Protein AF-A0A3P7Y823-F1 (afdb_monomer_lite)

InterPro domains:
  IPR001747 Vitellogenin, N-terminal [PF01347] (8-161)
  IPR011030 Lipovitellin-phosvitin complex, superhelical domain [G3DSA:1.25.10.20] (2-267)
  IPR011030 Lipovitellin-phosvitin complex, superhelical domain [SSF48431] (3-254)
  IPR039988 Microsomal triglyceride transfer protein large subunit [PTHR13024] (24-436)

pLDDT: mean 88.92, std 9.68, range [41.94, 97.19]

Secondary structure (DSSP, 8-state):
-HHHHHHHHHHHHTTTTHHHHHHHHHHHHHH--HHHHHHHHHHHTTSTTHHHHHHHHHHH--HHHHHHHHHHHHHT-GGGHHHHHHHHHT-S---HHHHHHHHHHHHH---HHHHHHHHHHHHHHHHHHHHTSHHHHHHHHTT--HHHHHHHHHHHHH--SHHHHHHHHHHHHTS--GGGHHHHHTTTT-S-HHHHHHHHHHHHHHTTS-SSS--HHHHHHHHHHHTT-SSSPPPHHHHHHHHHHHHHHTTT-HHHHHHHHHHHHH-SS-SSHHHHHHHHHHHHHHHHH-HHHHHHHHHHHHSGGGPPPSGGGS-----EEEEEEEEEETTTEEEEEEEEEEEETTEEEEEEEEEEEEESSS--EEEEEEEEEEES-HHHHS-GGG--STTTT--PPPEEEEEEEETTEEPPPEEEEESHHHHHHHHHH--SPPP----

Sequence (439 aa):
MQLKLVLQESNNEFPDKKADVLASLVNSILFATDQDLLDAVREFRNTPIMPVFVDAIGLAGTKKSYTVGKNAFTTEAPEFLERFLQALAQTTKIDTVIINDLKAWMKSINDEYYEKYIAFTAANLYRRYCESTRNRKYECENGKNEDVNEFMEYIITRCKDSNCQINAMQIFENLPLLRLLPYAGQFLCSTDNDTNLVQKEALRFLQLFDGKHFDWKTIIKLLRIFHNTCPLRQTVADQILAIEILLNILPNIELVGTYLLRQESEELFPTEQEKWAYFYSGIAQRRQTSPDFNLYWTKMRSFRVFQPNYAHRSLKTTSETAAINIAELSGNNNITVWVKTASDKGILLWNDFSILFTSKKQLSFPIMQIFVEMKGLKSYLLDSESYDNDEDMDSENPLAVAQIGFLNNRDVPMTIFDGYSELINVVWNADGQPMHLYD

Foldseek 3Di:
DVLVVLLVVLLVCPPPCLPVSLVSLLVVVVPDQLVRLLVCCVVCVPGPCNLSNLLSLLQNLDPSSLVSSVVCCVPPNVVNLLSNLVSVLVHPDQDVVSLVVLLVVLVVDPDPVSNLSSLLSSLLSLQCQCVVDPVSVVCLLVVVDPSNVVSLCVQLVPDDFLVSLLSSLVSCLSVLHLVCLVVLLVLQLDPDPRSLSNNLSSLVSLLSDQQQSDDVSSLVSLLCLLVQNRNDGHDLSNNLSSLSNLLSNCLNDVVSLVSVLLCQLVCLADPSLLSLQSNVQSLVACLVVDVSSVVSVVVSCVDPSRPHRVNSVPGDYDFHKDKDFPAADPQRKTWIWIWGFRDDPNHTAKIKTFTWTDHPVDDIAGQKIKIKGWPQCCVPPDDPVVPPDPPVPPRDFIWMWMWMDHPSRIGDIDTCDTGDVSVVVSVVPPPVDDDDDDD

Organism: NCBI:txid387005

Structure (mmCIF, N/CA/C/O backbone):
data_AF-A0A3P7Y823-F1
#
_entry.id   AF-A0A3P7Y823-F1
#
loop_
_atom_site.group_PDB
_atom_site.id
_atom_site.type_symbol
_atom_site.label_atom_id
_atom_site.label_alt_id
_atom_site.label_comp_id
_atom_site.label_asym_id
_atom_site.label_entity_id
_atom_site.label_seq_id
_atom_site.pdbx_PDB_ins_code
_atom_site.Cartn_x
_atom_site.Cartn_y
_atom_site.Cartn_z
_atom_site.occupancy
_atom_site.B_iso_or_equiv
_atom_site.auth_seq_id
_atom_site.auth_comp_id
_atom_site.auth_asym_id
_atom_site.auth_atom_id
_atom_site.pdbx_PDB_model_num
ATOM 1 N N . MET A 1 1 ? -24.866 -1.886 32.106 1.00 58.00 1 MET A N 1
ATOM 2 C CA . MET A 1 1 ? -25.421 -3.228 32.484 1.00 58.00 1 MET A CA 1
ATOM 3 C C . MET A 1 1 ? -25.516 -4.212 31.307 1.00 58.00 1 MET A C 1
ATOM 5 O O . MET A 1 1 ? -25.096 -5.348 31.474 1.00 58.00 1 MET A O 1
ATOM 9 N N . GLN A 1 2 ? -26.008 -3.809 30.124 1.00 83.19 2 GLN A N 1
ATOM 10 C CA . GLN A 1 2 ? -26.141 -4.707 28.958 1.00 83.19 2 GLN A CA 1
ATOM 11 C C . GLN A 1 2 ? -24.793 -5.102 28.319 1.00 83.19 2 GLN A C 1
ATOM 13 O O . GLN A 1 2 ? -24.590 -6.274 28.033 1.00 83.19 2 GLN A O 1
ATOM 18 N N . LEU A 1 3 ? -23.841 -4.167 28.177 1.00 88.19 3 LEU A N 1
ATOM 19 C CA . LEU A 1 3 ? -22.513 -4.453 27.602 1.00 88.19 3 LEU A CA 1
ATOM 20 C C . LEU A 1 3 ? -21.733 -5.506 28.404 1.00 88.19 3 LEU A C 1
ATOM 22 O O . LEU A 1 3 ? -21.155 -6.419 27.829 1.00 88.19 3 LEU A O 1
ATOM 26 N N . LYS A 1 4 ? -21.751 -5.394 29.736 1.00 89.25 4 LYS A N 1
ATOM 27 C CA . LYS A 1 4 ? -21.073 -6.338 30.630 1.00 89.25 4 LYS A CA 1
ATOM 28 C C . LYS A 1 4 ? -21.594 -7.766 30.460 1.00 89.25 4 LYS A C 1
ATOM 30 O O . LYS A 1 4 ? -20.794 -8.688 30.390 1.00 89.25 4 LYS A O 1
ATOM 35 N N . LEU A 1 5 ? -22.914 -7.939 30.368 1.00 88.56 5 LEU A N 1
ATOM 36 C CA . LEU A 1 5 ? -23.520 -9.252 30.133 1.00 88.56 5 LEU A CA 1
ATOM 37 C C . LEU A 1 5 ? -23.079 -9.827 28.784 1.00 88.56 5 LEU A C 1
ATOM 39 O O . LEU A 1 5 ? -22.623 -10.964 28.733 1.00 88.56 5 LEU A O 1
ATOM 43 N N . VAL A 1 6 ? -23.110 -9.013 27.723 1.00 88.88 6 VAL A N 1
ATOM 44 C CA . VAL A 1 6 ? -22.658 -9.436 26.389 1.00 88.88 6 VAL A CA 1
ATOM 45 C C . VAL A 1 6 ? -21.182 -9.834 26.398 1.00 88.88 6 VAL A C 1
ATOM 47 O O . VAL A 1 6 ? -20.830 -10.838 25.790 1.00 88.88 6 VAL A O 1
ATOM 50 N N . LEU A 1 7 ? -20.317 -9.105 27.110 1.00 88.19 7 LEU A N 1
ATOM 51 C CA . LEU A 1 7 ? -18.900 -9.458 27.255 1.00 88.19 7 LEU A CA 1
ATOM 52 C C . LEU A 1 7 ? -18.698 -10.777 28.010 1.00 88.19 7 LEU A C 1
ATOM 54 O O . LEU A 1 7 ? -17.867 -11.582 27.603 1.00 88.19 7 LEU A O 1
ATOM 58 N N . GLN A 1 8 ? -19.468 -11.025 29.073 1.00 90.19 8 GLN A N 1
ATOM 59 C CA . GLN A 1 8 ? -19.406 -12.283 29.825 1.00 90.19 8 GLN A CA 1
ATOM 60 C C . GLN A 1 8 ? -19.862 -13.476 28.979 1.00 90.19 8 GLN A C 1
ATOM 62 O O . GLN A 1 8 ? -19.192 -14.505 28.972 1.00 90.19 8 GLN A O 1
ATOM 67 N N . GLU A 1 9 ? -20.969 -13.333 28.248 1.00 87.44 9 GLU A N 1
ATOM 68 C CA . GLU A 1 9 ? -21.467 -14.360 27.324 1.00 87.44 9 GLU A CA 1
ATOM 69 C C . GLU A 1 9 ? -20.458 -14.616 26.199 1.00 87.44 9 GLU A C 1
ATOM 71 O O . GLU A 1 9 ? -20.051 -15.755 25.978 1.00 87.44 9 GLU A O 1
ATOM 76 N N . SER A 1 10 ? -19.968 -13.547 25.569 1.00 86.88 10 SER A N 1
ATOM 77 C CA . SER A 1 10 ? -18.992 -13.610 24.476 1.00 86.88 10 SER A CA 1
ATOM 78 C C . SER A 1 10 ? -17.675 -14.261 24.894 1.00 86.88 10 SER A C 1
ATOM 80 O O . SER A 1 10 ? -17.092 -15.020 24.127 1.00 86.88 10 SER A O 1
ATOM 82 N N . ASN A 1 11 ? -17.202 -13.995 26.114 1.00 85.25 11 ASN A N 1
ATOM 83 C CA . ASN A 1 11 ? -15.971 -14.588 26.629 1.00 85.25 11 ASN A CA 1
ATOM 84 C C . ASN A 1 11 ? -16.086 -16.106 26.839 1.00 85.25 11 ASN A C 1
ATOM 86 O O . ASN A 1 11 ? -15.076 -16.797 26.780 1.00 85.25 11 ASN A O 1
ATOM 90 N N . ASN A 1 12 ? -17.296 -16.621 27.080 1.00 82.69 12 ASN A N 1
ATOM 91 C CA . ASN A 1 12 ? -17.533 -18.059 27.206 1.00 82.69 12 ASN A CA 1
ATOM 92 C C . ASN A 1 12 ? -17.669 -18.753 25.845 1.00 82.69 12 ASN A C 1
ATOM 94 O O . ASN A 1 12 ? -17.387 -19.943 25.749 1.00 82.69 12 ASN A O 1
ATOM 98 N N . GLU A 1 13 ? -18.130 -18.036 24.815 1.00 81.38 13 GLU A N 1
ATOM 99 C CA . GLU A 1 13 ? -18.218 -18.572 23.452 1.00 81.38 13 GLU A CA 1
ATOM 100 C C . GLU A 1 13 ? -16.871 -18.512 22.718 1.00 81.38 13 GLU A C 1
ATOM 102 O O . GLU A 1 13 ? -16.584 -19.375 21.897 1.00 81.38 13 GLU A O 1
ATOM 107 N N . PHE A 1 14 ? -16.006 -17.547 23.039 1.00 76.19 14 PHE A N 1
ATOM 108 C CA . PHE A 1 14 ? -14.693 -17.414 22.409 1.00 76.19 14 PHE A CA 1
ATOM 109 C C . PHE A 1 14 ? -13.786 -18.639 22.677 1.00 76.19 14 PHE A C 1
ATOM 111 O O . PHE A 1 14 ? -13.680 -19.074 23.825 1.00 76.19 14 PHE A O 1
ATOM 118 N N . PRO A 1 15 ? -13.069 -19.177 21.664 1.00 76.81 15 PRO A N 1
ATOM 119 C CA . PRO A 1 15 ? -12.860 -18.646 20.308 1.00 76.81 15 PRO A CA 1
ATOM 120 C C . PRO A 1 15 ? -13.893 -19.090 19.258 1.00 76.81 15 PRO A C 1
ATOM 122 O O . PRO A 1 15 ? -13.778 -18.698 18.093 1.00 76.81 15 PRO A O 1
ATOM 125 N N . ASP A 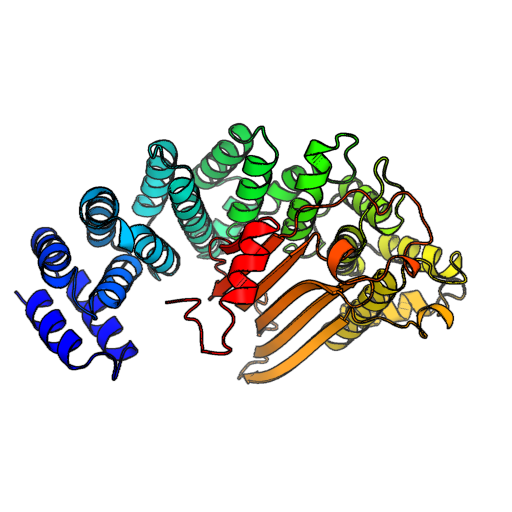1 16 ? -14.896 -19.877 19.635 1.00 72.69 16 ASP A N 1
ATOM 126 C CA . ASP A 1 16 ? -15.915 -20.378 18.721 1.00 72.69 16 ASP A CA 1
ATOM 127 C C . ASP A 1 16 ? -16.921 -19.243 18.419 1.00 72.69 16 ASP A C 1
ATOM 129 O O . ASP A 1 16 ? -17.499 -18.642 19.316 1.00 72.69 16 ASP A O 1
ATOM 133 N N . LYS A 1 17 ? -17.136 -18.904 17.136 1.00 82.19 17 LYS A N 1
ATOM 134 C CA . LYS A 1 17 ? -17.998 -17.784 16.655 1.00 82.19 17 LYS A CA 1
ATOM 135 C C . LYS A 1 17 ? -17.447 -16.346 16.790 1.00 82.19 17 LYS A C 1
ATOM 137 O O . LYS A 1 17 ? -18.213 -15.402 16.998 1.00 82.19 17 LYS A O 1
ATOM 142 N N . LYS A 1 18 ? -16.144 -16.122 16.557 1.00 80.25 18 LYS A N 1
ATOM 143 C CA . LYS A 1 18 ? -15.523 -14.770 16.586 1.00 80.25 18 LYS A CA 1
ATOM 144 C C . LYS A 1 18 ? -16.321 -13.668 15.856 1.00 80.25 18 LYS A C 1
ATOM 146 O O . LYS A 1 18 ? -16.432 -12.557 16.368 1.00 80.25 18 LYS A O 1
ATOM 151 N N . ALA A 1 19 ? -16.883 -13.960 14.679 1.00 83.00 19 ALA A N 1
ATOM 152 C CA . ALA A 1 19 ? -17.612 -12.972 13.876 1.00 83.00 19 ALA A CA 1
ATOM 153 C C . ALA A 1 19 ? -18.942 -12.522 14.515 1.00 83.00 19 ALA A C 1
ATOM 155 O O . ALA A 1 19 ? -19.239 -11.326 14.537 1.00 83.00 19 ALA A O 1
ATOM 156 N N . ASP A 1 20 ? -19.718 -13.458 15.069 1.00 86.88 20 ASP A N 1
ATOM 157 C CA . ASP A 1 20 ? -21.004 -13.161 15.718 1.00 86.88 20 ASP A CA 1
ATOM 158 C C . ASP A 1 20 ? -20.794 -12.385 17.024 1.00 86.88 20 ASP A C 1
ATOM 160 O O . ASP A 1 20 ? -21.518 -11.427 17.326 1.00 86.88 20 ASP A O 1
ATOM 164 N N . VAL A 1 21 ? -19.748 -12.762 17.764 1.00 89.44 21 VAL A N 1
ATOM 165 C CA . VAL A 1 21 ? -19.293 -12.062 18.966 1.00 89.44 21 VAL A CA 1
ATOM 166 C C . VAL A 1 21 ? -18.922 -10.614 18.641 1.00 89.44 21 VAL A C 1
ATOM 168 O O . VAL A 1 21 ? -19.438 -9.690 19.272 1.00 89.44 21 VAL A O 1
ATOM 171 N N . LEU A 1 22 ? -18.099 -10.389 17.611 1.00 90.50 22 LEU A N 1
ATOM 172 C CA . LEU A 1 22 ? -17.707 -9.042 17.190 1.00 90.50 22 LEU A CA 1
ATOM 173 C C . LEU A 1 22 ? -18.927 -8.182 16.831 1.00 90.50 22 LEU A C 1
ATOM 175 O O . LEU A 1 22 ? -19.051 -7.051 17.305 1.00 90.50 22 LEU A O 1
ATOM 179 N N . ALA A 1 23 ? -19.858 -8.717 16.036 1.00 90.00 23 ALA A N 1
ATOM 180 C CA . ALA A 1 23 ? -21.071 -7.999 15.649 1.00 90.00 23 ALA A CA 1
ATOM 181 C C . ALA A 1 23 ? -21.933 -7.614 16.868 1.00 90.00 23 ALA A C 1
ATOM 183 O O . ALA A 1 23 ? -22.445 -6.492 16.954 1.00 90.00 23 ALA A O 1
ATOM 184 N N . SER A 1 24 ? -22.060 -8.523 17.837 1.00 90.94 24 SER A N 1
ATOM 185 C CA . SER A 1 24 ? -22.811 -8.300 19.078 1.00 90.94 24 SER A CA 1
ATOM 186 C C . SER A 1 24 ? -22.163 -7.231 19.963 1.00 90.94 24 SER A C 1
ATOM 188 O O . SER A 1 24 ? -22.859 -6.362 20.507 1.00 90.94 24 SER A O 1
ATOM 190 N N . LEU A 1 25 ? -20.831 -7.235 20.058 1.00 93.62 25 LEU A N 1
ATOM 191 C CA . LEU A 1 25 ? -20.068 -6.232 20.800 1.00 93.62 25 LEU A CA 1
ATOM 192 C C . LEU A 1 25 ? -20.170 -4.849 20.159 1.00 93.62 25 LEU A C 1
ATOM 194 O O . LEU A 1 25 ? -20.494 -3.888 20.858 1.00 93.62 25 LEU A O 1
ATOM 198 N N . VAL A 1 26 ? -19.987 -4.743 18.838 1.00 93.00 26 VAL A N 1
ATOM 199 C CA . VAL A 1 26 ? -20.126 -3.468 18.113 1.00 93.00 26 VAL A CA 1
ATOM 200 C C . VAL A 1 26 ? -21.508 -2.867 18.362 1.00 93.00 26 VAL A C 1
ATOM 202 O O . VAL A 1 26 ? -21.609 -1.697 18.732 1.00 93.00 26 VAL A O 1
ATOM 205 N N . ASN A 1 27 ? -22.574 -3.664 18.240 1.00 91.44 27 ASN A N 1
ATOM 206 C CA . ASN A 1 27 ? -23.936 -3.203 18.516 1.00 91.44 27 ASN A CA 1
ATOM 207 C C . ASN A 1 27 ? -24.108 -2.734 19.967 1.00 91.44 27 ASN A C 1
ATOM 209 O O . ASN A 1 27 ? -24.711 -1.688 20.204 1.00 91.44 27 ASN A O 1
ATOM 213 N N . SER A 1 28 ? -23.547 -3.459 20.934 1.00 92.94 28 SER A N 1
ATOM 214 C CA . SER A 1 28 ? -23.644 -3.109 22.357 1.00 92.94 28 SER A CA 1
ATOM 215 C C . SER A 1 28 ? -22.915 -1.803 22.696 1.00 92.94 28 SER A C 1
ATOM 217 O O . SER A 1 28 ? -23.428 -0.982 23.458 1.00 92.94 28 SER A O 1
ATOM 219 N N . ILE A 1 29 ? -21.751 -1.560 22.087 1.00 93.88 29 ILE A N 1
ATOM 220 C CA . ILE A 1 29 ? -20.947 -0.340 22.281 1.00 93.88 29 ILE A CA 1
ATOM 221 C C . ILE A 1 29 ? -21.696 0.916 21.817 1.00 93.88 29 ILE A C 1
ATOM 223 O O . ILE A 1 29 ? -21.602 1.974 22.455 1.00 93.88 29 ILE A O 1
ATOM 227 N N . LEU A 1 30 ? -22.489 0.815 20.744 1.00 90.25 30 LEU A N 1
ATOM 228 C CA . LEU A 1 30 ? -23.276 1.946 20.240 1.00 90.25 30 LEU A CA 1
ATOM 229 C C . LEU A 1 30 ? -24.206 2.523 21.319 1.00 90.25 30 LEU A C 1
ATOM 231 O O . LEU A 1 30 ? -24.364 3.744 21.388 1.00 90.25 30 LEU A O 1
ATOM 235 N N . PHE A 1 31 ? -24.728 1.679 22.215 1.00 90.25 31 PHE A N 1
ATOM 236 C CA . PHE A 1 31 ? -25.668 2.069 23.273 1.00 90.25 31 PHE A CA 1
ATOM 237 C C . PHE A 1 31 ? -25.044 2.200 24.674 1.00 90.25 31 PHE A C 1
ATOM 239 O O . PHE A 1 31 ? -25.698 2.723 25.573 1.00 90.25 31 PHE A O 1
ATOM 246 N N . ALA A 1 32 ? -23.796 1.767 24.877 1.00 93.00 32 ALA A N 1
ATOM 247 C CA . ALA A 1 32 ? -23.108 1.830 26.172 1.00 93.00 32 ALA A CA 1
ATOM 248 C C . ALA A 1 32 ? -22.814 3.272 26.634 1.00 93.00 32 ALA A C 1
ATOM 250 O O . ALA A 1 32 ? -22.690 4.174 25.810 1.00 93.00 32 ALA A O 1
ATOM 251 N N . THR A 1 33 ? -22.662 3.526 27.932 1.00 93.38 33 THR A N 1
ATOM 252 C CA . THR A 1 33 ? -22.150 4.824 28.418 1.00 93.38 33 THR A CA 1
ATOM 253 C C . THR A 1 33 ? -20.619 4.863 28.412 1.00 93.38 33 THR A C 1
ATOM 255 O O . THR A 1 33 ? -19.970 3.821 28.332 1.00 93.38 33 THR A O 1
ATOM 258 N N . ASP A 1 34 ? -20.023 6.052 28.521 1.00 93.12 34 ASP A N 1
ATOM 259 C CA . ASP A 1 34 ? -18.566 6.222 28.646 1.00 93.12 34 ASP A CA 1
ATOM 260 C C . ASP A 1 34 ? -18.021 5.423 29.838 1.00 93.12 34 ASP A C 1
ATOM 262 O O . ASP A 1 34 ? -16.995 4.755 29.726 1.00 93.12 34 ASP A O 1
ATOM 266 N N . GLN A 1 35 ? -18.763 5.426 30.952 1.00 93.00 35 GLN A N 1
ATOM 267 C CA . GLN A 1 35 ? -18.417 4.667 32.149 1.00 93.00 35 GLN A CA 1
ATOM 268 C C . GLN A 1 35 ? -18.526 3.155 31.921 1.00 93.00 35 GLN A C 1
ATOM 270 O O . GLN A 1 35 ? -17.605 2.438 32.292 1.00 93.00 35 GLN A O 1
ATOM 275 N N . ASP A 1 36 ? -19.589 2.670 31.259 1.00 93.75 36 ASP A N 1
ATOM 276 C CA . ASP A 1 36 ? -19.717 1.237 30.937 1.00 93.75 36 ASP A CA 1
ATOM 277 C C . ASP A 1 36 ? -18.519 0.745 30.101 1.00 93.75 36 ASP A C 1
ATOM 279 O O . ASP A 1 36 ? -18.050 -0.374 30.297 1.00 93.75 36 ASP A O 1
ATOM 283 N N . LEU A 1 37 ? -18.033 1.565 29.160 1.00 94.81 37 LEU A N 1
ATOM 284 C CA . LEU A 1 37 ? -16.896 1.217 28.307 1.00 94.81 37 LEU A CA 1
ATOM 285 C C . LEU A 1 37 ? -15.575 1.217 29.090 1.00 94.81 37 LEU A C 1
ATOM 287 O O . LEU A 1 37 ? -14.796 0.278 28.947 1.00 94.81 37 LEU A O 1
ATOM 291 N N . LEU A 1 38 ? -15.329 2.228 29.931 1.00 94.00 38 LEU A N 1
ATOM 292 C CA . LEU A 1 38 ? -14.131 2.282 30.781 1.00 94.00 38 LEU A CA 1
ATOM 293 C C . LEU A 1 38 ? -14.092 1.128 31.790 1.00 94.00 38 LEU A C 1
ATOM 295 O O . LEU A 1 38 ? -13.054 0.490 31.961 1.00 94.00 38 LEU A O 1
ATOM 299 N N . ASP A 1 39 ? -15.225 0.826 32.425 1.00 93.75 39 ASP A N 1
ATOM 300 C CA . ASP A 1 39 ? -15.335 -0.293 33.361 1.00 93.75 39 ASP A CA 1
ATOM 301 C C . ASP A 1 39 ? -15.066 -1.625 32.651 1.00 93.75 39 ASP A C 1
ATOM 303 O O . ASP A 1 39 ? -14.336 -2.465 33.177 1.00 93.75 39 ASP A O 1
ATOM 307 N N . ALA A 1 40 ? -15.579 -1.795 31.426 1.00 94.06 40 ALA A N 1
ATOM 308 C CA . ALA A 1 40 ? -15.307 -2.972 30.610 1.00 94.06 40 ALA A CA 1
ATOM 309 C C . ALA A 1 40 ? -13.816 -3.117 30.264 1.00 94.06 40 ALA A C 1
ATOM 311 O O . ALA A 1 40 ? -13.275 -4.212 30.402 1.00 94.06 40 ALA A O 1
ATOM 312 N N . VAL A 1 41 ? -13.129 -2.031 29.884 1.00 94.38 41 VAL A N 1
ATOM 313 C CA . VAL A 1 41 ? -11.677 -2.067 29.622 1.00 94.38 41 VAL A CA 1
ATOM 314 C C . VAL A 1 41 ? -10.913 -2.545 30.856 1.00 94.38 41 VAL A C 1
ATOM 316 O O . VAL A 1 41 ? -10.034 -3.395 30.744 1.00 94.38 41 VAL A O 1
ATOM 319 N N . ARG A 1 42 ? -11.262 -2.040 32.043 1.00 93.38 42 ARG A N 1
ATOM 320 C CA . ARG A 1 42 ? -10.583 -2.397 33.298 1.00 93.38 42 ARG A CA 1
ATOM 321 C C . ARG A 1 42 ? -10.868 -3.830 33.735 1.00 93.38 42 ARG A C 1
ATOM 323 O O . ARG A 1 42 ? -9.952 -4.530 34.154 1.00 93.38 42 ARG A O 1
ATOM 330 N N . GLU A 1 43 ? -12.125 -4.256 33.657 1.00 93.94 43 GLU A N 1
ATOM 331 C CA . GLU A 1 43 ? -12.566 -5.568 34.138 1.00 93.94 43 GLU A CA 1
ATOM 332 C C . GLU A 1 43 ? -12.105 -6.704 33.217 1.00 93.94 43 GLU A C 1
ATOM 334 O O . GLU A 1 43 ? -11.683 -7.754 33.701 1.00 93.94 43 GLU A O 1
ATOM 339 N N . PHE A 1 44 ? -12.142 -6.492 31.898 1.00 92.75 44 PHE A N 1
ATOM 340 C CA . PHE A 1 44 ? -11.848 -7.531 30.910 1.00 92.75 44 PHE A CA 1
ATOM 341 C C . PHE A 1 44 ? -10.417 -7.486 30.370 1.00 92.75 44 PHE A C 1
ATOM 343 O O . PHE A 1 44 ? -10.063 -8.367 29.594 1.00 92.75 44 PHE A O 1
ATOM 350 N N . ARG A 1 45 ? -9.565 -6.548 30.811 1.00 93.31 45 ARG A N 1
ATOM 351 C CA . ARG A 1 45 ? -8.183 -6.366 30.321 1.00 93.31 45 ARG A CA 1
ATOM 352 C C . ARG A 1 45 ? -7.397 -7.670 30.135 1.00 93.31 45 ARG A C 1
ATOM 354 O O . ARG A 1 45 ? -6.744 -7.854 29.119 1.00 93.31 45 ARG A O 1
ATOM 361 N N . ASN A 1 46 ? -7.489 -8.574 31.111 1.00 91.56 46 ASN A N 1
ATOM 362 C CA . ASN A 1 46 ? -6.724 -9.826 31.156 1.00 91.56 46 ASN A CA 1
ATOM 363 C C . ASN A 1 46 ? -7.529 -11.046 30.673 1.00 91.56 46 ASN A C 1
ATOM 365 O O . ASN A 1 46 ? -7.233 -12.176 31.060 1.00 91.56 46 ASN A O 1
ATOM 369 N N . THR A 1 47 ? -8.588 -10.830 29.893 1.00 91.56 47 THR A N 1
ATOM 370 C CA . THR A 1 47 ? -9.459 -11.900 29.393 1.00 91.56 47 THR A CA 1
ATOM 371 C C . THR A 1 47 ? -9.250 -12.133 27.894 1.00 91.56 47 THR A C 1
ATOM 373 O O . THR A 1 47 ? -8.937 -11.184 27.172 1.00 91.56 47 THR A O 1
ATOM 376 N N . PRO A 1 48 ? -9.465 -13.364 27.389 1.00 88.19 48 PRO A N 1
ATOM 377 C CA . PRO A 1 48 ? -9.320 -13.674 25.964 1.00 88.19 48 PRO A CA 1
ATOM 378 C C . PRO A 1 48 ? -10.220 -12.852 25.034 1.00 88.19 48 PRO A C 1
ATOM 380 O O . PRO A 1 48 ? -9.903 -12.712 23.857 1.00 88.19 48 PRO A O 1
ATOM 383 N N . ILE A 1 49 ? -11.335 -12.306 25.537 1.00 90.94 49 ILE A N 1
ATOM 384 C CA . ILE A 1 49 ? -12.253 -11.486 24.739 1.00 90.94 49 ILE A CA 1
ATOM 385 C C . ILE A 1 49 ? -11.753 -10.051 24.513 1.00 90.94 49 ILE A C 1
ATOM 387 O O . ILE A 1 49 ? -12.233 -9.374 23.603 1.00 90.94 49 ILE A O 1
ATOM 391 N N . MET A 1 50 ? -10.794 -9.575 25.317 1.00 93.44 50 MET A N 1
ATOM 392 C CA . MET A 1 50 ? -10.334 -8.183 25.285 1.00 93.44 50 MET A CA 1
ATOM 393 C C . MET A 1 50 ? -9.899 -7.709 23.893 1.00 93.44 50 MET A C 1
ATOM 395 O O . MET A 1 50 ? -10.353 -6.639 23.486 1.00 93.44 50 MET A O 1
ATOM 399 N N . PRO A 1 51 ? -9.115 -8.477 23.112 1.00 92.19 51 PRO A N 1
ATOM 400 C CA . PRO A 1 51 ? -8.704 -8.024 21.790 1.00 92.19 51 PRO A CA 1
ATOM 401 C C . PRO A 1 51 ? -9.900 -7.813 20.839 1.00 92.19 51 PRO A C 1
ATOM 403 O O . PRO A 1 51 ? -9.977 -6.797 20.154 1.00 92.19 51 PRO A O 1
ATOM 406 N N . VAL A 1 52 ? -10.916 -8.684 20.890 1.00 92.44 52 VAL A N 1
ATOM 407 C CA . VAL A 1 52 ? -12.154 -8.526 20.098 1.00 92.44 52 VAL A CA 1
ATOM 408 C C . VAL A 1 52 ? -12.971 -7.316 20.566 1.00 92.44 52 VAL A C 1
ATOM 410 O O . VAL A 1 52 ? -13.597 -6.624 19.762 1.00 92.44 52 VAL A O 1
ATOM 413 N N . PHE A 1 53 ? -12.978 -7.034 21.871 1.00 95.12 53 PHE A N 1
ATOM 414 C CA . PHE A 1 53 ? -13.638 -5.847 22.413 1.00 95.12 53 PHE A CA 1
ATOM 415 C C . PHE A 1 53 ? -12.948 -4.548 21.974 1.00 95.12 53 PHE A C 1
ATOM 417 O O . PHE A 1 53 ? -13.630 -3.584 21.620 1.00 95.12 53 PHE A O 1
ATOM 424 N N . VAL A 1 54 ? -11.614 -4.535 21.933 1.00 96.19 54 VAL A N 1
ATOM 425 C CA . VAL A 1 54 ? -10.814 -3.423 21.397 1.00 96.19 54 VAL A CA 1
ATOM 426 C C . VAL A 1 54 ? -11.165 -3.176 19.929 1.00 96.19 54 VAL A C 1
ATOM 428 O O . VAL A 1 54 ? -11.467 -2.034 19.563 1.00 96.19 54 VAL A O 1
ATOM 431 N N . ASP A 1 55 ? -11.233 -4.239 19.120 1.00 94.94 55 ASP A N 1
ATOM 432 C CA . ASP A 1 55 ? -11.641 -4.142 17.715 1.00 94.94 55 ASP A CA 1
ATOM 433 C C . ASP A 1 55 ? -13.039 -3.538 17.589 1.00 94.94 55 ASP A C 1
ATOM 435 O O . ASP A 1 55 ? -13.278 -2.630 16.791 1.00 94.94 55 ASP A O 1
ATOM 439 N N . ALA A 1 56 ? -13.974 -3.993 18.425 1.00 95.62 56 ALA A N 1
ATOM 440 C CA . ALA A 1 56 ? -15.338 -3.492 18.433 1.00 95.62 56 ALA A CA 1
ATOM 441 C C . ALA A 1 56 ? -15.414 -1.994 18.797 1.00 95.62 56 ALA A C 1
ATOM 443 O O . ALA A 1 56 ? -16.218 -1.264 18.206 1.00 95.62 56 ALA A O 1
ATOM 444 N N . ILE A 1 57 ? -14.574 -1.511 19.726 1.00 96.50 57 ILE A N 1
ATOM 445 C CA . ILE A 1 57 ? -14.489 -0.086 20.095 1.00 96.50 57 ILE A CA 1
ATOM 446 C C . ILE A 1 57 ? -14.001 0.761 18.911 1.00 96.50 57 ILE A C 1
ATOM 448 O O . ILE A 1 57 ? -14.617 1.794 18.611 1.00 96.50 57 ILE A O 1
ATOM 452 N N . GLY A 1 58 ? -12.939 0.321 18.226 1.00 95.94 58 GLY A N 1
ATOM 453 C CA . GLY A 1 58 ? -12.406 0.990 17.034 1.00 95.94 58 GLY A CA 1
ATOM 454 C C . GLY A 1 58 ? -13.407 0.992 15.875 1.00 95.94 58 GLY A C 1
ATOM 455 O O . GLY A 1 58 ? -13.757 2.049 15.341 1.00 95.94 58 GLY A O 1
ATOM 456 N N . LEU A 1 59 ? -13.966 -0.176 15.547 1.00 95.62 59 LEU A N 1
ATOM 457 C CA . LEU A 1 59 ? -14.907 -0.356 14.438 1.00 95.62 59 LEU A CA 1
ATOM 458 C C . LEU A 1 59 ? -16.224 0.401 14.629 1.00 95.62 59 LEU A C 1
ATOM 460 O O . LEU A 1 59 ? -16.807 0.847 13.636 1.00 95.62 59 LEU A O 1
ATOM 464 N N . ALA A 1 60 ? -16.686 0.595 15.871 1.00 95.12 60 ALA A N 1
ATOM 465 C CA . ALA A 1 60 ? -17.912 1.340 16.156 1.00 95.12 60 ALA A CA 1
ATOM 466 C C . ALA A 1 60 ? -17.895 2.765 15.573 1.00 95.12 60 ALA A C 1
ATOM 468 O O . ALA A 1 60 ? -18.960 3.272 15.198 1.00 95.12 60 ALA A O 1
ATOM 469 N N . GLY A 1 61 ? -16.711 3.393 15.483 1.00 91.94 61 GLY A N 1
ATOM 470 C CA . GLY A 1 61 ? -16.491 4.654 14.763 1.00 91.94 61 GLY A CA 1
ATOM 471 C C . GLY A 1 61 ? -17.337 5.827 15.251 1.00 91.94 61 GLY A C 1
ATOM 472 O O . GLY A 1 61 ? -17.691 6.707 14.472 1.00 91.94 61 GLY A O 1
ATOM 473 N N . THR A 1 62 ? -17.747 5.821 16.520 1.00 93.56 62 THR A N 1
ATOM 474 C CA . THR A 1 62 ? -18.501 6.931 17.115 1.00 93.56 62 THR A CA 1
ATOM 475 C C . THR A 1 62 ? -17.558 7.836 17.887 1.00 93.56 62 THR A C 1
ATOM 477 O O . THR A 1 62 ? -16.609 7.346 18.493 1.00 93.56 62 THR A O 1
ATOM 480 N N . LYS A 1 63 ? -17.853 9.140 17.963 1.00 94.12 63 LYS A N 1
ATOM 481 C CA . LYS A 1 63 ? -17.078 10.072 18.799 1.00 94.12 63 LYS A CA 1
ATOM 482 C C . LYS A 1 63 ? -16.893 9.553 20.231 1.00 94.12 63 LYS A C 1
ATOM 484 O O . LYS A 1 63 ? -15.798 9.625 20.768 1.00 94.12 63 LYS A O 1
ATOM 489 N N . LYS A 1 64 ? -17.951 8.978 20.812 1.00 94.12 64 LYS A N 1
ATOM 490 C CA . LYS A 1 64 ? -17.945 8.386 22.155 1.00 94.12 64 LYS A CA 1
ATOM 491 C C . LYS A 1 64 ? -16.944 7.232 22.276 1.00 94.12 64 LYS A C 1
ATOM 493 O O . LYS A 1 64 ? -16.040 7.293 23.101 1.00 94.12 64 LYS A O 1
ATOM 498 N N . SER A 1 65 ? -17.091 6.199 21.439 1.00 95.06 65 SER A N 1
ATOM 499 C CA . SER A 1 65 ? -16.206 5.025 21.466 1.00 95.06 65 SER A CA 1
ATOM 500 C C . SER A 1 65 ? -14.756 5.408 21.169 1.00 95.06 65 SER A C 1
ATOM 502 O O . SER A 1 65 ? -13.850 4.912 21.827 1.00 95.06 65 SER A O 1
ATOM 504 N N . TYR A 1 66 ? -14.547 6.356 20.253 1.00 96.88 66 TYR A N 1
ATOM 505 C CA . TYR A 1 66 ? -13.236 6.909 19.943 1.00 96.88 66 TYR A CA 1
ATOM 506 C C . TYR A 1 66 ? -12.598 7.635 21.134 1.00 96.88 66 TYR A C 1
ATOM 508 O O . TYR A 1 66 ? -11.466 7.326 21.484 1.00 96.88 66 TYR A O 1
ATOM 516 N N . THR A 1 67 ? -13.301 8.570 21.785 1.00 96.31 67 THR A N 1
ATOM 517 C CA . THR A 1 67 ? -12.750 9.325 22.924 1.00 96.31 67 THR A CA 1
ATOM 518 C C . THR A 1 67 ? -12.397 8.403 24.089 1.00 96.31 67 THR A C 1
ATOM 520 O O . THR A 1 67 ? -11.321 8.543 24.670 1.00 96.31 67 THR A O 1
ATOM 523 N N . VAL A 1 68 ? -13.268 7.441 24.407 1.00 96.00 68 VAL A N 1
ATOM 524 C CA . VAL A 1 68 ? -12.985 6.438 25.441 1.00 96.00 68 VAL A CA 1
ATOM 525 C C . VAL A 1 68 ? -11.788 5.576 25.045 1.00 96.00 68 VAL A C 1
ATOM 527 O O . VAL A 1 68 ? -10.860 5.457 25.838 1.00 96.00 68 VAL A O 1
ATOM 530 N N . GLY A 1 69 ? -11.782 5.017 23.829 1.00 96.50 69 GLY A N 1
ATOM 531 C CA . GLY A 1 69 ? -10.705 4.157 23.337 1.00 96.50 69 GLY A CA 1
ATOM 532 C C . GLY A 1 69 ? -9.355 4.871 23.316 1.00 96.50 69 GLY A C 1
ATOM 533 O O . GLY A 1 69 ? -8.402 4.386 23.913 1.00 96.50 69 GLY A O 1
ATOM 534 N N . LYS A 1 70 ? -9.294 6.078 22.739 1.00 96.56 70 LYS A N 1
ATOM 535 C CA . LYS A 1 70 ? -8.102 6.938 22.753 1.00 96.56 70 LYS A CA 1
ATOM 536 C C . LYS A 1 70 ? -7.566 7.108 24.170 1.00 96.56 70 LYS A C 1
ATOM 538 O O . LYS A 1 70 ? -6.394 6.848 24.407 1.00 96.56 70 LYS A O 1
ATOM 543 N N . ASN A 1 71 ? -8.403 7.527 25.117 1.00 95.56 71 ASN A N 1
ATOM 544 C CA . ASN A 1 71 ? -7.941 7.801 26.475 1.00 95.56 71 ASN A CA 1
ATOM 545 C C . ASN A 1 71 ? -7.496 6.518 27.188 1.00 95.56 71 ASN A C 1
ATOM 547 O O . ASN A 1 71 ? -6.380 6.464 27.698 1.00 95.56 71 ASN A O 1
ATOM 551 N N . ALA A 1 72 ? -8.337 5.482 27.181 1.00 95.75 72 ALA A N 1
ATOM 552 C CA . ALA A 1 72 ? -8.084 4.238 27.897 1.00 95.75 72 ALA A CA 1
ATOM 553 C C . ALA A 1 72 ? -6.860 3.493 27.350 1.00 95.75 72 ALA A C 1
ATOM 555 O O . ALA A 1 72 ? -6.026 3.035 28.127 1.00 95.75 72 ALA A O 1
ATOM 556 N N . PHE A 1 73 ? -6.706 3.421 26.028 1.00 96.19 73 PHE A N 1
ATOM 557 C CA . PHE A 1 73 ? -5.575 2.742 25.400 1.00 96.19 73 PHE A CA 1
ATOM 558 C C . PHE A 1 73 ? -4.335 3.628 25.281 1.00 96.19 73 PHE A C 1
ATOM 560 O O . PHE A 1 73 ? -3.285 3.132 24.924 1.00 96.19 73 PHE A O 1
ATOM 567 N N . THR A 1 74 ? -4.388 4.919 25.616 1.00 94.19 74 THR A N 1
ATOM 568 C CA . THR A 1 74 ? -3.153 5.712 25.771 1.00 94.19 74 THR A CA 1
ATOM 569 C C . THR A 1 74 ? -2.581 5.590 27.183 1.00 94.19 74 THR A C 1
ATOM 571 O O . THR A 1 74 ? -1.368 5.661 27.358 1.00 94.19 74 THR A O 1
ATOM 574 N N . THR A 1 75 ? -3.431 5.441 28.206 1.00 91.38 75 THR A N 1
ATOM 575 C CA . THR A 1 75 ? -3.000 5.565 29.609 1.00 91.38 75 THR A CA 1
ATOM 576 C C . THR A 1 75 ? -3.215 4.312 30.450 1.00 91.38 75 THR A C 1
ATOM 578 O O . THR A 1 75 ? -2.333 3.948 31.223 1.00 91.38 75 THR A O 1
ATOM 581 N N . GLU A 1 76 ? -4.367 3.652 30.340 1.00 91.00 76 GLU A N 1
ATOM 582 C CA . GLU A 1 76 ? -4.743 2.552 31.233 1.00 91.00 76 GLU A CA 1
ATOM 583 C C . GLU A 1 76 ? -4.269 1.194 30.710 1.00 91.00 76 GLU A C 1
ATOM 585 O O . GLU A 1 76 ? -3.726 0.402 31.485 1.00 91.00 76 GLU A O 1
ATOM 590 N N . ALA A 1 77 ? -4.454 0.932 29.414 1.00 93.56 77 ALA A N 1
ATOM 591 C CA . ALA A 1 77 ? -4.104 -0.328 28.755 1.00 93.56 77 ALA A CA 1
ATOM 592 C C . ALA A 1 77 ? -3.381 -0.090 27.408 1.00 93.56 77 ALA A C 1
ATOM 594 O O . ALA A 1 77 ? -3.953 -0.359 26.346 1.00 93.56 77 ALA A O 1
ATOM 595 N N . PRO A 1 78 ? -2.149 0.464 27.439 1.00 93.31 78 PRO A N 1
ATOM 596 C CA . PRO A 1 78 ? -1.387 0.839 26.245 1.00 93.31 78 PRO A CA 1
ATOM 597 C C . PRO A 1 78 ? -1.057 -0.314 25.299 1.00 93.31 78 PRO A C 1
ATOM 599 O O . PRO A 1 78 ? -0.920 -0.094 24.100 1.00 93.31 78 PRO A O 1
ATOM 602 N N . GLU A 1 79 ? -1.013 -1.548 25.795 1.00 93.31 79 GLU A N 1
ATOM 603 C CA . GLU A 1 79 ? -0.787 -2.743 24.981 1.00 93.31 79 GLU A CA 1
ATOM 604 C C . GLU A 1 79 ? -1.857 -2.974 23.896 1.00 93.31 79 GLU A C 1
ATOM 606 O O . GLU A 1 79 ? -1.606 -3.691 22.934 1.00 93.31 79 GLU A O 1
ATOM 611 N N . PHE A 1 80 ? -3.037 -2.351 24.013 1.00 95.50 80 PHE A N 1
ATOM 612 C CA . PHE A 1 80 ? -4.121 -2.463 23.031 1.00 95.50 80 PHE A CA 1
ATOM 613 C C . PHE A 1 80 ? -4.221 -1.263 22.079 1.00 95.50 80 PHE A C 1
ATOM 615 O O . PHE A 1 80 ? -5.117 -1.229 21.232 1.00 95.50 80 PHE A O 1
ATOM 622 N N . LEU A 1 81 ? -3.332 -0.270 22.197 1.00 95.62 81 LEU A N 1
ATOM 623 C CA . LEU A 1 81 ? -3.392 0.959 21.403 1.00 95.62 81 LEU A CA 1
ATOM 624 C C . LEU A 1 81 ? -3.244 0.697 19.904 1.00 95.62 81 LEU A C 1
ATOM 626 O O . LEU A 1 81 ? -4.009 1.230 19.101 1.00 95.62 81 LEU A O 1
ATOM 630 N N . GLU A 1 82 ? -2.285 -0.146 19.534 1.00 94.25 82 GLU A N 1
ATOM 631 C CA . GLU A 1 82 ? -2.042 -0.529 18.145 1.00 94.25 82 GLU A CA 1
ATOM 632 C C . GLU A 1 82 ? -3.280 -1.187 17.523 1.00 94.25 82 GLU A C 1
ATOM 634 O O . GLU A 1 82 ? -3.787 -0.719 16.500 1.00 94.25 82 GLU A O 1
ATOM 639 N N . ARG A 1 83 ? -3.829 -2.198 18.204 1.00 94.31 83 ARG A N 1
ATOM 640 C CA . ARG A 1 83 ? -5.029 -2.919 17.771 1.00 94.31 83 ARG A CA 1
ATOM 641 C C . ARG A 1 83 ? -6.244 -1.994 17.661 1.00 94.31 83 ARG A C 1
ATOM 643 O O . ARG A 1 83 ? -6.987 -2.047 16.682 1.00 94.31 83 ARG A O 1
ATOM 650 N N . PHE A 1 84 ? -6.414 -1.072 18.612 1.00 97.06 84 PHE A N 1
ATOM 651 C CA . PHE A 1 84 ? -7.463 -0.052 18.550 1.00 97.06 84 PHE A CA 1
ATOM 652 C C . PHE A 1 84 ? -7.340 0.836 17.303 1.00 97.06 84 PHE A C 1
ATOM 654 O O . PHE A 1 84 ? -8.345 1.092 16.636 1.00 97.06 84 PHE A O 1
ATOM 661 N N . LEU A 1 85 ? -6.130 1.303 16.978 1.00 96.56 85 LEU A N 1
ATOM 662 C CA . LEU A 1 85 ? -5.869 2.156 15.815 1.00 96.56 85 LEU A CA 1
ATOM 663 C C . LEU A 1 85 ? -6.088 1.401 14.494 1.00 96.56 85 LEU A C 1
ATOM 665 O O . LEU A 1 85 ? -6.758 1.924 13.601 1.00 96.56 85 LEU A O 1
ATOM 669 N N . GLN A 1 86 ? -5.628 0.150 14.399 1.00 94.00 86 GLN A N 1
ATOM 670 C CA . GLN A 1 86 ? -5.878 -0.733 13.251 1.00 94.00 86 GLN A CA 1
ATOM 671 C C . GLN A 1 86 ? -7.384 -0.947 13.024 1.00 94.00 86 GLN A C 1
ATOM 673 O O . GLN A 1 86 ? -7.895 -0.739 11.920 1.00 94.00 86 GLN A O 1
ATOM 678 N N . ALA A 1 87 ? -8.135 -1.264 14.082 1.00 95.06 87 ALA A N 1
ATOM 679 C CA . ALA A 1 87 ? -9.584 -1.425 14.004 1.00 95.06 87 ALA A CA 1
ATOM 680 C C . ALA A 1 87 ? -10.305 -0.115 13.644 1.00 95.06 87 ALA A C 1
ATOM 682 O O . ALA A 1 87 ? -11.243 -0.106 12.839 1.00 95.06 87 ALA A O 1
ATOM 683 N N . LEU A 1 88 ? -9.856 1.015 14.199 1.00 96.75 88 LEU A N 1
ATOM 684 C CA . LEU A 1 88 ? -10.394 2.334 13.876 1.00 96.75 88 LEU A CA 1
ATOM 685 C C . LEU A 1 88 ? -10.173 2.689 12.401 1.00 96.75 88 LEU A C 1
ATOM 687 O O . LEU A 1 88 ? -11.091 3.212 11.771 1.00 96.75 88 LEU A O 1
ATOM 691 N N . ALA A 1 89 ? -9.018 2.358 11.816 1.00 95.19 89 ALA A N 1
ATOM 692 C CA . ALA A 1 89 ? -8.755 2.572 10.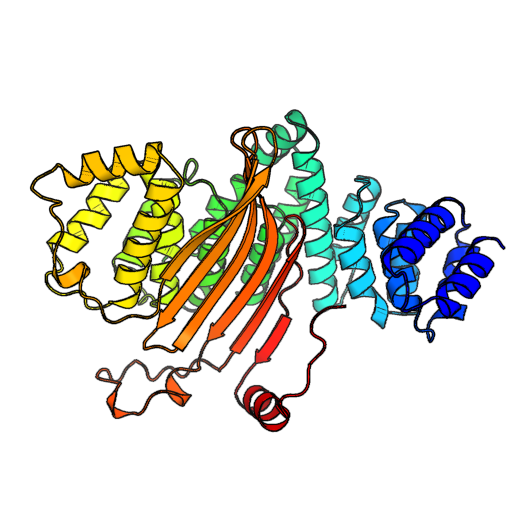391 1.00 95.19 89 ALA A CA 1
ATOM 693 C C . ALA A 1 89 ? -9.805 1.862 9.506 1.00 95.19 89 ALA A C 1
ATOM 695 O O . ALA A 1 89 ? -10.200 2.373 8.452 1.00 95.19 89 ALA A O 1
ATOM 696 N N . GLN A 1 90 ? -10.328 0.724 9.967 1.00 93.19 90 GLN A N 1
ATOM 697 C CA . GLN A 1 90 ? -11.316 -0.090 9.257 1.00 93.19 90 GLN A CA 1
ATOM 698 C C . GLN A 1 90 ? -12.778 0.294 9.537 1.00 93.19 90 GLN A C 1
ATOM 700 O O . GLN A 1 90 ? -13.693 -0.271 8.934 1.00 93.19 90 GLN A O 1
ATOM 705 N N . THR A 1 91 ? -13.052 1.286 10.393 1.00 93.88 91 THR A N 1
ATOM 706 C CA . THR A 1 91 ? -14.435 1.645 10.754 1.00 93.88 91 THR A CA 1
ATOM 707 C C . THR A 1 91 ? -15.285 2.022 9.543 1.00 93.88 91 THR A C 1
ATOM 709 O O . THR A 1 91 ? -14.884 2.816 8.703 1.00 93.88 91 THR A O 1
ATOM 712 N N . THR A 1 92 ? -16.516 1.536 9.427 1.00 89.69 92 THR A N 1
ATOM 713 C CA . THR A 1 92 ? -17.397 1.924 8.308 1.00 89.69 92 THR A CA 1
ATOM 714 C C . THR A 1 92 ? -17.932 3.358 8.417 1.00 89.69 92 THR A C 1
ATOM 716 O O . THR A 1 92 ? -18.432 3.895 7.426 1.00 89.69 92 THR A O 1
ATOM 719 N N . LYS A 1 93 ? -17.799 4.008 9.582 1.00 91.06 93 LYS A N 1
ATOM 720 C CA . LYS A 1 93 ? -18.326 5.353 9.848 1.00 91.06 93 LYS A CA 1
ATOM 721 C C . LYS A 1 93 ? -17.227 6.409 9.767 1.00 91.06 93 LYS A C 1
ATOM 723 O O . LYS A 1 93 ? -16.432 6.572 10.683 1.00 91.06 93 LYS A O 1
ATOM 728 N N . ILE A 1 94 ? -17.217 7.160 8.669 1.00 91.31 94 ILE A N 1
ATOM 729 C CA . ILE A 1 94 ? -16.290 8.280 8.484 1.00 91.31 94 ILE A CA 1
ATOM 730 C C . ILE A 1 94 ? -16.841 9.521 9.202 1.00 91.31 94 ILE A C 1
ATOM 732 O O . ILE A 1 94 ? -17.827 10.105 8.750 1.00 91.31 94 ILE A O 1
ATOM 736 N N . ASP A 1 95 ? -16.188 9.932 10.291 1.00 91.75 95 ASP A N 1
ATOM 737 C CA . ASP A 1 95 ? -16.507 11.140 11.065 1.00 91.75 95 ASP A CA 1
ATOM 738 C C . ASP A 1 95 ? -15.318 12.117 11.037 1.00 91.75 95 ASP A C 1
ATOM 740 O O . ASP A 1 95 ? -14.215 11.794 11.481 1.00 91.75 95 ASP A O 1
ATOM 744 N N . THR A 1 96 ? -15.535 13.329 10.521 1.00 91.06 96 THR A N 1
ATOM 745 C CA . THR A 1 96 ? -14.484 14.351 10.398 1.00 91.06 96 THR A CA 1
ATOM 746 C C . THR A 1 96 ? -13.980 14.850 11.749 1.00 91.06 96 THR A C 1
ATOM 748 O O . THR A 1 96 ? -12.834 15.280 11.840 1.00 91.06 96 THR A O 1
ATOM 751 N N . VAL A 1 97 ? -14.786 14.760 12.813 1.00 94.06 97 VAL A N 1
ATOM 752 C CA . VAL A 1 97 ? -14.360 15.126 14.171 1.00 94.06 97 VAL A CA 1
ATOM 753 C C . VAL A 1 97 ? -13.285 14.163 14.669 1.00 94.06 97 VAL A C 1
ATOM 755 O O . VAL A 1 97 ? -12.304 14.607 15.259 1.00 94.06 97 VAL A O 1
ATOM 758 N N . ILE A 1 98 ? -13.443 12.863 14.397 1.00 96.31 98 ILE A N 1
ATOM 759 C CA . ILE A 1 98 ? -12.446 11.840 14.745 1.00 96.31 98 ILE A CA 1
ATOM 760 C C . ILE A 1 98 ? -11.163 12.075 13.948 1.00 96.31 98 ILE A C 1
ATOM 762 O O . ILE A 1 98 ? -10.081 12.102 14.522 1.00 96.31 98 ILE A O 1
ATOM 766 N N . ILE A 1 99 ? -11.282 12.305 12.638 1.00 94.94 99 ILE A N 1
ATOM 767 C CA . ILE A 1 99 ? -10.123 12.535 11.765 1.00 94.94 99 ILE A CA 1
ATOM 768 C C . ILE A 1 99 ? -9.326 13.772 12.212 1.00 94.94 99 ILE A C 1
ATOM 770 O O . ILE A 1 99 ? -8.101 13.722 12.322 1.00 94.94 99 ILE A O 1
ATOM 774 N N . ASN A 1 100 ? -10.011 14.874 12.523 1.00 93.06 100 ASN A N 1
ATOM 775 C CA . ASN A 1 100 ? -9.353 16.098 12.976 1.00 93.06 100 ASN A CA 1
ATOM 776 C C . ASN A 1 100 ? -8.724 15.943 14.369 1.00 93.06 100 ASN A C 1
ATOM 778 O O . ASN A 1 100 ? -7.658 16.510 14.615 1.00 93.06 100 ASN A O 1
ATOM 782 N N . ASP A 1 101 ? -9.323 15.145 15.258 1.00 96.19 101 ASP A N 1
ATOM 783 C CA . ASP A 1 101 ? -8.704 14.819 16.543 1.00 96.19 101 ASP A CA 1
ATOM 784 C C . ASP A 1 101 ? -7.492 13.886 16.391 1.00 96.19 101 ASP A C 1
ATOM 786 O O . ASP A 1 101 ? -6.504 14.107 17.080 1.00 96.19 101 ASP A O 1
ATOM 790 N N . LEU A 1 102 ? -7.497 12.922 15.459 1.00 96.88 102 LEU A N 1
ATOM 791 C CA . LEU A 1 102 ? -6.314 12.108 15.134 1.00 96.88 102 LEU A CA 1
ATOM 792 C C . LEU A 1 102 ? -5.156 12.988 14.641 1.00 96.88 102 LEU A C 1
ATOM 794 O O . LEU A 1 102 ? -4.032 12.848 15.119 1.00 96.88 102 LEU A O 1
ATOM 798 N N . LYS A 1 103 ? -5.437 13.955 13.753 1.00 94.25 103 LYS A N 1
ATOM 799 C CA . LYS A 1 103 ? -4.453 14.959 13.302 1.00 94.25 103 LYS A CA 1
ATOM 800 C C . LYS A 1 103 ? -3.879 15.748 14.483 1.00 94.25 103 LYS A C 1
ATOM 802 O O . LYS A 1 103 ? -2.672 15.967 14.539 1.00 94.25 103 LYS A O 1
ATOM 807 N N . ALA A 1 104 ? -4.714 16.181 15.428 1.00 94.56 104 ALA A N 1
ATOM 808 C CA . ALA A 1 104 ? -4.253 16.889 16.623 1.00 94.56 104 ALA A CA 1
ATOM 809 C C . ALA A 1 104 ? -3.470 15.975 17.582 1.00 94.56 104 ALA A C 1
ATOM 811 O O . ALA A 1 104 ? -2.450 16.386 18.130 1.00 94.56 104 ALA A O 1
ATOM 812 N N . TRP A 1 105 ? -3.917 14.731 17.752 1.00 95.62 105 TRP A N 1
ATOM 813 C CA . TRP A 1 105 ? -3.293 13.738 18.620 1.00 95.62 105 TRP A CA 1
ATOM 814 C C . TRP A 1 105 ? -1.887 13.387 18.139 1.00 95.62 105 TRP A C 1
ATOM 816 O O . TRP A 1 105 ? -0.951 13.454 18.934 1.00 95.62 105 TRP A O 1
ATOM 826 N N . MET A 1 106 ? -1.728 13.151 16.837 1.00 94.38 106 MET A N 1
ATOM 827 C CA . MET A 1 106 ? -0.441 12.937 16.173 1.00 94.38 106 MET A CA 1
ATOM 828 C C . MET A 1 106 ? 0.554 14.069 16.462 1.00 94.38 106 MET A C 1
ATOM 830 O O . MET A 1 106 ? 1.714 13.813 16.741 1.00 94.38 106 MET A O 1
ATOM 834 N N . LYS A 1 107 ? 0.096 15.329 16.482 1.00 91.50 107 LYS A N 1
ATOM 835 C CA . LYS A 1 107 ? 0.946 16.492 16.804 1.00 91.50 107 LYS A CA 1
ATOM 836 C C . LYS A 1 107 ? 1.358 16.577 18.278 1.00 91.50 107 LYS A C 1
ATOM 838 O O . LYS A 1 107 ? 2.247 17.359 18.602 1.00 91.50 107 LYS A O 1
ATOM 843 N N . SER A 1 108 ? 0.662 15.871 19.167 1.00 92.44 108 SER A N 1
ATOM 844 C CA . SER A 1 108 ? 0.797 16.012 20.625 1.00 92.44 108 SER A CA 1
ATOM 845 C C . SER A 1 108 ? 1.430 14.809 21.320 1.00 92.44 108 SER A C 1
ATOM 847 O O . SER A 1 108 ? 1.809 14.918 22.484 1.00 92.44 108 SER A O 1
ATOM 849 N N . ILE A 1 109 ? 1.497 13.660 20.645 1.00 92.31 109 ILE A N 1
ATOM 850 C CA . ILE A 1 109 ? 2.104 12.454 21.196 1.00 92.31 109 ILE A CA 1
ATOM 851 C C . ILE A 1 109 ? 3.631 12.561 21.108 1.00 92.31 109 ILE A C 1
ATOM 853 O O . ILE A 1 109 ? 4.168 13.021 20.106 1.00 92.31 109 ILE A O 1
ATOM 857 N N . ASN A 1 110 ? 4.328 12.157 22.171 1.00 88.31 110 ASN A N 1
ATOM 858 C CA . ASN A 1 110 ? 5.795 12.206 22.226 1.00 88.31 110 ASN A CA 1
ATOM 859 C C . ASN A 1 110 ? 6.460 10.923 21.707 1.00 88.31 110 ASN A C 1
ATOM 861 O O . ASN A 1 110 ? 7.673 10.895 21.532 1.00 88.31 110 ASN A O 1
ATOM 865 N N . ASP A 1 111 ? 5.685 9.853 21.539 1.00 90.25 111 ASP A N 1
ATOM 866 C CA . ASP A 1 111 ? 6.182 8.546 21.128 1.00 90.25 111 ASP A CA 1
ATOM 867 C C . ASP A 1 111 ? 6.103 8.414 19.602 1.00 90.25 111 ASP A C 1
ATOM 869 O O . ASP A 1 111 ? 5.007 8.332 19.042 1.00 90.25 111 ASP A O 1
ATOM 873 N N . GLU A 1 112 ? 7.263 8.399 18.940 1.00 88.62 112 GLU A N 1
ATOM 874 C CA . GLU A 1 112 ? 7.374 8.281 17.480 1.00 88.62 112 GLU A CA 1
ATOM 875 C C . GLU A 1 112 ? 6.784 6.965 16.949 1.00 88.62 112 GLU A C 1
ATOM 877 O O . GLU A 1 112 ? 6.252 6.941 15.835 1.00 88.62 112 GLU A O 1
ATOM 882 N N . TYR A 1 113 ? 6.820 5.887 17.746 1.00 90.69 113 TYR A N 1
ATOM 883 C CA . TYR A 1 113 ? 6.214 4.607 17.381 1.00 90.69 113 TYR A CA 1
ATOM 884 C C . TYR A 1 113 ? 4.705 4.784 17.213 1.00 90.69 113 TYR A C 1
ATOM 886 O O . TYR A 1 113 ? 4.164 4.550 16.132 1.00 90.69 113 TYR A O 1
ATOM 894 N N . TYR A 1 114 ? 4.019 5.285 18.243 1.00 93.75 114 TYR A N 1
ATOM 895 C CA . TYR A 1 114 ? 2.570 5.491 18.186 1.00 93.75 114 TYR A CA 1
ATOM 896 C C . TYR A 1 114 ? 2.159 6.654 17.279 1.00 93.75 114 TYR A C 1
ATOM 898 O O . TYR A 1 114 ? 1.088 6.590 16.670 1.00 93.75 114 TYR A O 1
ATOM 906 N N . GLU A 1 115 ? 2.999 7.685 17.124 1.00 94.00 115 GLU A N 1
ATOM 907 C CA . GLU A 1 115 ? 2.784 8.755 16.143 1.00 94.00 115 GLU A CA 1
ATOM 908 C C . GLU A 1 115 ? 2.571 8.165 14.741 1.00 94.00 115 GLU A C 1
ATOM 910 O O . GLU A 1 115 ? 1.616 8.538 14.052 1.00 94.00 115 GLU A O 1
ATOM 915 N N . LYS A 1 116 ? 3.393 7.178 14.353 1.00 93.31 116 LYS A N 1
ATOM 916 C CA . LYS A 1 116 ? 3.278 6.488 13.063 1.00 93.31 116 LYS A CA 1
ATOM 917 C C . LYS A 1 116 ? 1.934 5.768 12.910 1.00 93.31 116 LYS A C 1
ATOM 919 O O . LYS A 1 116 ? 1.269 5.957 11.892 1.00 93.31 116 LYS A O 1
ATOM 924 N N . TYR A 1 117 ? 1.481 5.004 13.907 1.00 95.25 117 TYR A N 1
ATOM 925 C CA . TYR A 1 117 ? 0.182 4.307 13.843 1.00 95.25 117 TYR A CA 1
ATOM 926 C C . TYR A 1 117 ? -1.004 5.274 13.750 1.00 95.25 117 TYR A C 1
ATOM 928 O O . TYR A 1 117 ? -1.950 5.038 12.989 1.00 95.25 117 TYR A O 1
ATOM 936 N N . ILE A 1 118 ? -0.950 6.391 14.481 1.00 97.19 118 ILE A N 1
ATOM 937 C CA . ILE A 1 118 ? -1.977 7.437 14.410 1.00 97.19 118 ILE A CA 1
ATOM 938 C C . ILE A 1 118 ? -1.991 8.058 13.008 1.00 97.19 118 ILE A C 1
ATOM 940 O O . ILE A 1 118 ? -3.066 8.225 12.427 1.00 97.19 118 ILE A O 1
ATOM 944 N N . ALA A 1 119 ? -0.820 8.347 12.434 1.00 96.44 119 ALA A N 1
ATOM 945 C CA . ALA A 1 119 ? -0.695 8.916 11.095 1.00 96.44 119 ALA A CA 1
ATOM 946 C C . ALA A 1 119 ? -1.231 7.975 10.003 1.00 96.44 119 ALA A C 1
ATOM 948 O O . ALA A 1 119 ? -1.969 8.421 9.123 1.00 96.44 119 ALA A O 1
ATOM 949 N N . PHE A 1 120 ? -0.932 6.675 10.087 1.00 96.69 120 PHE A N 1
ATOM 950 C CA . PHE A 1 120 ? -1.482 5.646 9.196 1.00 96.69 120 PHE A CA 1
ATOM 951 C C . PHE A 1 120 ? -3.011 5.589 9.267 1.00 96.69 120 PHE A C 1
ATOM 953 O O . PHE A 1 120 ? -3.696 5.635 8.242 1.00 96.69 120 PHE A O 1
ATOM 960 N N . THR A 1 121 ? -3.549 5.569 10.489 1.00 97.00 121 THR A N 1
ATOM 961 C CA . THR A 1 121 ? -4.996 5.560 10.736 1.00 97.00 121 THR A CA 1
ATOM 962 C C . THR A 1 121 ? -5.657 6.807 10.148 1.00 97.00 121 THR A C 1
ATOM 964 O O . THR A 1 121 ? -6.654 6.710 9.430 1.00 97.00 121 THR A O 1
ATOM 967 N N . ALA A 1 122 ? -5.078 7.986 10.394 1.00 97.12 122 ALA A N 1
ATOM 968 C CA . ALA A 1 122 ? -5.566 9.252 9.859 1.00 97.12 122 ALA A CA 1
ATOM 969 C C . ALA A 1 122 ? -5.524 9.281 8.324 1.00 97.12 122 ALA A C 1
ATOM 971 O O . ALA A 1 122 ? -6.520 9.653 7.701 1.00 97.12 122 ALA A O 1
ATOM 972 N N . ALA A 1 123 ? -4.420 8.849 7.707 1.00 97.06 123 ALA A N 1
ATOM 973 C CA . ALA A 1 123 ? -4.268 8.799 6.254 1.00 97.06 123 ALA A CA 1
ATOM 974 C C . ALA A 1 123 ? -5.341 7.917 5.602 1.00 97.06 123 ALA A C 1
ATOM 976 O O . ALA A 1 123 ? -6.007 8.352 4.660 1.00 97.06 123 ALA A O 1
ATOM 977 N N . ASN A 1 124 ? -5.589 6.727 6.157 1.00 96.62 124 ASN A N 1
ATOM 978 C CA . ASN A 1 124 ? -6.613 5.828 5.637 1.00 96.62 124 ASN A CA 1
ATOM 979 C C . ASN A 1 124 ? -8.034 6.403 5.780 1.00 96.62 124 ASN A C 1
ATOM 981 O O . ASN A 1 124 ? -8.839 6.337 4.844 1.00 96.62 124 ASN A O 1
ATOM 985 N N . LEU A 1 125 ? -8.357 7.022 6.922 1.00 96.75 125 LEU A N 1
ATOM 986 C CA . LEU A 1 125 ? -9.655 7.677 7.107 1.00 96.75 125 LEU A CA 1
ATOM 987 C C . LEU A 1 125 ? -9.823 8.896 6.188 1.00 96.75 125 LEU A C 1
ATOM 989 O O . LEU A 1 125 ? -10.907 9.078 5.629 1.00 96.75 125 LEU A O 1
ATOM 993 N N . TYR A 1 126 ? -8.768 9.686 5.958 1.00 96.44 126 TYR A N 1
ATOM 994 C CA . TYR A 1 126 ? -8.776 10.766 4.969 1.00 96.44 126 TYR A CA 1
ATOM 995 C C . TYR A 1 126 ? -8.978 10.234 3.548 1.00 96.44 126 TYR A C 1
ATOM 997 O O . TYR A 1 126 ? -9.783 10.798 2.807 1.00 96.44 126 TYR A O 1
ATOM 1005 N N . ARG A 1 127 ? -8.337 9.123 3.162 1.00 95.25 127 ARG A N 1
ATOM 1006 C CA . ARG A 1 127 ? -8.552 8.503 1.845 1.00 95.25 127 ARG A CA 1
ATOM 1007 C C . ARG A 1 127 ? -10.004 8.105 1.675 1.00 95.25 127 ARG A C 1
ATOM 1009 O O . ARG A 1 127 ? -10.638 8.491 0.697 1.00 95.25 127 ARG A O 1
ATOM 1016 N N . ARG A 1 128 ? -10.565 7.400 2.654 1.00 94.56 128 ARG A N 1
ATOM 1017 C CA . ARG A 1 128 ? -11.967 6.970 2.618 1.00 94.56 128 ARG A CA 1
ATOM 1018 C C . ARG A 1 128 ? -12.933 8.154 2.655 1.00 94.56 128 ARG A C 1
ATOM 1020 O O . ARG A 1 128 ? -13.963 8.123 1.982 1.00 94.56 128 ARG A O 1
ATOM 1027 N N . TYR A 1 129 ? -12.588 9.230 3.363 1.00 95.06 129 TYR A N 1
ATOM 1028 C CA . TYR A 1 129 ? -13.307 10.500 3.292 1.00 95.06 129 TYR A CA 1
ATOM 1029 C C . TYR A 1 129 ? -13.283 11.081 1.871 1.00 95.06 129 TYR A C 1
ATOM 1031 O O . TYR A 1 129 ? -14.346 11.384 1.323 1.00 95.06 129 TYR A O 1
ATOM 1039 N N . CYS A 1 130 ? -12.113 11.179 1.241 1.00 94.69 130 CYS A N 1
ATOM 1040 C CA . CYS A 1 130 ? -11.969 11.669 -0.128 1.00 94.69 130 CYS A CA 1
ATOM 1041 C C . CYS A 1 130 ? -12.743 10.790 -1.125 1.00 94.69 130 CYS A C 1
ATOM 1043 O O . CYS A 1 130 ? -13.478 11.300 -1.965 1.00 94.69 130 CYS A O 1
ATOM 1045 N N . GLU A 1 131 ? -12.667 9.469 -0.994 1.00 92.25 131 GLU A N 1
ATOM 1046 C CA . GLU A 1 131 ? -13.308 8.506 -1.897 1.00 92.25 131 GLU A CA 1
ATOM 1047 C C . GLU A 1 131 ? -14.820 8.351 -1.673 1.00 92.25 131 GLU A C 1
ATOM 1049 O O . GLU A 1 131 ? -15.515 7.812 -2.534 1.00 92.25 131 GLU A O 1
ATOM 1054 N N . SER A 1 132 ? -15.359 8.862 -0.560 1.00 92.31 132 SER A N 1
ATOM 1055 C CA . SER A 1 132 ? -16.781 8.715 -0.212 1.00 92.31 132 SER A CA 1
ATOM 1056 C C . SER A 1 132 ? -17.744 9.330 -1.235 1.00 92.31 132 SER A C 1
ATOM 1058 O O . SER A 1 132 ? -18.876 8.869 -1.374 1.00 92.31 132 SER A O 1
ATOM 1060 N N . THR A 1 133 ? -17.321 10.366 -1.968 1.00 92.00 133 THR A N 1
ATOM 1061 C CA . THR A 1 133 ? -18.109 10.969 -3.053 1.00 92.00 133 THR A CA 1
ATOM 1062 C C . THR A 1 133 ? -17.201 11.461 -4.173 1.00 92.00 133 THR A C 1
ATOM 1064 O O . THR A 1 133 ? -16.051 11.828 -3.944 1.00 92.00 133 THR A O 1
ATOM 1067 N N . ARG A 1 134 ? -17.739 11.564 -5.395 1.00 91.06 134 ARG A N 1
ATOM 1068 C CA . ARG A 1 134 ? -16.992 12.119 -6.538 1.00 91.06 134 ARG A CA 1
ATOM 1069 C C . ARG A 1 134 ? -16.522 13.557 -6.301 1.00 91.06 134 ARG A C 1
ATOM 1071 O O . ARG A 1 134 ? -15.426 13.898 -6.728 1.00 91.06 134 ARG A O 1
ATOM 1078 N N . ASN A 1 135 ? -17.334 14.380 -5.627 1.00 93.88 135 ASN A N 1
ATOM 1079 C CA . ASN A 1 135 ? -16.972 15.770 -5.348 1.00 93.88 135 ASN A CA 1
ATOM 1080 C C . ASN A 1 135 ? -15.803 15.858 -4.360 1.00 93.88 135 ASN A C 1
ATOM 1082 O O . ASN A 1 135 ? -14.820 16.527 -4.649 1.00 93.88 135 ASN A O 1
ATOM 1086 N N . ARG A 1 136 ? -15.859 15.107 -3.250 1.00 94.50 136 ARG A N 1
ATOM 1087 C CA . ARG A 1 136 ? -14.752 15.051 -2.280 1.00 94.50 136 ARG A CA 1
ATOM 1088 C C . ARG A 1 136 ? -13.469 14.522 -2.909 1.00 94.50 136 ARG A C 1
ATOM 1090 O O . ARG A 1 136 ? -12.407 15.083 -2.668 1.00 94.50 136 ARG A O 1
ATOM 1097 N N . LYS A 1 137 ? -13.569 13.499 -3.763 1.00 92.94 137 LYS A N 1
ATOM 1098 C CA . LYS A 1 137 ? -12.413 12.960 -4.484 1.00 92.94 137 LYS A CA 1
ATOM 1099 C C . LYS A 1 137 ? -11.752 14.049 -5.322 1.00 92.94 137 LYS A C 1
ATOM 1101 O O . LYS A 1 137 ? -10.556 14.284 -5.193 1.00 92.94 137 LYS A O 1
ATOM 1106 N N . TYR A 1 138 ? -12.557 14.764 -6.107 1.00 92.81 138 TYR A N 1
ATOM 1107 C CA . TYR A 1 138 ? -12.088 15.886 -6.908 1.00 92.81 138 TYR A CA 1
ATOM 1108 C C . TYR A 1 138 ? -11.485 17.009 -6.044 1.00 92.81 138 TYR A C 1
ATOM 1110 O O . TYR A 1 138 ? -10.431 17.540 -6.388 1.00 92.81 138 TYR A O 1
ATOM 1118 N N . GLU A 1 139 ? -12.099 17.362 -4.913 1.00 94.56 139 GLU A N 1
ATOM 1119 C CA . GLU A 1 139 ? -11.566 18.372 -3.991 1.00 94.56 139 GLU A CA 1
ATOM 1120 C C . GLU A 1 139 ? -10.207 17.969 -3.407 1.00 94.56 139 GLU A C 1
ATOM 1122 O O . GLU A 1 139 ? -9.286 18.784 -3.418 1.00 94.56 139 GLU A O 1
ATOM 1127 N N . CYS A 1 140 ? -10.049 16.725 -2.949 1.00 94.88 140 CYS A N 1
ATOM 1128 C CA . CYS A 1 140 ? -8.781 16.232 -2.412 1.00 94.88 140 CYS A CA 1
ATOM 1129 C C . CYS A 1 140 ? -7.685 16.171 -3.489 1.00 94.88 140 CYS A C 1
ATOM 1131 O O . CYS A 1 140 ? -6.590 16.694 -3.287 1.00 94.88 140 CYS A O 1
ATOM 1133 N N . GLU A 1 141 ? -7.983 15.596 -4.660 1.00 91.19 141 GLU A N 1
ATOM 1134 C CA . GLU A 1 141 ? -7.016 15.460 -5.761 1.00 91.19 141 GLU A CA 1
ATOM 1135 C C . GLU A 1 141 ? -6.532 16.818 -6.284 1.00 91.19 141 GLU A C 1
ATOM 1137 O O . GLU A 1 141 ? -5.359 16.970 -6.620 1.00 91.19 141 GLU A O 1
ATOM 1142 N N . ASN A 1 142 ? -7.410 17.826 -6.306 1.00 91.25 142 ASN A N 1
ATOM 1143 C CA . ASN A 1 142 ? -7.090 19.171 -6.793 1.00 91.25 142 ASN A CA 1
ATOM 1144 C C . ASN A 1 142 ? -6.675 20.143 -5.680 1.00 91.25 142 ASN A C 1
ATOM 1146 O O . ASN A 1 142 ? -6.513 21.333 -5.942 1.00 91.25 142 ASN A O 1
ATOM 1150 N N . GLY A 1 143 ? -6.512 19.666 -4.443 1.00 92.81 143 GLY A N 1
ATOM 1151 C CA . GLY A 1 143 ? -6.028 20.489 -3.338 1.00 92.81 143 GLY A CA 1
ATOM 1152 C C . GLY A 1 143 ? -6.993 21.551 -2.830 1.00 92.81 143 GLY A C 1
ATOM 1153 O O . GLY A 1 143 ? -6.552 22.553 -2.277 1.00 92.81 143 GLY A O 1
ATOM 1154 N N . LYS A 1 144 ? -8.297 21.351 -3.010 1.00 93.81 144 LYS A N 1
ATOM 1155 C CA . LYS A 1 144 ? -9.351 22.244 -2.505 1.00 93.81 144 LYS A CA 1
ATOM 1156 C C . LYS A 1 144 ? -9.784 21.907 -1.076 1.00 93.81 144 LYS A C 1
ATOM 1158 O O . LYS A 1 144 ? -10.513 22.685 -0.475 1.00 93.81 144 LYS A O 1
ATOM 1163 N N . ASN A 1 145 ? -9.369 20.757 -0.542 1.00 94.19 145 ASN A N 1
ATOM 1164 C CA . ASN A 1 145 ? -9.680 20.352 0.825 1.00 94.19 145 ASN A CA 1
ATOM 1165 C C . ASN A 1 145 ? -8.580 20.807 1.802 1.00 94.19 145 ASN A C 1
ATOM 1167 O O . ASN A 1 145 ? -7.481 20.256 1.793 1.00 94.19 145 ASN A O 1
ATOM 1171 N N . GLU A 1 146 ? -8.887 21.799 2.638 1.00 93.25 146 GLU A N 1
ATOM 1172 C CA . GLU A 1 146 ? -7.930 22.403 3.578 1.00 93.25 146 GLU A CA 1
ATOM 1173 C C . GLU A 1 146 ? -7.417 21.415 4.635 1.00 93.25 146 GLU A C 1
ATOM 1175 O O . GLU A 1 146 ? -6.216 21.369 4.881 1.00 93.25 146 GLU A O 1
ATOM 1180 N N . ASP A 1 147 ? -8.287 20.574 5.205 1.00 92.19 147 ASP A N 1
ATOM 1181 C CA . ASP A 1 147 ? -7.899 19.619 6.253 1.00 92.19 147 ASP A CA 1
ATOM 1182 C C . ASP A 1 147 ? -6.879 18.586 5.757 1.00 92.19 147 ASP A C 1
ATOM 1184 O O . ASP A 1 147 ? -5.891 18.307 6.441 1.00 92.19 147 ASP A O 1
ATOM 1188 N N . VAL A 1 148 ? -7.106 18.040 4.558 1.00 95.00 148 VAL A N 1
ATOM 1189 C CA . VAL A 1 148 ? -6.197 17.090 3.901 1.00 95.00 148 VAL A CA 1
ATOM 1190 C C . VAL A 1 148 ? -4.887 17.775 3.511 1.00 95.00 148 VAL A C 1
ATOM 1192 O O . VAL A 1 148 ? -3.816 17.193 3.682 1.00 95.00 148 VAL A O 1
ATOM 1195 N N . ASN A 1 149 ? -4.954 19.016 3.019 1.00 94.62 149 ASN A N 1
ATOM 1196 C CA . ASN A 1 149 ? -3.763 19.800 2.698 1.00 94.62 149 ASN A CA 1
ATOM 1197 C C . ASN A 1 149 ? -2.898 20.032 3.939 1.00 94.62 149 ASN A C 1
ATOM 1199 O O . ASN A 1 149 ? -1.704 19.760 3.892 1.00 94.62 149 ASN A O 1
ATOM 1203 N N . GLU A 1 150 ? -3.499 20.462 5.050 1.00 94.38 150 GLU A N 1
ATOM 1204 C CA . GLU A 1 150 ? -2.785 20.705 6.304 1.00 94.38 150 GLU A CA 1
ATOM 1205 C C . GLU A 1 150 ? -2.131 19.421 6.834 1.00 94.38 150 GLU A C 1
ATOM 1207 O O . GLU A 1 150 ? -0.996 19.453 7.306 1.00 94.38 150 GLU A O 1
ATOM 1212 N N . PHE A 1 151 ? -2.822 18.279 6.736 1.00 95.19 151 PHE A N 1
ATOM 1213 C CA . PHE A 1 151 ? -2.268 16.980 7.120 1.00 95.19 151 PHE A CA 1
ATOM 1214 C C . PHE A 1 151 ? -1.025 16.620 6.291 1.00 95.19 151 PHE A C 1
ATOM 1216 O O . PHE A 1 151 ? 0.015 16.282 6.857 1.00 95.19 151 PHE A O 1
ATOM 1223 N N . MET A 1 152 ? -1.104 16.742 4.961 1.00 95.31 152 MET A N 1
ATOM 1224 C CA . MET A 1 152 ? 0.034 16.467 4.077 1.00 95.31 152 MET A CA 1
ATOM 1225 C C . MET A 1 152 ? 1.195 17.436 4.322 1.00 95.31 152 MET A C 1
ATOM 1227 O O . MET A 1 152 ? 2.341 17.007 4.436 1.00 95.31 152 MET A O 1
ATOM 1231 N N . GLU A 1 153 ? 0.909 18.735 4.419 1.00 94.25 153 GLU A N 1
ATOM 1232 C CA . GLU A 1 153 ? 1.920 19.769 4.651 1.00 94.25 153 GLU A CA 1
ATOM 1233 C C . GLU A 1 153 ? 2.631 19.567 5.987 1.00 94.25 153 GLU A C 1
ATOM 1235 O O . GLU A 1 153 ? 3.854 19.691 6.054 1.00 94.25 153 GLU A O 1
ATOM 1240 N N . TYR A 1 154 ? 1.898 19.194 7.037 1.00 92.88 154 TYR A N 1
ATOM 1241 C CA . TYR A 1 154 ? 2.484 18.895 8.339 1.00 92.88 154 TYR A CA 1
ATOM 1242 C C . TYR A 1 154 ? 3.520 17.764 8.262 1.00 92.88 154 TYR A C 1
ATOM 1244 O O . TYR A 1 154 ? 4.639 17.927 8.749 1.00 92.88 154 TYR A O 1
ATOM 1252 N N . ILE A 1 155 ? 3.181 16.649 7.606 1.00 93.44 155 ILE A N 1
ATOM 1253 C CA . ILE A 1 155 ? 4.093 15.505 7.456 1.00 93.44 155 ILE A CA 1
ATOM 1254 C C . ILE A 1 155 ? 5.308 15.893 6.599 1.00 93.44 155 ILE A C 1
ATOM 1256 O O . ILE A 1 155 ? 6.451 15.667 6.995 1.00 93.44 155 ILE A O 1
ATOM 1260 N N . ILE A 1 156 ? 5.073 16.534 5.449 1.00 93.44 156 ILE A N 1
ATOM 1261 C CA . ILE A 1 156 ? 6.134 16.907 4.500 1.00 93.44 156 ILE A CA 1
ATOM 1262 C C . ILE A 1 156 ? 7.132 17.890 5.123 1.00 93.44 156 ILE A C 1
ATOM 1264 O O . ILE A 1 156 ? 8.334 17.763 4.911 1.00 93.44 156 ILE A O 1
ATOM 1268 N N . THR A 1 157 ? 6.652 18.886 5.872 1.00 90.81 157 THR A N 1
ATOM 1269 C CA . THR A 1 157 ? 7.506 19.961 6.409 1.00 90.81 157 THR A CA 1
ATOM 1270 C C . THR A 1 157 ? 8.309 19.549 7.640 1.00 90.81 157 THR A C 1
ATOM 1272 O O . THR A 1 157 ? 9.372 20.125 7.894 1.00 90.81 157 THR A O 1
ATOM 1275 N N . ARG A 1 158 ? 7.833 18.559 8.404 1.00 87.44 158 ARG A N 1
ATOM 1276 C CA . ARG A 1 158 ? 8.525 18.054 9.597 1.00 87.44 158 ARG A CA 1
ATOM 1277 C C . ARG A 1 158 ? 9.671 17.103 9.249 1.00 87.44 158 ARG A C 1
ATOM 1279 O O . ARG A 1 158 ? 10.692 17.132 9.934 1.00 87.44 158 ARG A O 1
ATOM 1286 N N . CYS A 1 159 ? 9.529 16.301 8.195 1.00 86.56 159 CYS A N 1
ATOM 1287 C CA . CYS A 1 159 ? 10.509 15.274 7.856 1.00 86.56 159 CYS A CA 1
ATOM 1288 C C . CYS A 1 159 ? 11.746 15.817 7.140 1.00 86.56 159 CYS A C 1
ATOM 1290 O O . CYS A 1 159 ? 11.686 16.243 5.985 1.00 86.56 159 CYS A O 1
ATOM 1292 N N . LYS A 1 160 ? 12.891 15.755 7.827 1.00 84.44 160 LYS A N 1
ATOM 1293 C CA . LYS A 1 160 ? 14.183 16.241 7.318 1.00 84.44 160 LYS A CA 1
ATOM 1294 C C . LYS A 1 160 ? 15.183 15.122 7.063 1.00 84.44 160 LYS A C 1
ATOM 1296 O O . LYS A 1 160 ? 15.926 15.210 6.095 1.00 84.44 160 LYS A O 1
ATOM 1301 N N . ASP A 1 161 ? 15.194 14.107 7.914 1.00 89.31 161 ASP A N 1
ATOM 1302 C CA . ASP A 1 161 ? 16.038 12.925 7.789 1.00 89.31 161 ASP A CA 1
ATOM 1303 C C . ASP A 1 161 ? 15.386 11.842 6.913 1.00 89.31 161 ASP A C 1
ATOM 1305 O O . ASP A 1 161 ? 14.171 11.842 6.678 1.00 89.31 161 ASP A O 1
ATOM 1309 N N . SER A 1 162 ? 16.207 10.899 6.449 1.00 89.88 162 SER A N 1
ATOM 1310 C CA . SER A 1 162 ? 15.784 9.821 5.555 1.00 89.88 162 SER A CA 1
ATOM 1311 C C . SER A 1 162 ? 14.727 8.905 6.176 1.00 89.88 162 SER A C 1
ATOM 1313 O O . SER A 1 162 ? 13.784 8.525 5.485 1.00 89.88 162 SER A O 1
ATOM 1315 N N . ASN A 1 163 ? 14.817 8.592 7.474 1.00 89.12 163 ASN A N 1
ATOM 1316 C CA . ASN A 1 163 ? 13.855 7.707 8.139 1.00 89.12 163 ASN A CA 1
ATOM 1317 C C . ASN A 1 163 ? 12.473 8.358 8.234 1.00 89.12 163 ASN A C 1
ATOM 1319 O O . ASN A 1 163 ? 11.465 7.720 7.926 1.00 89.12 163 ASN A O 1
ATOM 1323 N N . CYS A 1 164 ? 12.411 9.643 8.585 1.00 91.19 164 CYS A N 1
ATOM 1324 C CA . CYS A 1 164 ? 11.155 10.384 8.579 1.00 91.19 164 CYS A CA 1
ATOM 1325 C C . CYS A 1 164 ? 10.566 10.467 7.164 1.00 91.19 164 CYS A C 1
ATOM 1327 O O . CYS A 1 164 ? 9.370 10.250 6.990 1.00 91.19 164 CYS A O 1
ATOM 1329 N N . GLN A 1 165 ? 11.383 10.714 6.134 1.00 93.38 165 GLN A N 1
ATOM 1330 C CA . GLN A 1 165 ? 10.913 10.764 4.740 1.00 93.38 165 GLN A CA 1
ATOM 1331 C C . GLN A 1 165 ? 10.371 9.412 4.248 1.00 93.38 165 GLN A C 1
ATOM 1333 O O . GLN A 1 165 ? 9.342 9.377 3.570 1.00 93.38 165 GLN A O 1
ATOM 1338 N N . ILE A 1 166 ? 11.013 8.302 4.627 1.00 92.94 166 ILE A N 1
ATOM 1339 C CA . ILE A 1 166 ? 10.510 6.943 4.378 1.00 92.94 166 ILE A CA 1
ATOM 1340 C C . ILE A 1 166 ? 9.158 6.755 5.075 1.00 92.94 166 ILE A C 1
ATOM 1342 O O . ILE A 1 166 ? 8.173 6.408 4.424 1.00 92.94 166 ILE A O 1
ATOM 1346 N N . ASN A 1 167 ? 9.072 7.070 6.372 1.00 93.19 167 ASN A N 1
ATOM 1347 C CA . ASN A 1 167 ? 7.826 6.972 7.135 1.00 93.19 167 ASN A CA 1
ATOM 1348 C C . ASN A 1 167 ? 6.703 7.826 6.524 1.00 93.19 167 ASN A C 1
ATOM 1350 O O . ASN A 1 167 ? 5.566 7.368 6.443 1.00 93.19 167 ASN A O 1
ATOM 1354 N N . ALA A 1 168 ? 7.009 9.037 6.054 1.00 95.19 168 ALA A N 1
ATOM 1355 C CA . ALA A 1 168 ? 6.052 9.920 5.394 1.00 95.19 168 ALA A CA 1
ATOM 1356 C C . ALA A 1 168 ? 5.453 9.280 4.134 1.00 95.19 168 ALA A C 1
ATOM 1358 O O . ALA A 1 168 ? 4.235 9.284 3.964 1.00 95.19 168 ALA A O 1
ATOM 1359 N N . MET A 1 169 ? 6.284 8.699 3.265 1.00 95.81 169 MET A N 1
ATOM 1360 C CA . MET A 1 169 ? 5.800 8.024 2.056 1.00 95.81 169 MET A CA 1
ATOM 1361 C C . MET A 1 169 ? 4.985 6.775 2.384 1.00 95.81 169 MET A C 1
ATOM 1363 O O . MET A 1 169 ? 3.927 6.593 1.788 1.00 95.81 169 MET A O 1
ATOM 1367 N N . GLN A 1 170 ? 5.399 6.000 3.390 1.00 94.94 170 GLN A N 1
ATOM 1368 C CA . GLN A 1 170 ? 4.634 4.855 3.891 1.00 94.94 170 GLN A CA 1
ATOM 1369 C C . GLN A 1 170 ? 3.251 5.270 4.423 1.00 94.94 170 GLN A C 1
ATOM 1371 O O . GLN A 1 170 ? 2.252 4.619 4.123 1.00 94.94 170 GLN A O 1
ATOM 1376 N N . ILE A 1 171 ? 3.155 6.392 5.149 1.00 96.12 171 ILE A N 1
ATOM 1377 C CA . ILE A 1 171 ? 1.866 6.969 5.573 1.00 96.12 171 ILE A CA 1
ATOM 1378 C C . ILE A 1 171 ? 1.031 7.356 4.345 1.00 96.12 171 ILE A C 1
ATOM 1380 O O . ILE A 1 171 ? -0.166 7.066 4.278 1.00 96.12 171 ILE A O 1
ATOM 1384 N N . PHE A 1 172 ? 1.652 7.999 3.354 1.00 96.62 172 PHE A N 1
ATOM 1385 C CA . PHE A 1 172 ? 0.970 8.422 2.136 1.00 96.62 172 PHE A CA 1
ATOM 1386 C C . PHE A 1 172 ? 0.536 7.268 1.232 1.00 96.62 172 PHE A C 1
ATOM 1388 O O . PHE A 1 172 ? -0.382 7.474 0.440 1.00 96.62 172 PHE A O 1
ATOM 1395 N N . GLU A 1 173 ? 1.076 6.054 1.363 1.00 94.75 173 GLU A N 1
ATOM 1396 C CA . GLU A 1 173 ? 0.536 4.884 0.654 1.00 94.75 173 GLU A CA 1
ATOM 1397 C C . GLU A 1 173 ? -0.952 4.652 0.975 1.00 94.75 173 GLU A C 1
ATOM 1399 O O . GLU A 1 173 ? -1.710 4.210 0.112 1.00 94.75 173 GLU A O 1
ATOM 1404 N N . ASN A 1 174 ? -1.398 5.031 2.180 1.00 95.62 174 ASN A N 1
ATOM 1405 C CA . ASN A 1 174 ? -2.806 5.008 2.578 1.00 95.62 174 ASN A CA 1
ATOM 1406 C C . ASN A 1 174 ? -3.614 6.229 2.110 1.00 95.62 174 ASN A C 1
ATOM 1408 O O . ASN A 1 174 ? -4.827 6.245 2.301 1.00 95.62 174 ASN A O 1
ATOM 1412 N N . LEU A 1 175 ? -2.979 7.232 1.495 1.00 95.69 175 LEU A N 1
ATOM 1413 C CA . LEU A 1 175 ? -3.584 8.437 0.912 1.00 95.69 175 LEU A CA 1
ATOM 1414 C C . LEU A 1 175 ? -2.843 8.858 -0.385 1.00 95.69 175 LEU A C 1
ATOM 1416 O O . LEU A 1 175 ? -2.230 9.928 -0.434 1.00 95.69 175 LEU A O 1
ATOM 1420 N N . PRO A 1 176 ? -2.881 8.044 -1.461 1.00 93.81 176 PRO A N 1
ATOM 1421 C CA . PRO A 1 176 ? -2.073 8.272 -2.661 1.00 93.81 176 PRO A CA 1
ATOM 1422 C C . PRO A 1 176 ? -2.683 9.360 -3.565 1.00 93.81 176 PRO A C 1
ATOM 1424 O O . PRO A 1 176 ? -3.304 9.091 -4.593 1.00 93.81 176 PRO A O 1
ATOM 1427 N N . LEU A 1 177 ? -2.527 10.628 -3.177 1.00 94.69 177 LEU A N 1
ATOM 1428 C CA . LEU A 1 177 ? -3.013 11.779 -3.942 1.00 94.69 177 LEU A CA 1
ATOM 1429 C C . LEU A 1 177 ? -2.015 12.200 -5.029 1.00 94.69 177 LEU A C 1
ATOM 1431 O O . LEU A 1 177 ? -0.815 12.284 -4.789 1.00 94.69 177 LEU A O 1
ATOM 1435 N N . LEU A 1 178 ? -2.517 12.562 -6.217 1.00 92.81 178 LEU A N 1
ATOM 1436 C CA . LEU A 1 178 ? -1.693 12.961 -7.375 1.00 92.81 178 LEU A CA 1
ATOM 1437 C C . LEU A 1 178 ? -0.715 14.108 -7.071 1.00 92.81 178 LEU A C 1
ATOM 1439 O O . LEU A 1 178 ? 0.370 14.185 -7.642 1.00 92.81 178 LEU A O 1
ATOM 1443 N N . ARG A 1 179 ? -1.074 14.996 -6.140 1.00 91.75 179 ARG A N 1
ATOM 1444 C CA . ARG A 1 179 ? -0.231 16.121 -5.708 1.00 91.75 179 ARG A CA 1
ATOM 1445 C C . ARG A 1 179 ? 1.018 15.699 -4.930 1.00 91.75 179 ARG A C 1
ATOM 1447 O O . ARG A 1 179 ? 1.892 16.535 -4.732 1.00 91.75 179 ARG A O 1
ATOM 1454 N N . LEU A 1 180 ? 1.115 14.437 -4.519 1.00 94.88 180 LEU A N 1
ATOM 1455 C CA . LEU A 1 180 ? 2.292 13.868 -3.862 1.00 94.88 180 LEU A CA 1
ATOM 1456 C C . LEU A 1 180 ? 3.323 13.328 -4.868 1.00 94.88 180 LEU A C 1
ATOM 1458 O O . LEU A 1 180 ? 4.449 13.030 -4.475 1.00 94.88 180 LEU A O 1
ATOM 1462 N N . LEU A 1 181 ? 2.995 13.268 -6.168 1.00 94.69 181 LEU A N 1
ATOM 1463 C CA . LEU A 1 181 ? 3.946 12.861 -7.211 1.00 94.69 181 LEU A CA 1
ATOM 1464 C C . LEU A 1 181 ? 5.238 13.703 -7.203 1.00 94.69 181 LEU A C 1
ATOM 1466 O O . LEU A 1 181 ? 6.313 13.105 -7.230 1.00 94.69 181 LEU A O 1
ATOM 1470 N N . PRO A 1 182 ? 5.202 15.053 -7.105 1.00 93.62 182 PRO A N 1
ATOM 1471 C CA . PRO A 1 182 ? 6.425 15.852 -7.030 1.00 93.62 182 PRO A CA 1
ATOM 1472 C C . PRO A 1 182 ? 7.243 15.587 -5.762 1.00 93.62 182 PRO A C 1
ATOM 1474 O O . PRO A 1 182 ? 8.470 15.620 -5.826 1.00 93.62 182 PRO A O 1
ATOM 1477 N N . TYR A 1 183 ? 6.577 15.306 -4.634 1.00 94.38 183 TYR A N 1
ATOM 1478 C CA . TYR A 1 183 ? 7.246 14.998 -3.369 1.00 94.38 183 TYR A CA 1
ATOM 1479 C C . TYR A 1 183 ? 8.063 13.709 -3.482 1.00 94.38 183 TYR A C 1
ATOM 1481 O O . TYR A 1 183 ? 9.241 13.720 -3.159 1.00 94.38 183 TYR A O 1
ATOM 1489 N N . ALA A 1 184 ? 7.500 12.629 -4.027 1.00 95.00 184 ALA A N 1
ATOM 1490 C CA . ALA A 1 184 ? 8.261 11.396 -4.241 1.00 95.00 184 ALA A CA 1
ATOM 1491 C C . ALA A 1 184 ? 9.278 11.517 -5.394 1.00 95.00 184 ALA A C 1
ATOM 1493 O O . ALA A 1 184 ? 10.420 11.068 -5.291 1.00 95.00 184 ALA A O 1
ATOM 1494 N N . GLY A 1 185 ? 8.910 12.200 -6.483 1.00 94.38 185 GLY A N 1
ATOM 1495 C CA . GLY A 1 185 ? 9.768 12.402 -7.655 1.00 94.38 185 GLY A CA 1
ATOM 1496 C C . GLY A 1 185 ? 11.050 13.199 -7.374 1.00 94.38 185 GLY A C 1
ATOM 1497 O O . GLY A 1 185 ? 12.022 13.105 -8.139 1.00 94.38 185 GLY A O 1
ATOM 1498 N N . GLN A 1 186 ? 11.101 13.977 -6.286 1.00 92.50 186 GLN A N 1
ATOM 1499 C CA . GLN A 1 186 ? 12.306 14.720 -5.910 1.00 92.50 186 GLN A CA 1
ATOM 1500 C C . GLN A 1 186 ? 13.454 13.797 -5.477 1.00 92.50 186 GLN A C 1
ATOM 1502 O O . GLN A 1 186 ? 14.598 14.098 -5.814 1.00 92.50 186 GLN A O 1
ATOM 1507 N N . PHE A 1 187 ? 13.147 12.654 -4.851 1.00 93.38 187 PHE A N 1
ATOM 1508 C CA . PHE A 1 187 ? 14.132 11.704 -4.317 1.00 93.38 187 PHE A CA 1
ATOM 1509 C C . PHE A 1 187 ? 14.750 10.793 -5.385 1.00 93.38 187 PHE A C 1
ATOM 1511 O O . PHE A 1 187 ? 15.795 10.190 -5.164 1.00 93.38 187 PHE A O 1
ATOM 1518 N N . LEU A 1 188 ? 14.145 10.719 -6.574 1.00 94.56 188 LEU A N 1
ATOM 1519 C CA . LEU A 1 188 ? 14.667 9.907 -7.673 1.00 94.56 188 LEU A CA 1
ATOM 1520 C C . LEU A 1 188 ? 15.961 10.494 -8.260 1.00 94.56 188 LEU A C 1
ATOM 1522 O O . LEU A 1 188 ? 16.005 11.685 -8.604 1.00 94.56 188 LEU A O 1
ATOM 1526 N N . CYS A 1 189 ? 16.967 9.639 -8.460 1.00 91.06 189 CYS A N 1
ATOM 1527 C CA . CYS A 1 189 ? 18.281 9.950 -9.036 1.00 91.06 189 CYS A CA 1
ATOM 1528 C C . CYS A 1 189 ? 18.948 11.177 -8.427 1.00 91.06 189 CYS A C 1
ATOM 1530 O O . CYS A 1 189 ? 19.474 12.038 -9.142 1.00 91.06 189 CYS A O 1
ATOM 1532 N N . SER A 1 190 ? 18.872 11.266 -7.104 1.00 85.25 190 SER A N 1
ATOM 1533 C CA . SER A 1 190 ? 19.590 12.270 -6.341 1.00 85.25 190 SER A CA 1
ATOM 1534 C C . SER A 1 190 ? 21.096 11.984 -6.335 1.00 85.25 190 SER A C 1
ATOM 1536 O O . SER A 1 190 ? 21.546 10.872 -6.610 1.00 85.25 190 SER A O 1
ATOM 1538 N N . THR A 1 191 ? 21.880 13.022 -6.064 1.00 79.88 191 THR A N 1
ATOM 1539 C CA . THR A 1 191 ? 23.341 12.949 -5.922 1.00 79.88 191 THR A CA 1
ATOM 1540 C C . THR A 1 191 ? 23.783 12.695 -4.483 1.00 79.88 191 THR A C 1
ATOM 1542 O O . THR A 1 191 ? 24.971 12.521 -4.248 1.00 79.88 191 THR A O 1
ATOM 1545 N N . ASP A 1 192 ? 22.852 12.738 -3.530 1.00 76.50 192 ASP A N 1
ATOM 1546 C CA . ASP A 1 192 ? 23.123 12.595 -2.102 1.00 76.50 192 ASP A CA 1
ATOM 1547 C C . ASP A 1 192 ? 22.860 11.150 -1.639 1.00 76.50 192 ASP A C 1
ATOM 1549 O O . ASP A 1 192 ? 21.786 10.596 -1.895 1.00 76.50 192 ASP A O 1
ATOM 1553 N N . ASN A 1 193 ? 23.833 10.534 -0.966 1.00 62.94 193 ASN A N 1
ATOM 1554 C CA . ASN A 1 193 ? 23.742 9.144 -0.513 1.00 62.94 193 ASN A CA 1
ATOM 1555 C C . ASN A 1 193 ? 22.580 8.931 0.465 1.00 62.94 193 ASN A C 1
ATOM 1557 O O . ASN A 1 193 ? 21.876 7.927 0.352 1.00 62.94 193 ASN A O 1
ATOM 1561 N N . ASP A 1 194 ? 22.299 9.897 1.343 1.00 65.75 194 ASP A N 1
ATOM 1562 C CA . ASP A 1 194 ? 21.204 9.787 2.316 1.00 65.75 194 ASP A CA 1
ATOM 1563 C C . ASP A 1 194 ? 19.837 9.735 1.623 1.00 65.75 194 ASP A C 1
ATOM 1565 O O . ASP A 1 194 ? 18.914 9.052 2.071 1.00 65.75 194 ASP A O 1
ATOM 1569 N N . THR A 1 195 ? 19.716 10.399 0.473 1.00 64.44 195 THR A N 1
ATOM 1570 C CA . THR A 1 195 ? 18.502 10.363 -0.352 1.00 64.44 195 THR A CA 1
ATOM 1571 C C . THR A 1 195 ? 18.390 9.108 -1.220 1.00 64.44 195 THR A C 1
ATOM 1573 O O . THR A 1 195 ? 17.285 8.772 -1.645 1.00 64.44 195 THR A O 1
ATOM 1576 N N . ASN A 1 196 ? 19.486 8.373 -1.450 1.00 69.50 196 ASN A N 1
ATOM 1577 C CA . ASN A 1 196 ? 19.438 7.072 -2.125 1.00 69.50 196 ASN A CA 1
ATOM 1578 C C . ASN A 1 196 ? 18.669 6.045 -1.273 1.00 69.50 196 ASN A C 1
ATOM 1580 O O . ASN A 1 196 ? 17.832 5.308 -1.789 1.00 69.50 196 ASN A O 1
ATOM 1584 N N . LEU A 1 197 ? 18.831 6.100 0.056 1.00 77.50 197 LEU A N 1
ATOM 1585 C CA . LEU A 1 197 ? 18.052 5.284 1.000 1.00 77.50 197 LEU A CA 1
ATOM 1586 C C . LEU A 1 197 ? 16.537 5.531 0.881 1.00 77.50 197 LEU A C 1
ATOM 1588 O O . LEU A 1 197 ? 15.734 4.614 1.045 1.00 77.50 197 LEU A O 1
ATOM 1592 N N . VAL A 1 198 ? 16.149 6.765 0.551 1.00 90.62 198 VAL A N 1
ATOM 1593 C CA . VAL A 1 198 ? 14.752 7.204 0.397 1.00 90.62 198 VAL A CA 1
ATOM 1594 C C . VAL A 1 198 ? 14.187 6.823 -0.976 1.00 90.62 198 VAL A C 1
ATOM 1596 O O . VAL A 1 198 ? 12.979 6.634 -1.127 1.00 90.62 198 VAL A O 1
ATOM 1599 N N . GLN A 1 199 ? 15.044 6.667 -1.990 1.00 93.19 199 GLN A N 1
ATOM 1600 C CA . GLN A 1 199 ? 14.631 6.428 -3.371 1.00 93.19 199 GLN A CA 1
ATOM 1601 C C . GLN A 1 199 ? 13.782 5.163 -3.528 1.00 93.19 199 GLN A C 1
ATOM 1603 O O . GLN A 1 199 ? 12.769 5.201 -4.228 1.00 93.19 199 GLN A O 1
ATOM 1608 N N . LYS A 1 200 ? 14.168 4.058 -2.883 1.00 91.38 200 LYS A N 1
ATOM 1609 C CA . LYS A 1 200 ? 13.426 2.795 -2.980 1.00 91.38 200 LYS A CA 1
ATOM 1610 C C . LYS A 1 200 ? 11.981 2.962 -2.510 1.00 91.38 200 LYS A C 1
ATOM 1612 O O . LYS A 1 200 ? 11.056 2.536 -3.198 1.00 91.38 200 LYS A O 1
ATOM 1617 N N . GLU A 1 201 ? 11.781 3.637 -1.379 1.00 93.44 201 GLU A N 1
ATOM 1618 C CA . GLU A 1 201 ? 10.446 3.925 -0.848 1.00 93.44 201 GLU A CA 1
ATOM 1619 C C . GLU A 1 201 ? 9.683 4.905 -1.753 1.00 93.44 201 GLU A C 1
ATOM 1621 O O . GLU A 1 201 ? 8.499 4.717 -2.019 1.00 93.44 201 GLU A O 1
ATOM 1626 N N . ALA A 1 202 ? 10.366 5.896 -2.333 1.00 95.88 202 ALA A N 1
ATOM 1627 C CA . ALA A 1 202 ? 9.754 6.786 -3.317 1.00 95.88 202 ALA A CA 1
ATOM 1628 C C . ALA A 1 202 ? 9.262 6.025 -4.555 1.00 95.88 202 ALA A C 1
ATOM 1630 O O . ALA A 1 202 ? 8.145 6.255 -5.018 1.00 95.88 202 ALA A O 1
ATOM 1631 N N . LEU A 1 203 ? 10.051 5.084 -5.076 1.00 96.31 203 LEU A N 1
ATOM 1632 C CA . LEU A 1 203 ? 9.633 4.214 -6.174 1.00 96.31 203 LEU A CA 1
ATOM 1633 C C . LEU A 1 203 ? 8.450 3.323 -5.762 1.00 96.31 203 LEU A C 1
ATOM 1635 O O . LEU A 1 203 ? 7.489 3.196 -6.525 1.00 96.31 203 LEU A O 1
ATOM 1639 N N . ARG A 1 204 ? 8.470 2.764 -4.544 1.00 93.62 204 ARG A N 1
ATOM 1640 C CA . ARG A 1 204 ? 7.344 1.988 -4.006 1.00 93.62 204 ARG A CA 1
ATOM 1641 C C . ARG A 1 204 ? 6.065 2.814 -3.918 1.00 93.62 204 ARG A C 1
ATOM 1643 O O . ARG A 1 204 ? 5.019 2.325 -4.326 1.00 93.62 204 ARG A O 1
ATOM 1650 N N . PHE A 1 205 ? 6.133 4.059 -3.470 1.00 95.88 205 PHE A N 1
ATOM 1651 C CA . PHE A 1 205 ? 4.966 4.935 -3.427 1.00 95.88 205 PHE A CA 1
ATOM 1652 C C . PHE A 1 205 ? 4.466 5.299 -4.835 1.00 95.88 205 PHE A C 1
ATOM 1654 O O . PHE A 1 205 ? 3.269 5.249 -5.120 1.00 95.88 205 PHE A O 1
ATOM 1661 N N . LEU A 1 206 ? 5.378 5.609 -5.763 1.00 96.62 206 LEU A N 1
ATOM 1662 C CA . LEU A 1 206 ? 5.030 5.975 -7.140 1.00 96.62 206 LEU A CA 1
ATOM 1663 C C . LEU A 1 206 ? 4.351 4.836 -7.923 1.00 96.62 206 LEU A C 1
ATOM 1665 O O . LEU A 1 206 ? 3.583 5.104 -8.849 1.00 96.62 206 LEU A O 1
ATOM 1669 N N . GLN A 1 207 ? 4.573 3.573 -7.553 1.00 93.62 207 GLN A N 1
ATOM 1670 C CA . GLN A 1 207 ? 3.937 2.429 -8.217 1.00 93.62 207 GLN A CA 1
ATOM 1671 C C . GLN A 1 207 ? 2.405 2.391 -8.037 1.00 93.62 207 GLN A C 1
ATOM 1673 O O . GLN A 1 207 ? 1.714 1.724 -8.807 1.00 93.62 207 GLN A O 1
ATOM 1678 N N . LEU A 1 208 ? 1.870 3.113 -7.043 1.00 91.88 208 LEU A N 1
ATOM 1679 C CA . LEU A 1 208 ? 0.438 3.162 -6.724 1.00 91.88 208 LEU A CA 1
ATOM 1680 C C . LEU A 1 208 ? -0.388 3.962 -7.748 1.00 91.88 208 LEU A C 1
ATOM 1682 O O . LEU A 1 208 ? -1.617 3.908 -7.732 1.00 91.88 208 LEU A O 1
ATOM 1686 N N . PHE A 1 209 ? 0.264 4.706 -8.646 1.00 92.31 209 PHE A N 1
ATOM 1687 C CA . PHE A 1 209 ? -0.394 5.617 -9.582 1.00 92.31 209 PHE A CA 1
ATOM 1688 C C . PHE A 1 209 ? -0.591 5.009 -10.983 1.00 92.31 209 PHE A C 1
ATOM 1690 O O . PHE A 1 209 ? 0.215 4.219 -11.475 1.00 92.31 209 PHE A O 1
ATOM 1697 N N . ASP A 1 210 ? -1.650 5.445 -11.680 1.00 86.50 210 ASP A N 1
ATOM 1698 C CA . ASP A 1 210 ? -2.107 4.902 -12.975 1.00 86.50 210 ASP A CA 1
ATOM 1699 C C . ASP A 1 210 ? -1.282 5.337 -14.205 1.00 86.50 210 ASP A C 1
ATOM 1701 O O . ASP A 1 210 ? -1.664 5.072 -15.345 1.00 86.50 210 ASP A O 1
ATOM 1705 N N . GLY A 1 211 ? -0.162 6.030 -13.986 1.00 88.12 211 GLY A N 1
ATOM 1706 C CA . GLY A 1 211 ? 0.768 6.444 -15.036 1.00 88.12 211 GLY A CA 1
ATOM 1707 C C . GLY A 1 211 ? 0.363 7.687 -15.843 1.00 88.12 211 GLY A C 1
ATOM 1708 O O . GLY A 1 211 ? 1.185 8.190 -16.604 1.00 88.12 211 GLY A O 1
ATOM 1709 N N . LYS A 1 212 ? -0.857 8.226 -15.693 1.00 90.88 212 LYS A N 1
ATOM 1710 C CA . LYS A 1 212 ? -1.348 9.341 -16.538 1.00 90.88 212 LYS A CA 1
ATOM 1711 C C . LYS A 1 212 ? -0.791 10.710 -16.171 1.00 90.88 212 LYS A C 1
ATOM 1713 O O . LYS A 1 212 ? -0.640 11.567 -17.034 1.00 90.88 212 LYS A O 1
ATOM 1718 N N . HIS A 1 213 ? -0.538 10.923 -14.885 1.00 91.12 213 HIS A N 1
ATOM 1719 C CA . HIS A 1 213 ? -0.242 12.243 -14.320 1.00 91.12 213 HIS A CA 1
ATOM 1720 C C . HIS A 1 213 ? 1.252 12.461 -14.051 1.00 91.12 213 HIS A C 1
ATOM 1722 O O . HIS A 1 213 ? 1.627 13.452 -13.428 1.00 91.12 213 HIS A O 1
ATOM 1728 N N . PHE A 1 214 ? 2.108 11.541 -14.502 1.00 94.00 214 PHE A N 1
ATOM 1729 C CA . PHE A 1 214 ? 3.552 11.679 -14.365 1.00 94.00 214 PHE A CA 1
ATOM 1730 C C . PHE A 1 214 ? 4.075 12.753 -15.313 1.00 94.00 214 PHE A C 1
ATOM 1732 O O . PHE A 1 214 ? 3.824 12.720 -16.519 1.00 94.00 214 PHE A O 1
ATOM 1739 N N . ASP A 1 215 ? 4.835 13.697 -14.766 1.00 92.69 215 ASP A N 1
ATOM 1740 C CA . ASP A 1 215 ? 5.507 14.704 -15.569 1.00 92.69 215 ASP A CA 1
ATOM 1741 C C . ASP A 1 215 ? 6.730 14.115 -16.290 1.00 92.69 215 ASP A C 1
ATOM 1743 O O . ASP A 1 215 ? 7.344 13.123 -15.879 1.00 92.69 215 ASP A O 1
ATOM 1747 N N . TRP A 1 216 ? 7.124 14.754 -17.391 1.00 93.56 216 TRP A N 1
ATOM 1748 C CA . TRP A 1 216 ? 8.264 14.285 -18.181 1.00 93.56 216 TRP A CA 1
ATOM 1749 C C . TRP A 1 216 ? 9.579 14.306 -17.387 1.00 93.56 216 TRP A C 1
ATOM 1751 O O . TRP A 1 216 ? 10.461 13.482 -17.623 1.00 93.56 216 TRP A O 1
ATOM 1761 N N . LYS A 1 217 ? 9.708 15.205 -16.401 1.00 94.38 217 LYS A N 1
ATOM 1762 C CA . LYS A 1 217 ? 10.886 15.281 -15.527 1.00 94.38 217 LYS A CA 1
ATOM 1763 C C . LYS A 1 217 ? 11.037 14.012 -14.683 1.00 94.38 217 LYS A C 1
ATOM 1765 O O . LYS A 1 217 ? 12.139 13.469 -14.623 1.00 94.38 217 LYS A O 1
ATOM 1770 N N . THR A 1 218 ? 9.957 13.523 -14.074 1.00 95.38 218 THR A N 1
ATOM 1771 C CA . THR A 1 218 ? 9.964 12.262 -13.318 1.00 95.38 218 THR A CA 1
ATOM 1772 C C . THR A 1 218 ? 10.181 11.075 -14.251 1.00 95.38 218 THR A C 1
ATOM 1774 O O . THR A 1 218 ? 10.998 10.213 -13.945 1.00 95.38 218 THR A O 1
ATOM 1777 N N . ILE A 1 219 ? 9.554 11.067 -15.433 1.00 96.31 219 ILE A N 1
ATOM 1778 C CA . ILE A 1 219 ? 9.747 10.005 -16.437 1.00 96.31 219 ILE A CA 1
ATOM 1779 C C . ILE A 1 219 ? 11.212 9.890 -16.869 1.00 96.31 219 ILE A C 1
ATOM 1781 O O . ILE A 1 219 ? 11.745 8.785 -16.910 1.00 96.31 219 ILE A O 1
ATOM 1785 N N . ILE A 1 220 ? 11.894 11.009 -17.141 1.00 95.69 220 ILE A N 1
ATOM 1786 C CA . ILE A 1 220 ? 13.327 10.996 -17.474 1.00 95.69 220 ILE A CA 1
ATOM 1787 C C . ILE A 1 220 ? 14.136 10.365 -16.340 1.00 95.69 220 ILE A C 1
ATOM 1789 O O . ILE A 1 220 ? 15.034 9.571 -16.608 1.00 95.69 220 ILE A O 1
ATOM 1793 N N . LYS A 1 221 ? 13.844 10.711 -15.081 1.00 96.25 221 LYS A N 1
ATOM 1794 C CA . LYS A 1 221 ? 14.539 10.113 -13.936 1.00 96.25 221 LYS A CA 1
ATOM 1795 C C . LYS A 1 221 ? 14.297 8.604 -13.872 1.00 96.25 221 LYS A C 1
ATOM 1797 O O . LYS A 1 221 ? 15.266 7.866 -13.782 1.00 96.25 221 LYS A O 1
ATOM 1802 N N . LEU A 1 222 ? 13.055 8.143 -14.023 1.00 97.00 222 LEU A N 1
ATOM 1803 C CA . LEU A 1 222 ? 12.715 6.714 -14.064 1.00 97.00 222 LEU A CA 1
ATOM 1804 C C . LEU A 1 222 ? 13.442 5.971 -15.195 1.00 97.00 222 LEU A C 1
ATOM 1806 O O . LEU A 1 222 ? 13.983 4.892 -14.972 1.00 97.00 222 LEU A O 1
ATOM 1810 N N . LEU A 1 223 ? 13.513 6.562 -16.392 1.00 95.94 223 LEU A N 1
ATOM 1811 C CA . LEU A 1 223 ? 14.285 6.006 -17.507 1.00 95.94 223 LEU A CA 1
ATOM 1812 C C . LEU A 1 223 ? 15.777 5.922 -17.165 1.00 95.94 223 LEU A C 1
ATOM 1814 O O . LEU A 1 223 ? 16.409 4.911 -17.446 1.00 95.94 223 LEU A O 1
ATOM 1818 N N . ARG A 1 224 ? 16.348 6.944 -16.516 1.00 95.38 224 ARG A N 1
ATOM 1819 C CA . ARG A 1 224 ? 17.746 6.892 -16.061 1.00 95.38 224 ARG A CA 1
ATOM 1820 C C . ARG A 1 224 ? 17.974 5.815 -14.999 1.00 95.38 224 ARG A C 1
ATOM 1822 O O . ARG A 1 224 ? 19.032 5.197 -15.035 1.00 95.38 224 ARG A O 1
ATOM 1829 N N . ILE A 1 225 ? 17.010 5.567 -14.105 1.00 95.19 225 ILE A N 1
ATOM 1830 C CA . ILE A 1 225 ? 17.075 4.445 -13.152 1.00 95.19 225 ILE A CA 1
ATOM 1831 C C . ILE A 1 225 ? 17.121 3.129 -13.925 1.00 95.19 225 ILE A C 1
ATOM 1833 O O . ILE A 1 225 ? 18.054 2.353 -13.760 1.00 95.19 225 ILE A O 1
ATOM 1837 N N . PHE A 1 226 ? 16.172 2.922 -14.841 1.00 94.31 226 PHE A N 1
ATOM 1838 C CA . PHE A 1 226 ? 16.083 1.725 -15.681 1.00 94.31 226 PHE A CA 1
ATOM 1839 C C . PHE A 1 226 ? 17.354 1.456 -16.513 1.00 94.31 226 PHE A C 1
ATOM 1841 O O . PHE A 1 226 ? 17.799 0.308 -16.636 1.00 94.31 226 PHE A O 1
ATOM 1848 N N . HIS A 1 227 ? 17.950 2.516 -17.065 1.00 91.81 227 HIS A N 1
ATOM 1849 C CA . HIS A 1 227 ? 19.193 2.469 -17.837 1.00 91.81 227 HIS A CA 1
ATOM 1850 C C . HIS A 1 227 ? 20.458 2.433 -16.960 1.00 91.81 227 HIS A C 1
ATOM 1852 O O . HIS A 1 227 ? 21.551 2.295 -17.501 1.00 91.81 227 HIS A O 1
ATOM 1858 N N . ASN A 1 228 ? 20.330 2.560 -15.634 1.00 91.38 228 ASN A N 1
ATOM 1859 C CA . ASN A 1 228 ? 21.440 2.705 -14.690 1.00 91.38 228 ASN A CA 1
ATOM 1860 C C . ASN A 1 228 ? 22.403 3.862 -15.040 1.00 91.38 228 ASN A C 1
ATOM 1862 O O . ASN A 1 228 ? 23.621 3.730 -14.970 1.00 91.38 228 ASN A O 1
ATOM 1866 N N . THR A 1 229 ? 21.857 5.011 -15.445 1.00 92.62 229 THR A N 1
ATOM 1867 C CA . THR A 1 229 ? 22.620 6.216 -15.830 1.00 92.62 229 THR A CA 1
ATOM 1868 C C . THR A 1 229 ? 22.437 7.369 -14.840 1.00 92.62 229 THR A C 1
ATOM 1870 O O . THR A 1 229 ? 22.544 8.542 -15.211 1.00 92.62 229 THR A O 1
ATOM 1873 N N . CYS A 1 230 ? 22.041 7.067 -13.605 1.00 92.19 230 CYS A N 1
ATOM 1874 C CA . CYS A 1 230 ? 21.960 8.065 -12.541 1.00 92.19 230 CYS A CA 1
ATOM 1875 C C . CYS A 1 230 ? 23.350 8.331 -11.943 1.00 92.19 230 CYS A C 1
ATOM 1877 O O . CYS A 1 230 ? 24.256 7.528 -12.153 1.00 92.19 230 CYS A O 1
ATOM 1879 N N . PRO A 1 231 ? 23.557 9.474 -11.257 1.00 89.31 231 PRO A N 1
ATOM 1880 C CA . PRO A 1 231 ? 24.862 9.801 -10.680 1.00 89.31 231 PRO A CA 1
ATOM 1881 C C . PRO A 1 231 ? 25.361 8.736 -9.700 1.00 89.31 231 PRO A C 1
ATOM 1883 O O . PRO A 1 231 ? 26.549 8.434 -9.675 1.00 89.31 231 PRO A O 1
ATOM 1886 N N . LEU A 1 232 ? 24.437 8.162 -8.927 1.00 86.00 232 LEU A N 1
ATOM 1887 C CA . LEU A 1 232 ? 24.669 7.000 -8.081 1.00 86.00 232 LEU A CA 1
ATOM 1888 C C . LEU A 1 232 ? 24.231 5.735 -8.822 1.00 86.00 232 LEU A C 1
ATOM 1890 O O . LEU A 1 232 ? 23.205 5.739 -9.516 1.00 86.00 232 LEU A O 1
ATOM 1894 N N . ARG A 1 233 ? 24.992 4.650 -8.657 1.00 85.44 233 ARG A N 1
ATOM 1895 C CA . ARG A 1 233 ? 24.647 3.337 -9.212 1.00 85.44 233 ARG A CA 1
ATOM 1896 C C . ARG A 1 233 ? 23.320 2.854 -8.622 1.00 85.44 233 ARG A C 1
ATOM 1898 O O . ARG A 1 233 ? 23.047 3.056 -7.444 1.00 85.44 233 ARG A O 1
ATOM 1905 N N . GLN A 1 234 ? 22.490 2.254 -9.466 1.00 89.00 234 GLN A N 1
ATOM 1906 C CA . GLN A 1 234 ? 21.144 1.805 -9.120 1.00 89.00 234 GLN A CA 1
ATOM 1907 C C . GLN A 1 234 ? 21.143 0.311 -8.821 1.00 89.00 234 GLN A C 1
ATOM 1909 O O . GLN A 1 234 ? 21.766 -0.462 -9.554 1.00 89.00 234 GLN A O 1
ATOM 1914 N N . THR A 1 235 ? 20.411 -0.099 -7.787 1.00 89.19 235 THR A N 1
ATOM 1915 C CA . THR A 1 235 ? 20.257 -1.519 -7.460 1.00 89.19 235 THR A CA 1
ATOM 1916 C C . THR A 1 235 ? 19.288 -2.203 -8.428 1.00 89.19 235 THR A C 1
ATOM 1918 O O . THR A 1 235 ? 18.447 -1.555 -9.060 1.00 89.19 235 THR A O 1
ATOM 1921 N N . VAL A 1 236 ? 19.347 -3.537 -8.516 1.00 90.62 236 VAL A N 1
ATOM 1922 C CA . VAL A 1 236 ? 18.352 -4.331 -9.264 1.00 90.62 236 VAL A CA 1
ATOM 1923 C C . VAL A 1 236 ? 16.934 -4.061 -8.739 1.00 90.62 236 VAL A C 1
ATOM 1925 O O . VAL A 1 236 ? 15.997 -3.940 -9.527 1.00 90.62 236 VAL A O 1
ATOM 1928 N N . ALA A 1 237 ? 16.775 -3.871 -7.423 1.00 90.75 237 ALA A N 1
ATOM 1929 C CA . ALA A 1 237 ? 15.489 -3.533 -6.814 1.00 90.75 237 ALA A CA 1
ATOM 1930 C C . ALA A 1 237 ? 14.926 -2.205 -7.349 1.00 90.75 237 ALA A C 1
ATOM 1932 O O . ALA A 1 237 ? 13.754 -2.153 -7.726 1.00 90.75 237 ALA A O 1
ATOM 1933 N N . ASP A 1 238 ? 15.753 -1.156 -7.422 1.00 92.81 238 ASP A N 1
ATOM 1934 C CA . ASP A 1 238 ? 15.342 0.158 -7.935 1.00 92.81 238 ASP A CA 1
ATOM 1935 C C . ASP A 1 238 ? 14.948 0.082 -9.411 1.00 92.81 238 ASP A C 1
ATOM 1937 O O . ASP A 1 238 ? 13.933 0.641 -9.827 1.00 92.81 238 ASP A O 1
ATOM 1941 N N . GLN A 1 239 ? 15.725 -0.654 -10.209 1.00 94.75 239 GLN A N 1
ATOM 1942 C CA . GLN A 1 239 ? 15.455 -0.855 -11.632 1.00 94.75 239 GLN A CA 1
ATOM 1943 C C . GLN A 1 239 ? 14.133 -1.598 -11.865 1.00 94.75 239 GLN A C 1
ATOM 1945 O O . GLN A 1 239 ? 13.355 -1.199 -12.733 1.00 94.75 239 GLN A O 1
ATOM 1950 N N . ILE A 1 240 ? 13.849 -2.640 -11.077 1.00 95.38 240 ILE A N 1
ATOM 1951 C CA . ILE A 1 240 ? 12.588 -3.389 -11.147 1.00 95.38 240 ILE A CA 1
ATOM 1952 C C . ILE A 1 240 ? 11.399 -2.518 -10.708 1.00 95.38 240 ILE A C 1
ATOM 1954 O O . ILE A 1 240 ? 10.365 -2.502 -11.379 1.00 95.38 240 ILE A O 1
ATOM 1958 N N . LEU A 1 241 ? 11.530 -1.737 -9.633 1.00 95.44 241 LEU A N 1
ATOM 1959 C CA . LEU A 1 241 ? 10.466 -0.816 -9.215 1.00 95.44 241 LEU A CA 1
ATOM 1960 C C . LEU A 1 241 ? 10.223 0.284 -10.264 1.00 95.44 241 LEU A C 1
ATOM 1962 O O . LEU A 1 241 ? 9.075 0.618 -10.563 1.00 95.44 241 LEU A O 1
ATOM 1966 N N . ALA A 1 242 ? 11.282 0.805 -10.890 1.00 96.88 242 ALA A N 1
ATOM 1967 C CA . ALA A 1 242 ? 11.155 1.747 -12.000 1.00 96.88 242 ALA A CA 1
ATOM 1968 C C . ALA A 1 242 ? 10.419 1.126 -13.198 1.00 96.88 242 ALA A C 1
ATOM 1970 O O . ALA A 1 242 ? 9.601 1.805 -13.822 1.00 96.88 242 ALA A O 1
ATOM 1971 N N . ILE A 1 243 ? 10.644 -0.161 -13.495 1.00 96.06 243 ILE A N 1
ATOM 1972 C CA . ILE A 1 243 ? 9.891 -0.891 -14.523 1.00 96.06 243 ILE A CA 1
ATOM 1973 C C . ILE A 1 243 ? 8.398 -0.889 -14.217 1.00 96.06 243 ILE A C 1
ATOM 1975 O O . ILE A 1 243 ? 7.619 -0.565 -15.109 1.00 96.06 243 ILE A O 1
ATOM 1979 N N . GLU A 1 244 ? 7.979 -1.213 -12.992 1.00 94.81 244 GLU A N 1
ATOM 1980 C CA . GLU A 1 244 ? 6.552 -1.222 -12.635 1.00 94.81 244 GLU A CA 1
ATOM 1981 C C . GLU A 1 244 ? 5.874 0.118 -12.939 1.00 94.81 244 GLU A C 1
ATOM 1983 O O . GLU A 1 244 ? 4.814 0.155 -13.571 1.00 94.81 244 GLU A O 1
ATOM 1988 N N . ILE A 1 245 ? 6.526 1.220 -12.562 1.00 96.38 245 ILE A N 1
ATOM 1989 C CA . ILE A 1 245 ? 6.018 2.571 -12.808 1.00 96.38 245 ILE A CA 1
ATOM 1990 C C . ILE A 1 245 ? 5.992 2.869 -14.314 1.00 96.38 245 ILE A C 1
ATOM 1992 O O . ILE A 1 245 ? 4.979 3.325 -14.845 1.00 96.38 245 ILE A O 1
ATOM 1996 N N . LEU A 1 246 ? 7.080 2.580 -15.035 1.00 96.50 246 LEU A N 1
ATOM 1997 C CA . LEU A 1 246 ? 7.179 2.825 -16.477 1.00 96.50 246 LEU A CA 1
ATOM 1998 C C . LEU A 1 246 ? 6.144 2.012 -17.264 1.00 96.50 246 LEU A C 1
ATOM 2000 O O . LEU A 1 246 ? 5.527 2.549 -18.183 1.00 96.50 246 LEU A O 1
ATOM 2004 N N . LEU A 1 247 ? 5.884 0.760 -16.877 1.00 94.25 247 LEU A N 1
ATOM 2005 C CA . LEU A 1 247 ? 4.854 -0.079 -17.491 1.00 94.25 247 LEU A CA 1
ATOM 2006 C C . LEU A 1 247 ? 3.437 0.475 -17.268 1.00 94.25 247 LEU A C 1
ATOM 2008 O O . LEU A 1 247 ? 2.587 0.304 -18.143 1.00 94.25 247 LEU A O 1
ATOM 2012 N N . ASN A 1 248 ? 3.175 1.171 -16.156 1.00 92.12 248 ASN A N 1
ATOM 2013 C CA . ASN A 1 248 ? 1.907 1.884 -15.945 1.00 92.12 248 ASN A CA 1
ATOM 2014 C C . ASN A 1 248 ? 1.799 3.142 -16.829 1.00 92.12 248 ASN A C 1
ATOM 2016 O O . ASN A 1 248 ? 0.710 3.502 -17.274 1.00 92.12 248 ASN A O 1
ATOM 2020 N N . ILE A 1 249 ? 2.923 3.801 -17.123 1.00 93.69 249 ILE A N 1
ATOM 2021 C CA . ILE A 1 249 ? 2.985 5.015 -17.955 1.00 93.69 249 ILE A CA 1
ATOM 2022 C C . ILE A 1 249 ? 2.851 4.695 -19.453 1.00 93.69 249 ILE A C 1
ATOM 2024 O O . ILE A 1 249 ? 2.231 5.466 -20.190 1.00 93.69 249 ILE A O 1
ATOM 2028 N N . LEU A 1 250 ? 3.395 3.558 -19.904 1.00 90.88 250 LEU A N 1
ATOM 2029 C CA . LEU A 1 250 ? 3.496 3.165 -21.318 1.00 90.88 250 LEU A CA 1
ATOM 2030 C C . LEU A 1 250 ? 2.228 3.390 -22.165 1.00 90.88 250 LEU A C 1
ATOM 2032 O O . LEU A 1 250 ? 2.356 3.980 -23.239 1.00 90.88 250 LEU A O 1
ATOM 2036 N N . PRO A 1 251 ? 1.016 2.978 -21.733 1.00 85.25 251 PRO A N 1
ATOM 2037 C CA . PRO A 1 251 ? -0.195 3.150 -22.542 1.00 85.25 251 PRO A CA 1
ATOM 2038 C C . PRO A 1 251 ? -0.570 4.612 -22.789 1.00 85.25 251 PRO A C 1
ATOM 2040 O O . PRO A 1 251 ? -1.282 4.910 -23.743 1.00 85.25 251 PRO A O 1
ATOM 2043 N N . ASN A 1 252 ? -0.114 5.514 -21.919 1.00 87.00 252 ASN A N 1
ATOM 2044 C CA . ASN A 1 252 ? -0.476 6.926 -21.941 1.00 87.00 252 ASN A CA 1
ATOM 2045 C C . ASN A 1 252 ? 0.566 7.779 -22.683 1.00 87.00 252 ASN A C 1
ATOM 2047 O O . ASN A 1 252 ? 0.231 8.845 -23.195 1.00 87.00 252 ASN A O 1
ATOM 2051 N N . ILE A 1 253 ? 1.828 7.330 -22.741 1.00 88.50 253 ILE A N 1
ATOM 2052 C CA . ILE A 1 253 ? 2.948 8.086 -23.320 1.00 88.50 253 ILE A CA 1
ATOM 205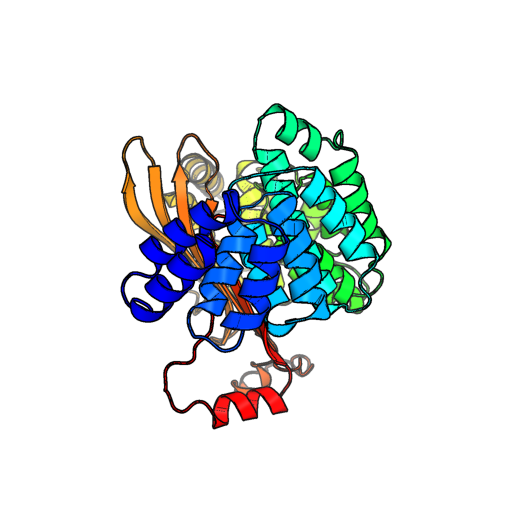3 C C . ILE A 1 253 ? 3.776 7.165 -24.226 1.00 88.50 253 ILE A C 1
ATOM 2055 O O . ILE A 1 253 ? 4.730 6.524 -23.782 1.00 88.50 253 ILE A O 1
ATOM 2059 N N . GLU A 1 254 ? 3.447 7.142 -25.527 1.00 82.81 254 GLU A N 1
ATOM 2060 C CA . GLU A 1 254 ? 4.062 6.222 -26.504 1.00 82.81 254 GLU A CA 1
ATOM 2061 C C . GLU A 1 254 ? 5.603 6.306 -26.533 1.00 82.81 254 GLU A C 1
ATOM 2063 O O . GLU A 1 254 ? 6.276 5.289 -26.719 1.00 82.81 254 GLU A O 1
ATOM 2068 N N . LEU A 1 255 ? 6.159 7.506 -26.309 1.00 88.50 255 LEU A N 1
ATOM 2069 C CA . LEU A 1 255 ? 7.597 7.782 -26.340 1.00 88.50 255 LEU A CA 1
ATOM 2070 C C . LEU A 1 255 ? 8.383 6.912 -25.345 1.00 88.50 255 LEU A C 1
ATOM 2072 O O . LEU A 1 255 ? 9.480 6.467 -25.676 1.00 88.50 255 LEU A O 1
ATOM 2076 N N . VAL A 1 256 ? 7.822 6.599 -24.172 1.00 90.25 256 VAL A N 1
ATOM 2077 C CA . VAL A 1 256 ? 8.491 5.759 -23.162 1.00 90.25 256 VAL A CA 1
ATOM 2078 C C . VAL A 1 256 ? 8.832 4.383 -23.736 1.00 90.25 256 VAL A C 1
ATOM 2080 O O . VAL A 1 256 ? 9.956 3.911 -23.576 1.00 90.25 256 VAL A O 1
ATOM 2083 N N . GLY A 1 257 ? 7.920 3.773 -24.498 1.00 88.50 257 GLY A N 1
ATOM 2084 C CA . GLY A 1 257 ? 8.159 2.459 -25.098 1.00 88.50 257 GLY A CA 1
ATOM 2085 C C . GLY A 1 257 ? 9.291 2.467 -26.114 1.00 88.50 257 GLY A C 1
ATOM 2086 O O . GLY A 1 257 ? 10.038 1.497 -26.198 1.00 88.50 257 GLY A O 1
ATOM 2087 N N . THR A 1 258 ? 9.472 3.570 -26.846 1.00 89.62 258 THR A N 1
ATOM 2088 C CA . THR A 1 258 ? 10.595 3.689 -27.788 1.00 89.62 258 THR A CA 1
ATOM 2089 C C . THR A 1 258 ? 11.947 3.695 -27.073 1.00 89.62 258 THR A C 1
ATOM 2091 O O . THR A 1 258 ? 12.877 3.064 -27.565 1.00 89.62 258 THR A O 1
ATOM 2094 N N . TYR A 1 259 ? 12.054 4.336 -25.902 1.00 90.50 259 TYR A N 1
ATOM 2095 C CA . TYR A 1 259 ? 13.284 4.345 -25.100 1.00 90.50 259 TYR A CA 1
ATOM 2096 C C . TYR A 1 259 ? 13.608 2.956 -24.539 1.00 90.50 259 TYR A C 1
ATOM 2098 O O . TYR A 1 259 ? 14.738 2.490 -24.677 1.00 90.50 259 TYR A O 1
ATOM 2106 N N . LEU A 1 260 ? 12.610 2.266 -23.977 1.00 90.50 260 LEU A N 1
ATOM 2107 C CA . LEU A 1 260 ? 12.793 0.924 -23.409 1.00 90.50 260 LEU A CA 1
ATOM 2108 C C . LEU A 1 260 ? 13.222 -0.094 -24.475 1.00 90.50 260 LEU A C 1
ATOM 2110 O O . LEU A 1 260 ? 14.191 -0.828 -24.292 1.00 90.50 260 LEU A O 1
ATOM 2114 N N . LEU A 1 261 ? 12.535 -0.103 -25.621 1.00 89.75 261 LEU A N 1
ATOM 2115 C CA . LEU A 1 261 ? 12.822 -1.032 -26.719 1.00 89.75 261 LEU A CA 1
ATOM 2116 C C . LEU A 1 261 ? 14.130 -0.709 -27.447 1.00 89.75 261 LEU A C 1
ATOM 2118 O O . LEU A 1 261 ? 14.761 -1.599 -28.020 1.00 89.75 261 LEU A O 1
ATOM 2122 N N . ARG A 1 262 ? 14.564 0.555 -27.428 1.00 86.94 262 ARG A N 1
ATOM 2123 C CA . ARG A 1 262 ? 15.867 0.936 -27.968 1.00 86.94 262 ARG A CA 1
ATOM 2124 C C . ARG A 1 262 ? 17.007 0.352 -27.139 1.00 86.94 262 ARG A C 1
ATOM 2126 O O . ARG A 1 262 ? 17.925 -0.192 -27.741 1.00 86.94 262 ARG A O 1
ATOM 2133 N N . GLN A 1 263 ? 16.920 0.378 -25.805 1.00 84.44 263 GLN A N 1
ATOM 2134 C CA . GLN A 1 263 ? 17.929 -0.289 -24.975 1.00 84.44 263 GLN A CA 1
ATOM 2135 C C . GLN A 1 263 ? 17.989 -1.789 -25.270 1.00 84.44 263 GLN A C 1
ATOM 2137 O O . GLN A 1 263 ? 19.079 -2.304 -25.475 1.00 84.44 263 GLN A O 1
ATOM 2142 N N . GLU A 1 264 ? 16.847 -2.481 -25.352 1.00 86.50 264 GLU A N 1
ATOM 2143 C CA . GLU A 1 264 ? 16.813 -3.913 -25.709 1.00 86.50 264 GLU A CA 1
ATOM 2144 C C . GLU A 1 264 ? 17.564 -4.198 -27.023 1.00 86.50 264 GLU A C 1
ATOM 2146 O O . GLU A 1 264 ? 18.230 -5.222 -27.169 1.00 86.50 264 GLU A O 1
ATOM 2151 N N . SER A 1 265 ? 17.438 -3.283 -27.986 1.00 82.12 265 SER A N 1
ATOM 2152 C CA . SER A 1 265 ? 18.040 -3.415 -29.314 1.00 82.12 265 SER A CA 1
ATOM 2153 C C . SER A 1 265 ? 19.546 -3.131 -29.315 1.00 82.12 265 SER A C 1
ATOM 2155 O O . SER A 1 265 ? 20.272 -3.700 -30.127 1.00 82.12 265 SER A O 1
ATOM 2157 N N . GLU A 1 266 ? 20.014 -2.245 -28.433 1.00 82.88 266 GLU A N 1
ATOM 2158 C CA . GLU A 1 266 ? 21.430 -1.886 -28.282 1.00 82.88 266 GLU A CA 1
ATOM 2159 C C . GLU A 1 266 ? 22.177 -2.888 -27.373 1.00 82.88 266 GLU A C 1
ATOM 2161 O O . GLU A 1 266 ? 23.341 -3.210 -27.618 1.00 82.88 266 GLU A O 1
ATOM 2166 N N . GLU A 1 267 ? 21.499 -3.441 -26.365 1.00 83.19 267 GLU A N 1
ATOM 2167 C CA . GLU A 1 267 ? 22.026 -4.414 -25.406 1.00 83.19 267 GLU A CA 1
ATOM 2168 C C . GLU A 1 267 ? 21.889 -5.847 -25.953 1.00 83.19 267 GLU A C 1
ATOM 2170 O O . GLU A 1 267 ? 20.924 -6.563 -25.678 1.00 83.19 267 GLU A O 1
ATOM 2175 N N . LEU A 1 268 ? 22.870 -6.276 -26.757 1.00 79.00 268 LEU A N 1
ATOM 2176 C CA . LEU A 1 268 ? 22.901 -7.609 -27.382 1.00 79.00 268 LEU A CA 1
ATOM 2177 C C . LEU A 1 268 ? 22.750 -8.754 -26.369 1.00 79.00 268 LEU A C 1
ATOM 2179 O O . LEU A 1 268 ? 21.976 -9.678 -26.624 1.00 79.00 268 LEU A O 1
ATOM 2183 N N . PHE A 1 269 ? 23.453 -8.668 -25.236 1.00 82.94 269 PHE A N 1
ATOM 2184 C CA . PHE A 1 269 ? 23.366 -9.611 -24.124 1.00 82.94 269 PHE A CA 1
ATOM 2185 C C . PHE A 1 269 ? 23.024 -8.848 -22.842 1.00 82.94 269 PHE A C 1
ATOM 2187 O O . PHE A 1 269 ? 23.781 -7.947 -22.479 1.00 82.94 269 PHE A O 1
ATOM 2194 N N . PRO A 1 270 ? 21.910 -9.185 -22.173 1.00 83.88 270 PRO A N 1
ATOM 2195 C CA . PRO A 1 270 ? 21.469 -8.459 -20.995 1.00 83.88 270 PRO A CA 1
ATOM 2196 C C . PRO A 1 270 ? 22.413 -8.703 -19.819 1.00 83.88 270 PRO A C 1
ATOM 2198 O O . PRO A 1 270 ? 22.592 -9.851 -19.406 1.00 83.88 270 PRO A O 1
ATOM 2201 N N . THR A 1 271 ? 22.995 -7.633 -19.277 1.00 82.50 271 THR A N 1
ATOM 2202 C CA . THR A 1 271 ? 23.858 -7.720 -18.088 1.00 82.50 271 THR A CA 1
ATOM 2203 C C . THR A 1 271 ? 23.020 -7.970 -16.837 1.00 82.50 271 THR A C 1
ATOM 2205 O O . THR A 1 271 ? 23.298 -8.889 -16.074 1.00 82.50 271 THR A O 1
ATOM 2208 N N . GLU A 1 272 ? 21.930 -7.218 -16.686 1.00 87.75 272 GLU A N 1
ATOM 2209 C CA . GLU A 1 272 ? 20.978 -7.342 -15.579 1.00 87.75 272 GLU A CA 1
ATOM 2210 C C . GLU A 1 272 ? 19.791 -8.223 -15.989 1.00 87.75 272 GLU A C 1
ATOM 2212 O O . GLU A 1 272 ? 18.738 -7.732 -16.413 1.00 87.75 272 GLU A O 1
ATOM 2217 N N . GLN A 1 273 ? 19.961 -9.548 -15.911 1.00 91.06 273 GLN A N 1
ATOM 2218 C CA . GLN A 1 273 ? 18.944 -10.502 -16.377 1.00 91.06 273 GLN A CA 1
ATOM 2219 C C . GLN A 1 273 ? 17.628 -10.394 -15.592 1.00 91.06 273 GLN A C 1
ATOM 2221 O O . GLN A 1 273 ? 16.560 -10.392 -16.201 1.00 91.06 273 GLN A O 1
ATOM 2226 N N . GLU A 1 274 ? 17.687 -10.257 -14.264 1.00 92.44 274 GLU A N 1
ATOM 2227 C CA . GLU A 1 274 ? 16.506 -10.196 -13.383 1.00 92.44 274 GLU A CA 1
ATOM 2228 C C . GLU A 1 274 ? 15.588 -9.017 -13.730 1.00 92.44 274 GLU A C 1
ATOM 2230 O O . GLU A 1 274 ? 14.371 -9.178 -13.854 1.00 92.44 274 GLU A O 1
ATOM 2235 N N . LYS A 1 275 ? 16.179 -7.849 -14.021 1.00 92.12 275 LYS A N 1
ATOM 2236 C CA . LYS A 1 275 ? 15.461 -6.670 -14.521 1.00 92.12 275 LYS A CA 1
ATOM 2237 C C . LYS A 1 275 ? 14.665 -6.996 -15.788 1.00 92.12 275 LYS A C 1
ATOM 2239 O O . LYS A 1 275 ? 13.480 -6.673 -15.890 1.00 92.12 275 LYS A O 1
ATOM 2244 N N . TRP A 1 276 ? 15.314 -7.608 -16.777 1.00 92.94 276 TRP A N 1
ATOM 2245 C CA . TRP A 1 276 ? 14.685 -7.904 -18.064 1.00 92.94 276 TRP A CA 1
ATOM 2246 C C . TRP A 1 276 ? 13.622 -9.002 -17.954 1.00 92.94 276 TRP A C 1
ATOM 2248 O O . TRP A 1 276 ? 12.559 -8.881 -18.563 1.00 92.94 276 TRP A O 1
ATOM 2258 N N . ALA A 1 277 ? 13.844 -10.028 -17.132 1.00 93.62 277 ALA A N 1
ATOM 2259 C CA . ALA A 1 277 ? 12.844 -11.061 -16.872 1.00 93.62 277 ALA A CA 1
ATOM 2260 C C . ALA A 1 277 ? 11.582 -10.481 -16.226 1.00 93.62 277 ALA A C 1
ATOM 2262 O O . ALA A 1 277 ? 10.459 -10.742 -16.680 1.00 93.62 277 ALA A O 1
ATOM 2263 N N . TYR A 1 278 ? 11.765 -9.605 -15.238 1.00 94.81 278 TYR A N 1
ATOM 2264 C CA . TYR A 1 278 ? 10.663 -8.879 -14.633 1.00 94.81 278 TYR A CA 1
ATOM 2265 C C . TYR A 1 278 ? 9.924 -8.008 -15.666 1.00 94.81 278 TYR A C 1
ATOM 2267 O O . TYR A 1 278 ? 8.701 -8.075 -15.774 1.00 94.81 278 TYR A O 1
ATOM 2275 N N . PHE A 1 279 ? 10.647 -7.251 -16.500 1.00 94.44 279 PHE A N 1
ATOM 2276 C CA . PHE A 1 279 ? 10.054 -6.436 -17.568 1.00 94.44 279 PHE A CA 1
ATOM 2277 C C . PHE A 1 279 ? 9.155 -7.251 -18.509 1.00 94.44 279 PHE A C 1
ATOM 2279 O O . PHE A 1 279 ? 8.009 -6.870 -18.767 1.00 94.44 279 PHE A O 1
ATOM 2286 N N . TYR A 1 280 ? 9.640 -8.393 -19.000 1.00 93.06 280 TYR A N 1
ATOM 2287 C CA . TYR A 1 280 ? 8.878 -9.222 -19.932 1.00 93.06 280 TYR A CA 1
ATOM 2288 C C . TYR A 1 280 ? 7.706 -9.950 -19.292 1.00 93.06 280 TYR A C 1
ATOM 2290 O O . TYR A 1 280 ? 6.646 -10.035 -19.922 1.00 93.06 280 TYR A O 1
ATOM 2298 N N . SER A 1 281 ? 7.861 -10.443 -18.061 1.00 94.12 281 SER A N 1
ATOM 2299 C CA . SER A 1 281 ? 6.729 -11.004 -17.320 1.00 94.12 281 SER A CA 1
ATOM 2300 C C . SER A 1 281 ? 5.656 -9.932 -17.095 1.00 94.12 281 SER A C 1
ATOM 2302 O O . SER A 1 281 ? 4.487 -10.169 -17.403 1.00 94.12 281 SER A O 1
ATOM 2304 N N . GLY A 1 282 ? 6.056 -8.710 -16.719 1.00 94.12 282 GLY A N 1
ATOM 2305 C CA . GLY A 1 282 ? 5.153 -7.577 -16.497 1.00 94.12 282 GLY A CA 1
ATOM 2306 C C . GLY A 1 282 ? 4.391 -7.163 -17.754 1.00 94.12 282 GLY A C 1
ATOM 2307 O O . GLY A 1 282 ? 3.204 -6.835 -17.690 1.00 94.12 282 GLY A O 1
ATOM 2308 N N . ILE A 1 283 ? 5.040 -7.225 -18.918 1.00 93.88 283 ILE A N 1
ATOM 2309 C CA . ILE A 1 283 ? 4.383 -7.046 -20.218 1.00 93.88 283 ILE A CA 1
ATOM 2310 C C . ILE A 1 283 ? 3.404 -8.183 -20.497 1.00 93.88 283 ILE A C 1
ATOM 2312 O O . ILE A 1 283 ? 2.277 -7.920 -20.914 1.00 93.88 283 ILE A O 1
ATOM 2316 N N . ALA A 1 284 ? 3.811 -9.440 -20.312 1.00 92.62 284 ALA A N 1
ATOM 2317 C CA . ALA A 1 284 ? 2.953 -10.590 -20.578 1.00 92.62 284 ALA A CA 1
ATOM 2318 C C . ALA A 1 284 ? 1.674 -10.533 -19.729 1.00 92.62 284 ALA A C 1
ATOM 2320 O O . ALA A 1 284 ? 0.576 -10.673 -20.270 1.00 92.62 284 ALA A O 1
ATOM 2321 N N . GLN A 1 285 ? 1.814 -10.221 -18.441 1.00 92.38 285 GLN A N 1
ATOM 2322 C CA . GLN A 1 285 ? 0.715 -10.041 -17.499 1.00 92.38 285 GLN A CA 1
ATOM 2323 C C . GLN A 1 285 ? -0.216 -8.888 -17.915 1.00 92.38 285 GLN A C 1
ATOM 2325 O O . GLN A 1 285 ? -1.426 -9.089 -18.045 1.00 92.38 285 GLN A O 1
ATOM 2330 N N . ARG A 1 286 ? 0.320 -7.698 -18.231 1.00 91.12 286 ARG A N 1
ATOM 2331 C CA . ARG A 1 286 ? -0.492 -6.542 -18.668 1.00 91.12 286 ARG A CA 1
ATOM 2332 C C . ARG A 1 286 ? -1.196 -6.776 -20.005 1.00 91.12 286 ARG A C 1
ATOM 2334 O O . ARG A 1 286 ? -2.315 -6.309 -20.198 1.00 91.12 286 ARG A O 1
ATOM 2341 N N . ARG A 1 287 ? -0.592 -7.533 -20.926 1.00 91.88 287 ARG A N 1
ATOM 2342 C CA . ARG A 1 287 ? -1.225 -7.904 -22.206 1.00 91.88 287 ARG A CA 1
ATOM 2343 C C . ARG A 1 287 ? -2.413 -8.845 -22.032 1.00 91.88 287 ARG A C 1
ATOM 2345 O O . ARG A 1 287 ? -3.339 -8.786 -22.836 1.00 91.88 287 ARG A O 1
ATOM 2352 N N . GLN A 1 288 ? -2.381 -9.714 -21.024 1.00 87.06 288 GLN A N 1
ATOM 2353 C CA . GLN A 1 288 ? -3.496 -10.614 -20.718 1.00 87.06 288 GLN A CA 1
ATOM 2354 C C . GLN A 1 288 ? -4.660 -9.867 -20.056 1.00 87.06 288 GLN A C 1
ATOM 2356 O O . GLN A 1 288 ? -5.818 -10.184 -20.314 1.00 87.06 288 GLN A O 1
ATOM 2361 N N . THR A 1 289 ? -4.361 -8.864 -19.228 1.00 82.31 289 THR A N 1
ATOM 2362 C CA . THR A 1 289 ? -5.365 -8.148 -18.426 1.00 82.31 289 THR A CA 1
ATOM 2363 C C . THR A 1 289 ? -5.918 -6.890 -19.103 1.00 82.31 289 THR A C 1
ATOM 2365 O O . THR A 1 289 ? -7.058 -6.511 -18.834 1.00 82.31 289 THR A O 1
ATOM 2368 N N . SER A 1 290 ? -5.160 -6.253 -20.004 1.00 85.44 290 SER A N 1
ATOM 2369 C CA . SER A 1 290 ? -5.537 -5.004 -20.677 1.00 85.44 290 SER A CA 1
ATOM 2370 C C . SER A 1 290 ? -5.475 -5.123 -22.209 1.00 85.44 290 SER A C 1
ATOM 2372 O O . SER A 1 290 ? -4.384 -5.172 -22.793 1.00 85.44 290 SER A O 1
ATOM 2374 N N . PRO A 1 291 ? -6.636 -5.113 -22.899 1.00 86.31 291 PRO A N 1
ATOM 2375 C CA . PRO A 1 291 ? -6.692 -5.099 -24.361 1.00 86.31 291 PRO A CA 1
ATOM 2376 C C . PRO A 1 291 ? -5.983 -3.890 -24.982 1.00 86.31 291 PRO A C 1
ATOM 2378 O O . PRO A 1 291 ? -5.289 -4.045 -25.988 1.00 86.31 291 PRO A O 1
ATOM 2381 N N . ASP A 1 292 ? -6.106 -2.713 -24.361 1.00 86.62 292 ASP A N 1
ATOM 2382 C CA . ASP A 1 292 ? -5.474 -1.477 -24.835 1.00 86.62 292 ASP A CA 1
ATOM 2383 C C . ASP A 1 292 ? -3.947 -1.585 -24.767 1.00 86.62 292 ASP A C 1
ATOM 2385 O O . ASP A 1 292 ? -3.249 -1.267 -25.734 1.00 86.62 292 ASP A O 1
ATOM 2389 N N . PHE A 1 293 ? -3.423 -2.135 -23.664 1.00 90.69 293 PHE A N 1
ATOM 2390 C CA . PHE A 1 293 ? -1.995 -2.413 -23.525 1.00 90.69 293 PHE A CA 1
ATOM 2391 C C . PHE A 1 293 ? -1.520 -3.410 -24.591 1.00 90.69 293 PHE A C 1
ATOM 2393 O O . PHE A 1 293 ? -0.469 -3.218 -25.204 1.00 90.69 293 PHE A O 1
ATOM 2400 N N . ASN A 1 294 ? -2.291 -4.469 -24.857 1.00 92.69 294 ASN A N 1
ATOM 2401 C CA . ASN A 1 294 ? -1.936 -5.456 -25.875 1.00 92.69 294 ASN A CA 1
ATOM 2402 C C . ASN A 1 294 ? -1.909 -4.869 -27.293 1.00 92.69 294 ASN A C 1
ATOM 2404 O O . ASN A 1 294 ? -0.987 -5.173 -28.056 1.00 92.69 294 ASN A O 1
ATOM 2408 N N . LEU A 1 295 ? -2.874 -4.017 -27.645 1.00 90.88 295 LEU A N 1
ATOM 2409 C CA . LEU A 1 295 ? -2.888 -3.314 -28.928 1.00 90.88 295 LEU A CA 1
ATOM 2410 C C . LEU A 1 295 ? -1.660 -2.402 -29.063 1.00 90.88 295 LEU A C 1
ATOM 2412 O O . LEU A 1 295 ? -0.942 -2.484 -30.063 1.00 90.88 295 LEU A O 1
ATOM 2416 N N . TYR A 1 296 ? -1.385 -1.591 -28.036 1.00 90.69 296 TYR A N 1
ATOM 2417 C CA . TYR A 1 296 ? -0.210 -0.721 -27.981 1.00 90.69 296 TYR A CA 1
ATOM 2418 C C . TYR A 1 296 ? 1.087 -1.517 -28.167 1.00 90.69 296 TYR A C 1
ATOM 2420 O O . TYR A 1 296 ? 1.884 -1.221 -29.060 1.00 90.69 296 TYR A O 1
ATOM 2428 N N . TRP A 1 297 ? 1.277 -2.578 -27.382 1.00 92.25 297 TRP A N 1
ATOM 2429 C CA . TRP A 1 297 ? 2.494 -3.383 -27.431 1.00 92.25 297 TRP A CA 1
ATOM 2430 C C . TRP A 1 297 ? 2.682 -4.076 -28.786 1.00 92.25 297 TRP A C 1
ATOM 2432 O O . TRP A 1 297 ? 3.788 -4.117 -29.327 1.00 92.25 297 TRP A O 1
ATOM 2442 N N . THR A 1 298 ? 1.593 -4.573 -29.380 1.00 91.94 298 THR A N 1
ATOM 2443 C CA . THR A 1 298 ? 1.613 -5.198 -30.711 1.00 91.94 298 THR A CA 1
ATOM 2444 C C . THR A 1 298 ? 2.007 -4.187 -31.790 1.00 91.94 298 THR A C 1
ATOM 2446 O O . THR A 1 298 ? 2.845 -4.492 -32.639 1.00 91.94 298 THR A O 1
ATOM 2449 N N . LYS A 1 299 ? 1.472 -2.959 -31.727 1.00 90.50 299 LYS A N 1
ATOM 2450 C CA . LYS A 1 299 ? 1.862 -1.855 -32.617 1.00 90.50 299 LYS A CA 1
ATOM 2451 C C . LYS A 1 299 ? 3.352 -1.537 -32.468 1.00 90.50 299 LYS A C 1
ATOM 2453 O O . LYS A 1 299 ? 4.056 -1.491 -33.473 1.00 90.50 299 LYS A O 1
ATOM 2458 N N . MET A 1 300 ? 3.856 -1.401 -31.241 1.00 88.62 300 MET A N 1
ATOM 2459 C CA . MET A 1 300 ? 5.276 -1.127 -30.982 1.00 88.62 300 MET A CA 1
ATOM 2460 C C . MET A 1 300 ? 6.201 -2.221 -31.537 1.00 88.62 300 MET A C 1
ATOM 2462 O O . MET A 1 300 ? 7.211 -1.918 -32.168 1.00 88.62 300 MET A O 1
ATOM 2466 N N . ARG A 1 301 ? 5.837 -3.498 -31.385 1.00 90.50 301 ARG A N 1
ATOM 2467 C CA . ARG A 1 301 ? 6.633 -4.628 -31.899 1.00 90.50 301 ARG A CA 1
ATOM 2468 C C . ARG A 1 301 ? 6.523 -4.842 -33.414 1.00 90.50 301 ARG A C 1
ATOM 2470 O O . ARG A 1 301 ? 7.302 -5.611 -33.971 1.00 90.50 301 ARG A O 1
ATOM 2477 N N . SER A 1 302 ? 5.600 -4.161 -34.096 1.00 90.75 302 SER A N 1
ATOM 2478 C CA . SER A 1 302 ? 5.505 -4.208 -35.563 1.00 90.75 302 SER A CA 1
ATOM 2479 C C . SER A 1 302 ? 6.637 -3.440 -36.262 1.00 90.75 302 SER A C 1
ATOM 2481 O O . SER A 1 302 ? 6.979 -3.743 -37.406 1.00 90.75 302 SER A O 1
ATOM 2483 N N . PHE A 1 303 ? 7.269 -2.481 -35.574 1.00 89.19 303 PHE A N 1
ATOM 2484 C CA . PHE A 1 303 ? 8.398 -1.735 -36.119 1.00 89.19 303 PHE A CA 1
ATOM 2485 C C . PHE A 1 303 ? 9.646 -2.620 -36.204 1.00 89.19 303 PHE A C 1
ATOM 2487 O O . PHE A 1 303 ? 10.033 -3.279 -35.241 1.00 89.19 303 PHE A O 1
ATOM 2494 N N . ARG A 1 304 ? 10.329 -2.592 -37.356 1.00 86.12 304 ARG A N 1
ATOM 2495 C CA . ARG A 1 304 ? 11.536 -3.401 -37.609 1.00 86.12 304 ARG A CA 1
ATOM 2496 C C . ARG A 1 304 ? 12.652 -3.166 -36.584 1.00 86.12 304 ARG A C 1
ATOM 2498 O O . ARG A 1 304 ? 13.382 -4.096 -36.271 1.00 86.12 304 ARG A O 1
ATOM 2505 N N . VAL A 1 305 ? 12.780 -1.938 -36.085 1.00 85.56 305 VAL A N 1
ATOM 2506 C CA . VAL A 1 305 ? 13.814 -1.556 -35.108 1.00 85.56 305 VAL A CA 1
ATOM 2507 C C . VAL A 1 305 ? 13.560 -2.183 -33.734 1.00 85.56 305 VAL A C 1
ATOM 2509 O O . VAL A 1 305 ? 14.505 -2.367 -32.989 1.00 85.56 305 VAL A O 1
ATOM 2512 N N . PHE A 1 306 ? 12.320 -2.567 -33.416 1.00 88.12 306 PHE A N 1
ATOM 2513 C CA . PHE A 1 306 ? 11.935 -3.108 -32.107 1.00 88.12 306 PHE A CA 1
ATOM 2514 C C . PHE A 1 306 ? 11.584 -4.598 -32.156 1.00 88.12 306 PHE A C 1
ATOM 2516 O O . PHE A 1 306 ? 10.774 -5.097 -31.362 1.00 88.12 306 PHE A O 1
ATOM 2523 N N . GLN A 1 307 ? 12.168 -5.318 -33.115 1.00 83.44 307 GLN A N 1
ATOM 2524 C CA . GLN A 1 307 ? 11.997 -6.761 -33.200 1.00 83.44 307 GLN A CA 1
ATOM 2525 C C . GLN A 1 307 ? 12.582 -7.445 -31.955 1.00 83.44 307 GLN A C 1
ATOM 2527 O O . GLN A 1 307 ? 13.597 -6.986 -31.436 1.00 83.44 307 GLN A O 1
ATOM 2532 N N . PRO A 1 308 ? 11.951 -8.520 -31.454 1.00 80.44 308 PRO A N 1
ATOM 2533 C CA . PRO A 1 308 ? 12.389 -9.164 -30.223 1.00 80.44 308 PRO A CA 1
ATOM 2534 C C . PRO A 1 308 ? 13.810 -9.721 -30.320 1.00 80.44 308 PRO A C 1
ATOM 2536 O O . PRO A 1 308 ? 14.118 -10.471 -31.249 1.00 80.44 308 PRO A O 1
ATOM 2539 N N . ASN A 1 309 ? 14.637 -9.430 -29.316 1.00 83.12 309 ASN A N 1
ATOM 2540 C CA . ASN A 1 309 ? 15.949 -10.052 -29.161 1.00 83.12 309 ASN A CA 1
ATOM 2541 C C . ASN A 1 309 ? 15.821 -11.401 -28.415 1.00 83.12 309 ASN A C 1
ATOM 2543 O O . ASN A 1 309 ? 15.253 -11.474 -27.326 1.00 83.12 309 ASN A O 1
ATOM 2547 N N . TYR A 1 310 ? 16.348 -12.491 -28.989 1.00 82.31 310 TYR A N 1
ATOM 2548 C CA . TYR A 1 310 ? 16.292 -13.828 -28.378 1.00 82.31 310 TYR A CA 1
ATOM 2549 C C . TYR A 1 310 ? 17.101 -13.948 -27.081 1.00 82.31 310 TYR A C 1
ATOM 2551 O O . TYR A 1 310 ? 16.712 -14.729 -26.210 1.00 82.31 310 TYR A O 1
ATOM 2559 N N . ALA A 1 311 ? 18.177 -13.169 -26.922 1.00 85.75 311 ALA A N 1
ATOM 2560 C CA . ALA A 1 311 ? 18.966 -13.154 -25.689 1.00 85.75 311 ALA A CA 1
ATOM 2561 C C . ALA A 1 311 ? 18.111 -12.709 -24.493 1.00 85.75 311 ALA A C 1
ATOM 2563 O O . ALA A 1 311 ? 18.154 -13.310 -23.426 1.00 85.75 311 ALA A O 1
ATOM 2564 N N . HIS A 1 312 ? 17.225 -11.740 -24.722 1.00 84.50 312 HIS A N 1
ATOM 2565 C CA . HIS A 1 312 ? 16.276 -11.223 -23.735 1.00 84.50 312 HIS A CA 1
ATOM 2566 C C . HIS A 1 312 ? 15.104 -12.170 -23.438 1.00 84.50 312 HIS A C 1
ATOM 2568 O O . HIS A 1 312 ? 14.343 -11.939 -22.504 1.00 84.50 312 HIS A O 1
ATOM 2574 N N . ARG A 1 313 ? 14.942 -13.243 -24.222 1.00 77.56 313 ARG A N 1
ATOM 2575 C CA . ARG A 1 313 ? 13.930 -14.292 -23.998 1.00 77.56 313 ARG A CA 1
ATOM 2576 C C . ARG A 1 313 ? 14.485 -15.538 -23.316 1.00 77.56 313 ARG A C 1
ATOM 2578 O O . ARG A 1 313 ? 13.704 -16.389 -22.909 1.00 77.56 313 ARG A O 1
ATOM 2585 N N . SER A 1 314 ? 15.806 -15.658 -23.232 1.00 85.44 314 SER A N 1
ATOM 2586 C CA . SER A 1 314 ? 16.500 -16.859 -22.757 1.00 85.44 314 SER A CA 1
ATOM 2587 C C . SER A 1 314 ? 17.256 -16.557 -21.461 1.00 85.44 314 SER A C 1
ATOM 2589 O O . SER A 1 314 ? 18.436 -16.871 -21.335 1.00 85.44 314 SER A O 1
ATOM 2591 N N . LEU A 1 315 ? 16.575 -15.879 -20.534 1.00 89.00 315 LEU A N 1
ATOM 2592 C CA . LEU A 1 315 ? 17.126 -15.422 -19.259 1.00 89.00 315 LEU A CA 1
ATOM 2593 C C . LEU A 1 315 ? 17.026 -16.521 -18.201 1.00 89.00 315 LEU A C 1
ATOM 2595 O O . LEU A 1 315 ? 16.093 -17.326 -18.222 1.00 89.00 315 LEU A O 1
ATOM 2599 N N . LYS A 1 316 ? 17.978 -16.545 -17.268 1.00 86.62 316 LYS A N 1
ATOM 2600 C CA . LYS A 1 316 ? 18.001 -17.496 -16.154 1.00 86.62 316 LYS A CA 1
ATOM 2601 C C . LYS A 1 316 ? 17.794 -16.733 -14.846 1.00 86.62 316 LYS A C 1
ATOM 2603 O O . LYS A 1 316 ? 18.748 -16.215 -14.278 1.00 86.62 316 LYS A O 1
ATOM 2608 N N . THR A 1 317 ? 16.539 -16.622 -14.423 1.00 90.12 317 THR A N 1
ATOM 2609 C CA . THR A 1 317 ? 16.094 -15.648 -13.411 1.00 90.12 317 THR A CA 1
ATOM 2610 C C . THR A 1 317 ? 14.957 -16.193 -12.558 1.00 90.12 317 THR A C 1
ATOM 2612 O O . THR A 1 317 ? 14.274 -17.131 -12.974 1.00 90.12 317 THR A O 1
ATOM 2615 N N . THR A 1 318 ? 14.704 -15.563 -11.411 1.00 91.31 318 THR A N 1
ATOM 2616 C CA . THR A 1 318 ? 13.550 -15.880 -10.547 1.00 91.31 318 THR A CA 1
ATOM 2617 C C . THR A 1 318 ? 12.572 -14.718 -10.369 1.00 91.31 318 THR A C 1
ATOM 2619 O O . THR A 1 318 ? 11.503 -14.913 -9.795 1.00 91.31 318 THR A O 1
ATOM 2622 N N . SER A 1 319 ? 12.888 -13.523 -10.878 1.00 93.38 319 SER A N 1
ATOM 2623 C CA . SER A 1 319 ? 11.948 -12.401 -10.898 1.00 93.38 319 SER A CA 1
ATOM 2624 C C . SER A 1 319 ? 10.793 -12.653 -11.863 1.00 93.38 319 SER A C 1
ATOM 2626 O O . SER A 1 319 ? 10.998 -12.967 -13.039 1.00 93.38 319 SER A O 1
ATOM 2628 N N . GLU A 1 320 ? 9.569 -12.456 -11.385 1.00 93.69 320 GLU A N 1
ATOM 2629 C CA . GLU A 1 320 ? 8.364 -12.722 -12.159 1.00 93.69 320 GLU A CA 1
ATOM 2630 C C . GLU A 1 320 ? 7.176 -11.866 -11.724 1.00 93.69 320 GLU A C 1
ATOM 2632 O O . GLU A 1 320 ? 7.092 -11.365 -10.602 1.00 93.69 320 GLU A O 1
ATOM 2637 N N . THR A 1 321 ? 6.215 -11.740 -12.633 1.00 93.62 321 THR A N 1
ATOM 2638 C CA . THR A 1 321 ? 4.887 -11.212 -12.343 1.00 93.62 321 THR A CA 1
ATOM 2639 C C . THR A 1 321 ? 3.839 -12.141 -12.935 1.00 93.62 321 THR A C 1
ATOM 2641 O O . THR A 1 321 ? 3.942 -12.583 -14.083 1.00 93.62 321 THR A O 1
ATOM 2644 N N . ALA A 1 322 ? 2.813 -12.436 -12.149 1.00 92.69 322 ALA A N 1
ATOM 2645 C CA . ALA A 1 322 ? 1.729 -13.319 -12.533 1.00 92.69 322 ALA A CA 1
ATOM 2646 C C . ALA A 1 322 ? 0.390 -12.749 -12.067 1.00 92.69 322 ALA A C 1
ATOM 2648 O O . ALA A 1 322 ? 0.291 -12.100 -11.025 1.00 92.69 322 ALA A O 1
ATOM 2649 N N . ALA A 1 323 ? -0.655 -13.004 -12.852 1.00 91.31 323 ALA A N 1
ATOM 2650 C CA . ALA A 1 323 ? -2.028 -12.712 -12.476 1.00 91.31 323 ALA A CA 1
ATOM 2651 C C . ALA A 1 323 ? -2.917 -13.904 -12.825 1.00 91.31 323 ALA A C 1
ATOM 2653 O O . ALA A 1 323 ? -2.860 -14.422 -13.939 1.00 91.31 323 ALA A O 1
ATOM 2654 N N . ILE A 1 324 ? -3.740 -14.329 -11.871 1.00 91.12 324 ILE A N 1
ATOM 2655 C CA . ILE A 1 324 ? -4.632 -15.480 -12.010 1.00 91.12 324 ILE A CA 1
ATOM 2656 C C . ILE A 1 324 ? -6.028 -15.061 -11.556 1.00 91.12 324 ILE A C 1
ATOM 2658 O O . ILE A 1 324 ? -6.210 -14.588 -10.435 1.00 91.12 324 ILE A O 1
ATOM 2662 N N . ASN A 1 325 ? -7.035 -15.249 -12.410 1.00 90.25 325 ASN A N 1
ATOM 2663 C CA . ASN A 1 325 ? -8.430 -15.090 -12.000 1.00 90.25 325 ASN A CA 1
ATOM 2664 C C . ASN A 1 325 ? -8.839 -16.310 -11.169 1.00 90.25 325 ASN A C 1
ATOM 2666 O O . ASN A 1 325 ? -8.784 -17.431 -11.669 1.00 90.25 325 ASN A O 1
ATOM 2670 N N . ILE A 1 326 ? -9.258 -16.091 -9.922 1.00 93.19 326 ILE A N 1
ATOM 2671 C CA . ILE A 1 326 ? -9.681 -17.167 -9.011 1.00 93.19 326 ILE A CA 1
ATOM 2672 C C . ILE A 1 326 ? -11.200 -17.250 -8.851 1.00 93.19 326 ILE A C 1
ATOM 2674 O O . ILE A 1 326 ? -11.715 -18.296 -8.470 1.00 93.19 326 ILE A O 1
ATOM 2678 N N . ALA A 1 327 ? -11.926 -16.171 -9.158 1.00 91.75 327 ALA A N 1
ATOM 2679 C CA . ALA A 1 327 ? -13.382 -16.184 -9.192 1.00 91.75 327 ALA A CA 1
ATOM 2680 C C . ALA A 1 327 ? -13.932 -15.147 -10.175 1.00 91.75 327 ALA A C 1
ATOM 2682 O O . ALA A 1 327 ? -13.433 -14.023 -10.254 1.00 91.75 327 ALA A O 1
ATOM 2683 N N . GLU A 1 328 ? -15.007 -15.511 -10.869 1.00 90.25 328 GLU A N 1
ATOM 2684 C CA . GLU A 1 328 ? -15.829 -14.594 -11.657 1.00 90.25 328 GLU A CA 1
ATOM 2685 C C . GLU A 1 328 ? -17.113 -14.291 -10.880 1.00 90.25 328 GLU A C 1
ATOM 2687 O O . GLU A 1 328 ? -17.826 -15.189 -10.433 1.00 90.25 328 GLU A O 1
ATOM 2692 N N . LEU A 1 329 ? -17.405 -13.009 -10.697 1.00 86.69 329 LEU A N 1
ATOM 2693 C CA . LEU A 1 329 ? -18.587 -12.502 -10.013 1.00 86.69 329 LEU A CA 1
ATOM 2694 C C . LEU A 1 329 ? -19.545 -11.876 -11.035 1.00 86.69 329 LEU A C 1
ATOM 2696 O O . LEU A 1 329 ? -19.168 -11.446 -12.129 1.00 86.69 329 LEU A O 1
ATOM 2700 N N . SER A 1 330 ? -20.820 -11.766 -10.660 1.00 82.50 330 SER A N 1
ATOM 2701 C CA . SER A 1 330 ? -21.832 -11.141 -11.515 1.00 82.50 330 SER A CA 1
ATOM 2702 C C . SER A 1 330 ? -21.444 -9.710 -11.912 1.00 82.50 330 SER A C 1
ATOM 2704 O O . SER A 1 330 ? -21.005 -8.922 -11.071 1.00 82.50 330 SER A O 1
ATOM 2706 N N . GLY A 1 331 ? -21.680 -9.348 -13.176 1.00 78.25 331 GLY A N 1
ATOM 2707 C CA . GLY A 1 331 ? -21.484 -7.980 -13.666 1.00 78.25 331 GLY A CA 1
ATOM 2708 C C . GLY A 1 331 ? -20.071 -7.649 -14.161 1.00 78.25 331 GLY A C 1
ATOM 2709 O O . GLY A 1 331 ? -19.714 -6.472 -14.157 1.00 78.25 331 GLY A O 1
ATOM 2710 N N . ASN A 1 332 ? -19.304 -8.645 -14.630 1.00 81.19 332 ASN A N 1
ATOM 2711 C CA . ASN A 1 332 ? -17.902 -8.509 -15.068 1.00 81.19 332 ASN A CA 1
ATOM 2712 C C . ASN A 1 332 ? -16.961 -8.045 -13.945 1.00 81.19 332 ASN A C 1
ATOM 2714 O O . ASN A 1 332 ? -16.053 -7.242 -14.184 1.00 81.19 332 ASN A O 1
ATOM 2718 N N . ASN A 1 333 ? -17.225 -8.501 -12.726 1.00 87.88 333 ASN A N 1
ATOM 2719 C CA . ASN A 1 333 ? -16.344 -8.300 -11.587 1.00 87.88 333 ASN A CA 1
ATOM 2720 C C . ASN A 1 333 ? -15.588 -9.605 -11.357 1.00 87.88 333 ASN A C 1
ATOM 2722 O O . ASN A 1 333 ? -16.219 -10.653 -11.384 1.00 87.88 333 ASN A O 1
ATOM 2726 N N . ASN A 1 334 ? -14.285 -9.563 -11.103 1.00 90.88 334 ASN A N 1
ATOM 2727 C CA . ASN A 1 334 ? -13.492 -10.767 -10.860 1.00 90.88 334 ASN A CA 1
ATOM 2728 C C . ASN A 1 334 ? -12.671 -10.611 -9.582 1.00 90.88 334 ASN A C 1
ATOM 2730 O O . ASN A 1 334 ? -12.251 -9.505 -9.234 1.00 90.88 334 ASN A O 1
ATOM 2734 N N . ILE A 1 335 ? -12.394 -11.732 -8.924 1.00 93.00 335 ILE A N 1
ATOM 2735 C CA . ILE A 1 335 ? -11.360 -11.815 -7.896 1.00 93.00 335 ILE A CA 1
ATOM 2736 C C . ILE A 1 335 ? -10.105 -12.363 -8.562 1.00 93.00 335 ILE A C 1
ATOM 2738 O O . ILE A 1 335 ? -10.128 -13.443 -9.161 1.00 93.00 335 ILE A O 1
ATOM 2742 N N . THR A 1 336 ? -9.017 -11.606 -8.476 1.00 92.69 336 THR A N 1
ATOM 2743 C CA . THR A 1 336 ? -7.759 -11.933 -9.148 1.00 92.69 336 THR A CA 1
ATOM 2744 C C . THR A 1 336 ? -6.620 -11.944 -8.151 1.00 92.69 336 THR A C 1
ATOM 2746 O O . THR A 1 336 ? -6.473 -10.996 -7.386 1.00 92.69 336 THR A O 1
ATOM 2749 N N . VAL A 1 337 ? -5.794 -12.980 -8.188 1.00 94.44 337 VAL A N 1
ATOM 2750 C CA . VAL A 1 337 ? -4.551 -13.054 -7.422 1.00 94.44 337 VAL A C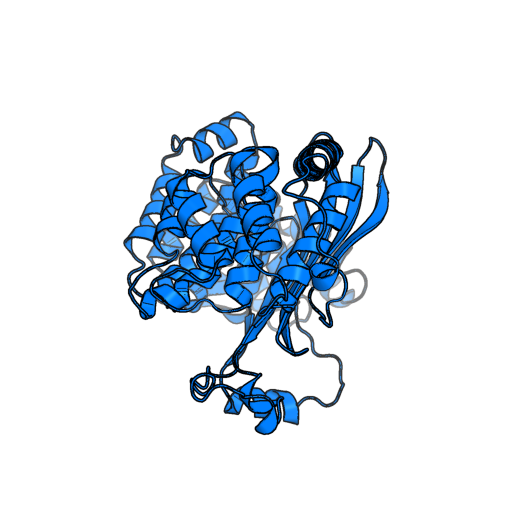A 1
ATOM 2751 C C . VAL A 1 337 ? -3.431 -12.511 -8.283 1.00 94.44 337 VAL A C 1
ATOM 2753 O O . VAL A 1 337 ? -3.264 -12.945 -9.422 1.00 94.44 337 VAL A O 1
ATOM 2756 N N . TRP A 1 338 ? -2.694 -11.544 -7.758 1.00 93.50 338 TRP A N 1
ATOM 2757 C CA . TRP A 1 338 ? -1.485 -11.013 -8.363 1.00 93.50 338 TRP A CA 1
ATOM 2758 C C . TRP A 1 338 ? -0.299 -11.391 -7.494 1.00 93.50 338 TRP A C 1
ATOM 2760 O O . TRP A 1 338 ? -0.350 -11.266 -6.272 1.00 93.50 338 TRP A O 1
ATOM 2770 N N . VAL A 1 339 ? 0.762 -11.840 -8.149 1.00 95.12 339 VAL A N 1
ATOM 2771 C CA . VAL A 1 339 ? 2.045 -12.132 -7.518 1.00 95.12 339 VAL A CA 1
ATOM 2772 C C . VAL A 1 339 ? 3.097 -11.349 -8.276 1.00 95.12 339 VAL A C 1
ATOM 2774 O O . VAL A 1 339 ? 3.199 -11.476 -9.497 1.00 95.12 339 VAL A O 1
ATOM 2777 N N . LYS A 1 340 ? 3.850 -10.516 -7.566 1.00 95.62 340 LYS A N 1
ATOM 2778 C CA . LYS A 1 340 ? 5.005 -9.803 -8.107 1.00 95.62 340 LYS A CA 1
ATOM 2779 C C . LYS A 1 340 ? 6.210 -10.141 -7.250 1.00 95.62 340 LYS A C 1
ATOM 2781 O O . LYS A 1 340 ? 6.191 -9.897 -6.048 1.00 95.62 340 LYS A O 1
ATOM 2786 N N . THR A 1 341 ? 7.243 -10.686 -7.866 1.00 95.94 341 THR A N 1
ATOM 2787 C CA . THR A 1 341 ? 8.449 -11.136 -7.177 1.00 95.94 341 THR A CA 1
ATOM 2788 C C . THR A 1 341 ? 9.654 -10.499 -7.838 1.00 95.94 341 THR A C 1
ATOM 2790 O O . THR A 1 341 ? 9.891 -10.695 -9.029 1.00 95.94 341 THR A O 1
ATOM 2793 N N . ALA A 1 342 ? 10.429 -9.759 -7.053 1.00 94.50 342 ALA A N 1
ATOM 2794 C CA . ALA A 1 342 ? 11.742 -9.280 -7.443 1.00 94.50 342 ALA A CA 1
ATOM 2795 C C . ALA A 1 342 ? 12.801 -10.100 -6.718 1.00 94.50 342 ALA A C 1
ATOM 2797 O O . ALA A 1 342 ? 12.762 -10.261 -5.497 1.00 94.50 342 ALA A O 1
ATOM 2798 N N . SER A 1 343 ? 13.754 -10.613 -7.476 1.00 92.12 343 SER A N 1
ATOM 2799 C CA . SER A 1 343 ? 14.880 -11.383 -6.973 1.00 92.12 343 SER A CA 1
ATOM 2800 C C . SER A 1 343 ? 16.178 -10.864 -7.563 1.00 92.12 343 SER A C 1
ATOM 2802 O O . SER A 1 343 ? 16.190 -10.219 -8.609 1.00 92.12 343 SER A O 1
ATOM 2804 N N . ASP A 1 344 ? 17.278 -11.177 -6.896 1.00 88.81 344 ASP A N 1
ATOM 2805 C CA . ASP A 1 344 ? 18.608 -10.974 -7.439 1.00 88.81 344 ASP A CA 1
ATOM 2806 C C . ASP A 1 344 ? 19.504 -12.156 -7.090 1.00 88.81 344 ASP A C 1
ATOM 2808 O O . ASP A 1 344 ? 19.620 -12.533 -5.922 1.00 88.81 344 ASP A O 1
ATOM 2812 N N . LYS A 1 345 ? 20.087 -12.777 -8.120 1.00 83.94 345 LYS A N 1
ATOM 2813 C CA . LYS A 1 345 ? 20.878 -14.015 -8.017 1.00 83.94 345 LYS A CA 1
ATOM 2814 C C . LYS A 1 345 ? 20.166 -15.111 -7.195 1.00 83.94 345 LYS A C 1
ATOM 2816 O O . LYS A 1 345 ? 20.797 -15.831 -6.428 1.00 83.94 345 LYS A O 1
ATOM 2821 N N . GLY A 1 346 ? 18.843 -15.237 -7.345 1.00 84.06 346 GLY A N 1
ATOM 2822 C CA . GLY A 1 346 ? 18.021 -16.224 -6.626 1.00 84.06 346 GLY A CA 1
ATOM 2823 C C . GLY A 1 346 ? 17.652 -15.859 -5.182 1.00 84.06 346 GLY A C 1
ATOM 2824 O O . GLY A 1 346 ? 16.964 -16.637 -4.525 1.00 84.06 346 GLY A O 1
ATOM 2825 N N . ILE A 1 347 ? 18.065 -14.689 -4.685 1.00 88.94 347 ILE A N 1
ATOM 2826 C CA . ILE A 1 347 ? 17.682 -14.173 -3.366 1.00 88.94 347 ILE A CA 1
ATOM 2827 C C . ILE A 1 347 ? 16.499 -13.224 -3.533 1.00 88.94 347 ILE A C 1
ATOM 2829 O O . ILE A 1 347 ? 16.520 -12.338 -4.389 1.00 88.94 347 ILE A O 1
ATOM 2833 N N . LEU A 1 348 ? 15.468 -13.394 -2.704 1.00 91.62 348 LEU A N 1
ATOM 2834 C CA . LEU A 1 348 ? 14.304 -12.513 -2.699 1.00 91.62 348 LEU A CA 1
ATOM 2835 C C . LEU A 1 348 ? 14.720 -11.084 -2.315 1.00 91.62 348 LEU A C 1
ATOM 2837 O O . LEU A 1 348 ? 15.358 -10.882 -1.288 1.00 91.62 348 LEU A O 1
ATOM 2841 N N . LEU A 1 349 ? 14.329 -10.096 -3.121 1.00 91.94 349 LEU A N 1
ATOM 2842 C CA . LEU A 1 349 ? 14.457 -8.673 -2.788 1.00 91.94 349 LEU A CA 1
ATOM 2843 C C . LEU A 1 349 ? 13.153 -8.143 -2.199 1.00 91.94 349 LEU A C 1
ATOM 2845 O O . LEU A 1 349 ? 13.147 -7.456 -1.180 1.00 91.94 349 LEU A O 1
ATOM 2849 N N . TRP A 1 350 ? 12.040 -8.447 -2.865 1.00 94.19 350 TRP A N 1
ATOM 2850 C CA . TRP A 1 350 ? 10.702 -8.186 -2.360 1.00 94.19 350 TRP A CA 1
ATOM 2851 C C . TRP A 1 350 ? 9.663 -9.043 -3.085 1.00 94.19 350 TRP A C 1
ATOM 2853 O O . TRP A 1 350 ? 9.849 -9.441 -4.238 1.00 94.19 350 TRP A O 1
ATOM 2863 N N . ASN A 1 351 ? 8.556 -9.313 -2.404 1.00 96.31 351 ASN A N 1
ATOM 2864 C CA . ASN A 1 351 ? 7.377 -9.966 -2.948 1.00 96.31 351 ASN A CA 1
ATOM 2865 C C . ASN A 1 351 ? 6.129 -9.165 -2.568 1.00 96.31 351 ASN A C 1
ATOM 2867 O O . ASN A 1 351 ? 5.996 -8.715 -1.433 1.00 96.31 351 ASN A O 1
ATOM 2871 N N . ASP A 1 352 ? 5.224 -9.002 -3.526 1.00 95.25 352 ASP A N 1
ATOM 2872 C CA . ASP A 1 352 ? 3.883 -8.466 -3.320 1.00 95.25 352 ASP A CA 1
ATOM 2873 C C . ASP A 1 352 ? 2.874 -9.515 -3.784 1.00 95.25 352 ASP A C 1
ATOM 2875 O O . ASP A 1 352 ? 2.729 -9.795 -4.981 1.00 95.25 352 ASP A O 1
ATOM 2879 N N . PHE A 1 353 ? 2.197 -10.109 -2.809 1.00 96.25 353 PHE A N 1
ATOM 2880 C CA . PHE A 1 353 ? 1.068 -10.994 -3.010 1.00 96.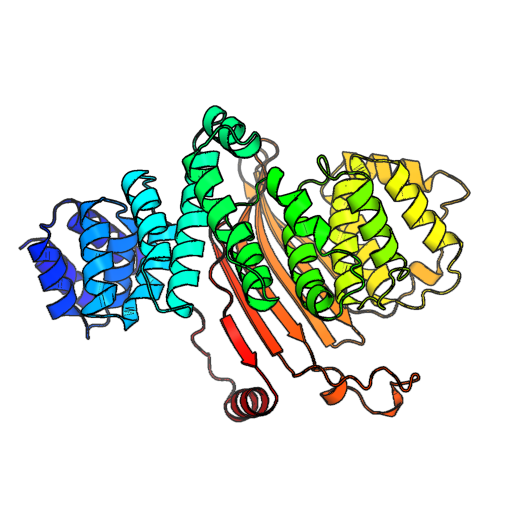25 353 PHE A CA 1
ATOM 2881 C C . PHE A 1 353 ? -0.218 -10.222 -2.734 1.00 96.25 353 PHE A C 1
ATOM 2883 O O . PHE A 1 353 ? -0.450 -9.749 -1.624 1.00 96.25 353 PHE A O 1
ATOM 2890 N N . SER A 1 354 ? -1.095 -10.129 -3.728 1.00 95.50 354 SER A N 1
ATOM 2891 C CA . SER A 1 354 ? -2.321 -9.342 -3.628 1.00 95.50 354 SER A CA 1
ATOM 2892 C C . SER A 1 354 ? -3.529 -10.112 -4.149 1.00 95.50 354 SER A C 1
ATOM 2894 O O . SER A 1 354 ? -3.540 -10.589 -5.282 1.00 95.50 354 SER A O 1
ATOM 2896 N N . ILE A 1 355 ? -4.595 -10.175 -3.354 1.00 96.19 355 ILE A N 1
ATOM 2897 C CA . ILE A 1 355 ? -5.924 -10.609 -3.793 1.00 96.19 355 ILE A CA 1
ATOM 2898 C C . ILE A 1 355 ? -6.725 -9.351 -4.099 1.00 96.19 355 ILE A C 1
ATOM 2900 O O . ILE A 1 355 ? -7.064 -8.590 -3.195 1.00 96.19 355 ILE A O 1
ATOM 2904 N N . LEU A 1 356 ? -7.039 -9.124 -5.368 1.00 94.31 356 LEU A N 1
ATOM 2905 C CA . LEU A 1 356 ? -7.712 -7.914 -5.822 1.00 94.31 356 LEU A CA 1
ATOM 2906 C C . LEU A 1 356 ? -9.160 -8.185 -6.201 1.00 94.31 356 LEU A C 1
ATOM 2908 O O . LEU A 1 356 ? -9.477 -9.172 -6.869 1.00 94.31 356 LEU A O 1
ATOM 2912 N N . PHE A 1 357 ? -10.021 -7.237 -5.846 1.00 92.62 357 PHE A N 1
ATOM 2913 C CA . PHE A 1 357 ? -11.294 -7.064 -6.520 1.00 92.62 357 PHE A CA 1
ATOM 2914 C C . PHE A 1 357 ? -11.050 -6.249 -7.787 1.00 92.62 357 PHE A C 1
ATOM 2916 O O . PHE A 1 357 ? -10.554 -5.123 -7.726 1.00 92.62 357 PHE A O 1
ATOM 2923 N N . THR A 1 358 ? -11.410 -6.806 -8.936 1.00 87.56 358 THR A N 1
ATOM 2924 C CA . THR A 1 358 ? -11.289 -6.137 -10.233 1.00 87.56 358 THR A CA 1
ATOM 2925 C C . THR A 1 358 ? -12.670 -5.931 -10.835 1.00 87.56 358 THR A C 1
ATOM 2927 O O . THR A 1 358 ? -13.537 -6.804 -10.779 1.00 87.56 358 THR A O 1
ATOM 2930 N N . SER A 1 359 ? -12.896 -4.754 -11.411 1.00 82.94 359 SER A N 1
ATOM 2931 C CA . SER A 1 359 ? -14.161 -4.400 -12.050 1.00 82.94 359 SER A CA 1
ATOM 2932 C C . SER A 1 359 ? -13.903 -3.609 -13.321 1.00 82.94 359 SER A C 1
ATOM 2934 O O . SER A 1 359 ? -12.991 -2.792 -13.383 1.00 82.94 359 SER A O 1
ATOM 2936 N N . LYS A 1 360 ? -14.762 -3.770 -14.333 1.00 75.06 360 LYS A N 1
ATOM 2937 C CA . LYS A 1 360 ? -14.747 -2.868 -15.499 1.00 75.06 360 LYS A CA 1
ATOM 2938 C C . LYS A 1 360 ? -15.259 -1.459 -15.177 1.00 75.06 360 LYS A C 1
ATOM 2940 O O . LYS A 1 360 ? -15.014 -0.539 -15.949 1.00 75.06 360 LYS A O 1
ATOM 2945 N N . LYS A 1 361 ? -16.031 -1.289 -14.095 1.00 74.81 361 LYS A N 1
ATOM 2946 C CA . LYS A 1 361 ? -16.703 -0.018 -13.751 1.00 74.81 361 LYS A CA 1
ATOM 2947 C C . LYS A 1 361 ? -15.985 0.784 -12.669 1.00 74.81 361 LYS A C 1
ATOM 2949 O O . LYS A 1 361 ? -16.225 1.984 -12.554 1.00 74.81 361 LYS A O 1
ATOM 2954 N N . GLN A 1 362 ? -15.181 0.121 -11.848 1.00 73.50 362 GLN A N 1
ATOM 2955 C CA . GLN A 1 362 ? -14.501 0.710 -10.699 1.00 73.50 362 GLN A CA 1
ATOM 2956 C C . GLN A 1 362 ? -13.011 0.400 -10.772 1.00 73.50 362 GLN A C 1
ATOM 2958 O O . GLN A 1 362 ? -12.609 -0.577 -11.398 1.00 73.50 362 GLN A O 1
ATOM 2963 N N . LEU A 1 363 ? -12.204 1.247 -10.134 1.00 78.75 363 LEU A N 1
ATOM 2964 C CA . LEU A 1 363 ? -10.783 0.974 -9.963 1.00 78.75 363 LEU A CA 1
ATOM 2965 C C . LEU A 1 363 ? -10.619 -0.315 -9.155 1.00 78.75 363 LEU A C 1
ATOM 2967 O O . LEU A 1 363 ? -11.326 -0.524 -8.168 1.00 78.75 363 LEU A O 1
ATOM 2971 N N . SER A 1 364 ? -9.703 -1.168 -9.604 1.00 86.75 364 SER A N 1
ATOM 2972 C CA . SER A 1 364 ? -9.351 -2.379 -8.868 1.00 86.75 364 SER A CA 1
ATOM 2973 C C . SER A 1 364 ? -8.700 -1.995 -7.545 1.00 86.75 364 SER A C 1
ATOM 2975 O O . SER A 1 364 ? -7.937 -1.030 -7.500 1.00 86.75 364 SER A O 1
ATOM 2977 N N . PHE A 1 365 ? -8.984 -2.746 -6.488 1.00 88.69 365 PHE A N 1
ATOM 2978 C CA . PHE A 1 365 ? -8.391 -2.511 -5.174 1.00 88.69 365 PHE A CA 1
ATOM 2979 C C . PHE A 1 365 ? -8.064 -3.840 -4.478 1.00 88.69 365 PHE A C 1
ATOM 2981 O O . PHE A 1 365 ? -8.756 -4.841 -4.709 1.00 88.69 365 PHE A O 1
ATOM 2988 N N . PRO A 1 366 ? -7.011 -3.880 -3.645 1.00 92.44 366 PRO A N 1
ATOM 2989 C CA . PRO A 1 366 ? -6.648 -5.070 -2.894 1.00 92.44 366 PRO A CA 1
ATOM 2990 C C . PRO A 1 366 ? -7.662 -5.331 -1.773 1.00 92.44 366 PRO A C 1
ATOM 2992 O O . PRO A 1 366 ? -7.931 -4.475 -0.929 1.00 92.44 366 PRO A O 1
ATOM 2995 N N . ILE A 1 367 ? -8.223 -6.537 -1.766 1.00 94.25 367 ILE A N 1
ATOM 2996 C CA . ILE A 1 367 ? -8.993 -7.090 -0.646 1.00 94.25 367 ILE A CA 1
ATOM 2997 C C . ILE A 1 367 ? -8.023 -7.503 0.462 1.00 94.25 367 ILE A C 1
ATOM 2999 O O . ILE A 1 367 ? -8.261 -7.201 1.627 1.00 94.25 367 ILE A O 1
ATOM 3003 N N . MET A 1 368 ? -6.934 -8.163 0.071 1.00 95.00 368 MET A N 1
ATOM 3004 C CA . MET A 1 368 ? -5.834 -8.572 0.932 1.00 95.00 368 MET A CA 1
ATOM 3005 C C . MET A 1 368 ? -4.526 -8.342 0.183 1.00 95.00 368 MET A C 1
ATOM 3007 O O . MET A 1 368 ? -4.450 -8.620 -1.014 1.00 95.00 368 MET A O 1
ATOM 3011 N N . GLN A 1 369 ? -3.513 -7.857 0.883 1.00 94.94 369 GLN A N 1
ATOM 3012 C CA . GLN A 1 369 ? -2.167 -7.674 0.368 1.00 94.94 369 GLN A CA 1
ATOM 3013 C C . GLN A 1 369 ? -1.167 -8.136 1.427 1.00 94.94 369 GLN A C 1
ATOM 3015 O O . GLN A 1 369 ? -1.326 -7.826 2.604 1.00 94.94 369 GLN A O 1
ATOM 3020 N N . ILE A 1 370 ? -0.152 -8.881 1.009 1.00 95.56 370 ILE A N 1
ATOM 3021 C CA . ILE A 1 370 ? 1.002 -9.238 1.824 1.00 95.56 370 ILE A CA 1
ATOM 3022 C C . ILE A 1 370 ? 2.224 -8.793 1.041 1.00 95.56 370 ILE A C 1
ATOM 3024 O O . ILE A 1 370 ? 2.460 -9.247 -0.078 1.00 95.56 370 ILE A O 1
ATOM 3028 N N . PHE A 1 371 ? 2.987 -7.899 1.642 1.00 94.94 371 PHE A N 1
ATOM 3029 C CA . PHE A 1 371 ? 4.249 -7.435 1.113 1.00 94.94 371 PHE A CA 1
ATOM 3030 C C . PHE A 1 371 ? 5.377 -7.905 2.026 1.00 94.94 371 PHE A C 1
ATOM 3032 O O . PHE A 1 371 ? 5.278 -7.780 3.246 1.00 94.94 371 PHE A O 1
ATOM 3039 N N . VAL A 1 372 ? 6.446 -8.428 1.437 1.00 94.94 372 VAL A N 1
ATOM 3040 C CA . VAL A 1 372 ? 7.670 -8.814 2.146 1.00 94.94 372 VAL A CA 1
ATOM 3041 C C . VAL A 1 372 ? 8.860 -8.223 1.411 1.00 94.94 372 VAL A C 1
ATOM 3043 O O . VAL A 1 372 ? 8.929 -8.280 0.187 1.00 94.94 372 VAL A O 1
ATOM 3046 N N . GLU A 1 373 ? 9.814 -7.681 2.152 1.00 93.00 373 GLU A N 1
ATOM 3047 C CA . GLU A 1 373 ? 11.056 -7.115 1.643 1.00 93.00 373 GLU A CA 1
ATOM 3048 C C . GLU A 1 373 ? 12.242 -7.683 2.409 1.00 93.00 373 GLU A C 1
ATOM 3050 O O . GLU A 1 373 ? 12.173 -7.847 3.625 1.00 93.00 373 GLU A O 1
ATOM 3055 N N . MET A 1 374 ? 13.332 -7.954 1.692 1.00 90.75 374 MET A N 1
ATOM 3056 C CA . MET A 1 374 ? 14.591 -8.416 2.263 1.00 90.75 374 MET A CA 1
ATOM 3057 C C . MET A 1 374 ? 15.758 -7.607 1.681 1.00 90.75 374 MET A C 1
ATOM 3059 O O . MET A 1 374 ? 15.783 -7.286 0.489 1.00 90.75 374 MET A O 1
ATOM 3063 N N . LYS A 1 375 ? 16.734 -7.269 2.524 1.00 87.19 375 LYS A N 1
ATOM 3064 C CA . LYS A 1 375 ? 17.974 -6.566 2.153 1.00 87.19 375 LYS A CA 1
ATOM 3065 C C . LYS A 1 375 ? 19.182 -7.216 2.813 1.00 87.19 375 LYS A C 1
ATOM 3067 O O . LYS A 1 375 ? 19.026 -7.966 3.774 1.00 87.19 375 LYS A O 1
ATOM 3072 N N . GLY A 1 376 ? 20.375 -6.945 2.285 1.00 83.31 376 GLY A N 1
ATOM 3073 C CA . GLY A 1 376 ? 21.637 -7.335 2.921 1.00 83.31 376 GLY A CA 1
ATOM 3074 C C . GLY A 1 376 ? 21.925 -8.837 3.034 1.00 83.31 376 GLY A C 1
ATOM 3075 O O . GLY A 1 376 ? 22.910 -9.202 3.651 1.00 83.31 376 GLY A O 1
ATOM 3076 N N . LEU A 1 377 ? 21.121 -9.736 2.447 1.00 83.25 377 LEU A N 1
ATOM 3077 C CA . LEU A 1 377 ? 21.332 -11.192 2.577 1.00 83.25 377 LEU A CA 1
ATOM 3078 C C . LEU A 1 377 ? 22.320 -11.795 1.568 1.00 83.25 377 LEU A C 1
ATOM 3080 O O . LEU A 1 377 ? 22.754 -12.933 1.733 1.00 83.25 377 LEU A O 1
ATOM 3084 N N . LYS A 1 378 ? 22.692 -11.048 0.525 1.00 79.19 378 LYS A N 1
ATOM 3085 C CA . LYS A 1 378 ? 23.567 -11.536 -0.553 1.00 79.19 378 LYS A CA 1
ATOM 3086 C C . LYS A 1 378 ? 24.957 -11.923 -0.062 1.00 79.19 378 LYS A C 1
ATOM 3088 O O . LYS A 1 378 ? 25.428 -13.009 -0.385 1.00 79.19 378 LYS A O 1
ATOM 3093 N N . SER A 1 379 ? 25.560 -11.070 0.762 1.00 69.44 379 SER A N 1
ATOM 3094 C CA . SER A 1 379 ? 26.878 -11.284 1.374 1.00 69.44 379 SER A CA 1
ATOM 3095 C C . SER A 1 379 ? 26.942 -12.535 2.252 1.00 69.44 379 SER A C 1
ATOM 3097 O O . SER A 1 379 ? 28.030 -13.054 2.481 1.00 69.44 379 SER A O 1
ATOM 3099 N N . TYR A 1 380 ? 25.795 -13.037 2.717 1.00 73.12 380 TYR A N 1
ATOM 3100 C CA . TYR A 1 380 ? 25.712 -14.190 3.614 1.00 73.12 380 TYR A CA 1
ATOM 3101 C C . TYR A 1 380 ? 25.306 -15.492 2.917 1.00 73.12 380 TYR A C 1
ATOM 3103 O O . TYR A 1 380 ? 25.635 -16.567 3.410 1.00 73.12 380 TYR A O 1
ATOM 3111 N N . LEU A 1 381 ? 24.559 -15.411 1.811 1.00 74.94 381 LEU A N 1
ATOM 3112 C CA . LEU A 1 381 ? 23.998 -16.578 1.119 1.00 74.94 381 LEU A CA 1
ATOM 3113 C C . LEU A 1 381 ? 24.763 -16.975 -0.149 1.00 74.94 381 LEU A C 1
ATOM 3115 O O . LEU A 1 381 ? 24.589 -18.096 -0.623 1.00 74.94 381 LEU A O 1
ATOM 3119 N N . LEU A 1 382 ? 25.567 -16.074 -0.720 1.00 70.06 382 LEU A N 1
ATOM 3120 C CA . LEU A 1 382 ? 26.318 -16.333 -1.947 1.00 70.06 382 LEU A CA 1
ATOM 3121 C C . LEU A 1 382 ? 27.803 -16.537 -1.644 1.00 70.06 382 LEU A C 1
ATOM 3123 O O . LEU A 1 382 ? 28.421 -15.718 -0.964 1.00 70.06 382 LEU A O 1
ATOM 3127 N N . ASP A 1 383 ? 28.379 -17.604 -2.201 1.00 58.09 383 ASP A N 1
ATOM 3128 C CA . ASP A 1 383 ? 29.813 -17.879 -2.108 1.00 58.09 383 ASP A CA 1
ATOM 3129 C C . ASP A 1 383 ? 30.635 -16.762 -2.774 1.00 58.09 383 ASP A C 1
ATOM 3131 O O . ASP A 1 383 ? 30.234 -16.175 -3.789 1.00 58.09 383 ASP A O 1
ATOM 3135 N N . SER A 1 384 ? 31.824 -16.500 -2.218 1.00 51.44 384 SER A N 1
ATOM 3136 C CA . SER A 1 384 ? 32.732 -15.417 -2.625 1.00 51.44 384 SER A CA 1
ATOM 3137 C C . SER A 1 384 ? 33.178 -15.475 -4.096 1.00 51.44 384 SER A C 1
ATOM 3139 O O . SER A 1 384 ? 33.682 -14.489 -4.617 1.00 51.44 384 SER A O 1
ATOM 3141 N N . GLU A 1 385 ? 32.982 -16.608 -4.779 1.00 46.31 385 GLU A N 1
ATOM 3142 C CA . GLU A 1 385 ? 33.287 -16.791 -6.208 1.00 46.31 385 GLU A CA 1
ATOM 3143 C C . GLU A 1 385 ? 32.224 -16.193 -7.154 1.00 46.31 385 GLU A C 1
ATOM 3145 O O . GLU A 1 385 ? 32.409 -16.188 -8.365 1.00 46.31 385 GLU A O 1
ATOM 3150 N N . SER A 1 386 ? 31.104 -15.683 -6.626 1.00 50.22 386 SER A N 1
ATOM 3151 C CA . SER A 1 386 ? 30.025 -15.050 -7.412 1.00 50.22 386 SER A CA 1
ATOM 3152 C C . SER A 1 386 ? 30.129 -13.516 -7.522 1.00 50.22 386 SER A C 1
ATOM 3154 O O . SER A 1 386 ? 29.229 -12.860 -8.074 1.00 50.22 386 SER A O 1
ATOM 3156 N N . TYR A 1 387 ? 31.222 -12.954 -6.997 1.00 48.09 387 TYR A N 1
ATOM 3157 C CA . TYR A 1 387 ? 31.557 -11.533 -7.015 1.00 48.09 387 TYR A CA 1
ATOM 3158 C C . TYR A 1 387 ? 32.681 -11.282 -8.024 1.00 48.09 387 TYR A C 1
ATOM 3160 O O . TYR A 1 387 ? 33.853 -11.263 -7.674 1.00 48.09 387 TYR A O 1
ATOM 3168 N N . ASP A 1 388 ? 32.329 -11.056 -9.289 1.00 42.59 388 ASP A N 1
ATOM 3169 C CA . ASP A 1 388 ? 33.294 -10.587 -10.298 1.00 42.59 388 ASP A CA 1
ATOM 3170 C C . ASP A 1 388 ? 33.623 -9.081 -10.154 1.00 42.59 388 ASP A C 1
ATOM 3172 O O . ASP A 1 388 ? 34.325 -8.522 -10.992 1.00 42.59 388 ASP A O 1
ATOM 3176 N N . ASN A 1 389 ? 33.129 -8.398 -9.110 1.00 42.94 389 ASN A N 1
ATOM 3177 C CA . ASN A 1 389 ? 33.403 -6.982 -8.860 1.00 42.94 389 ASN A CA 1
ATOM 3178 C C . ASN A 1 389 ? 33.708 -6.723 -7.376 1.00 42.94 389 ASN A C 1
ATOM 3180 O O . ASN A 1 389 ? 32.870 -6.981 -6.515 1.00 42.94 389 ASN A O 1
ATOM 3184 N N . ASP A 1 390 ? 34.870 -6.121 -7.104 1.00 41.94 390 ASP A N 1
ATOM 3185 C CA . ASP A 1 390 ? 35.376 -5.722 -5.776 1.00 41.94 390 ASP A CA 1
ATOM 3186 C C . ASP A 1 390 ? 34.479 -4.713 -5.008 1.00 41.94 390 ASP A C 1
ATOM 3188 O O . ASP A 1 390 ? 34.778 -4.364 -3.869 1.00 41.94 390 ASP A O 1
ATOM 3192 N N . GLU A 1 391 ? 33.375 -4.234 -5.596 1.00 48.00 391 GLU A N 1
ATOM 3193 C CA . GLU A 1 391 ? 32.519 -3.162 -5.051 1.00 48.00 391 GLU A CA 1
ATOM 3194 C C . GLU A 1 391 ? 31.133 -3.635 -4.566 1.00 48.00 391 GLU A C 1
ATOM 3196 O O . GLU A 1 391 ? 30.396 -2.854 -3.973 1.00 48.00 391 GLU A O 1
ATOM 3201 N N . ASP A 1 392 ? 30.784 -4.919 -4.726 1.00 47.88 392 ASP A N 1
ATOM 3202 C CA . ASP A 1 392 ? 29.593 -5.532 -4.094 1.00 47.88 392 ASP A CA 1
ATOM 3203 C C . ASP A 1 392 ? 29.801 -5.777 -2.570 1.00 47.88 392 ASP A C 1
ATOM 3205 O O . ASP A 1 392 ? 29.011 -6.457 -1.913 1.00 47.88 392 ASP A O 1
ATOM 3209 N N . MET A 1 393 ? 30.892 -5.233 -2.013 1.00 42.41 393 MET A N 1
ATOM 3210 C CA . MET A 1 393 ? 31.353 -5.363 -0.626 1.00 42.41 393 MET A CA 1
ATOM 3211 C C . MET A 1 393 ? 30.818 -4.284 0.331 1.00 42.41 393 MET A C 1
ATOM 3213 O O . MET A 1 393 ? 31.203 -4.283 1.501 1.00 42.41 393 MET A O 1
ATOM 3217 N N . ASP A 1 394 ? 29.920 -3.394 -0.105 1.00 51.34 394 ASP A N 1
ATOM 3218 C CA . ASP A 1 394 ? 29.141 -2.590 0.842 1.00 51.34 394 ASP A CA 1
ATOM 3219 C C . ASP A 1 394 ? 28.126 -3.516 1.519 1.00 51.34 394 ASP A C 1
ATOM 3221 O O . ASP A 1 394 ? 27.041 -3.794 1.003 1.00 51.34 394 ASP A O 1
ATOM 3225 N N . SER A 1 395 ? 28.522 -4.070 2.668 1.00 58.16 395 SER A N 1
ATOM 3226 C CA . SER A 1 395 ? 27.690 -4.964 3.466 1.00 58.16 395 SER A CA 1
ATOM 3227 C C . SER A 1 395 ? 26.492 -4.190 4.021 1.00 58.16 395 SER A C 1
ATOM 3229 O O . SER A 1 395 ? 26.539 -3.659 5.132 1.00 58.16 395 SER A O 1
ATOM 3231 N N . GLU A 1 396 ? 25.414 -4.101 3.244 1.00 70.69 396 GLU A N 1
ATOM 3232 C CA . GLU A 1 396 ? 24.118 -3.689 3.769 1.00 70.69 396 GLU A CA 1
ATOM 3233 C C . GLU A 1 396 ? 23.763 -4.591 4.956 1.00 70.69 396 GLU A C 1
ATOM 3235 O O . GLU A 1 396 ? 23.853 -5.820 4.868 1.00 70.69 396 GLU A O 1
ATOM 3240 N N . ASN A 1 397 ? 23.346 -3.983 6.068 1.00 82.44 397 ASN A N 1
ATOM 3241 C CA . ASN A 1 397 ? 22.854 -4.747 7.205 1.00 82.44 397 ASN A CA 1
ATOM 3242 C C . ASN A 1 397 ? 21.636 -5.579 6.772 1.00 82.44 397 ASN A C 1
ATOM 3244 O O . ASN A 1 397 ? 20.760 -5.060 6.069 1.00 82.44 397 ASN A O 1
ATOM 3248 N N . PRO A 1 398 ? 21.564 -6.862 7.170 1.00 88.44 398 PRO A N 1
ATOM 3249 C CA . PRO A 1 398 ? 20.443 -7.703 6.803 1.00 88.44 398 PRO A CA 1
ATOM 3250 C C . PRO A 1 398 ? 19.171 -7.160 7.452 1.00 88.44 398 PRO A C 1
ATOM 3252 O O . PRO A 1 398 ? 19.136 -6.917 8.653 1.00 88.44 398 PRO A O 1
ATOM 3255 N N . LEU A 1 399 ? 18.126 -6.987 6.652 1.00 90.00 399 LEU A N 1
ATOM 3256 C CA . LEU A 1 399 ? 16.839 -6.457 7.093 1.00 90.00 399 LEU A CA 1
ATOM 3257 C C . LEU A 1 399 ? 15.731 -7.259 6.421 1.00 90.00 399 LEU A C 1
ATOM 3259 O O . LEU A 1 399 ? 15.804 -7.498 5.213 1.00 90.00 399 LEU A O 1
ATOM 3263 N N . ALA A 1 400 ? 14.693 -7.615 7.174 1.00 91.50 400 ALA A N 1
ATOM 3264 C CA . ALA A 1 400 ? 13.442 -8.099 6.605 1.00 91.50 400 ALA A CA 1
ATOM 3265 C C . ALA A 1 400 ? 12.246 -7.351 7.185 1.00 91.50 400 ALA A C 1
ATOM 3267 O O . ALA A 1 400 ? 12.113 -7.201 8.399 1.00 91.50 400 ALA A O 1
ATOM 3268 N N . VAL A 1 401 ? 11.358 -6.912 6.298 1.00 92.06 401 VAL A N 1
ATOM 3269 C CA . VAL A 1 401 ? 10.143 -6.171 6.642 1.00 92.06 401 VAL A CA 1
ATOM 3270 C C . VAL A 1 401 ? 8.954 -6.862 5.996 1.00 92.06 401 VAL A C 1
ATOM 3272 O O . VAL A 1 401 ? 9.016 -7.246 4.829 1.00 92.06 401 VAL A O 1
ATOM 3275 N N . ALA A 1 402 ? 7.863 -6.994 6.741 1.00 93.19 402 ALA A N 1
ATOM 3276 C CA . ALA A 1 402 ? 6.581 -7.447 6.231 1.00 93.19 402 ALA A CA 1
ATOM 3277 C C . ALA A 1 402 ? 5.513 -6.377 6.453 1.00 93.19 402 ALA A C 1
ATOM 3279 O O . ALA A 1 402 ? 5.541 -5.625 7.424 1.00 93.19 402 ALA A O 1
ATOM 3280 N N . GLN A 1 403 ? 4.552 -6.305 5.547 1.00 93.25 403 GLN A N 1
ATOM 3281 C CA . GLN A 1 403 ? 3.417 -5.407 5.662 1.00 93.25 403 GLN A CA 1
ATOM 3282 C C . GLN A 1 403 ? 2.175 -6.122 5.158 1.00 93.25 403 GLN A C 1
ATOM 3284 O O . GLN A 1 403 ? 2.183 -6.732 4.087 1.00 93.25 403 GLN A O 1
ATOM 3289 N N . ILE A 1 404 ? 1.101 -6.030 5.930 1.00 93.19 404 ILE A N 1
ATOM 3290 C CA . ILE A 1 404 ? -0.190 -6.597 5.569 1.00 93.19 404 ILE A CA 1
ATOM 3291 C C . ILE A 1 404 ? -1.134 -5.448 5.228 1.00 93.19 404 ILE A C 1
ATOM 3293 O 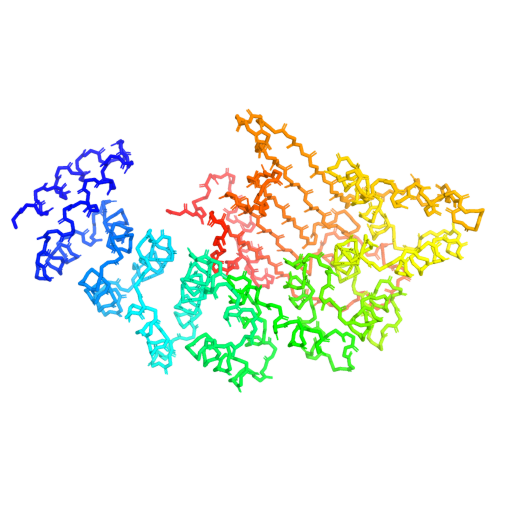O . ILE A 1 404 ? -1.050 -4.355 5.786 1.00 93.19 404 ILE A O 1
ATOM 3297 N N . GLY A 1 405 ? -2.008 -5.675 4.259 1.00 92.56 405 GLY A N 1
ATOM 3298 C CA . GLY A 1 405 ? -3.077 -4.758 3.918 1.00 92.56 405 GLY A CA 1
ATOM 3299 C C . GLY A 1 405 ? -4.403 -5.481 3.754 1.00 92.56 405 GLY A C 1
ATOM 3300 O O . GLY A 1 405 ? -4.465 -6.581 3.206 1.00 92.56 405 GLY A O 1
ATOM 3301 N N . PHE A 1 406 ? -5.476 -4.826 4.185 1.00 91.75 406 PHE A N 1
ATOM 3302 C CA . PHE A 1 406 ? -6.848 -5.305 4.078 1.00 91.75 406 PHE A CA 1
ATOM 3303 C C . PHE A 1 406 ? -7.770 -4.191 3.591 1.00 91.75 406 PHE A C 1
ATOM 3305 O O . PHE A 1 406 ? -7.726 -3.071 4.096 1.00 91.75 406 PHE A O 1
ATOM 3312 N N . LEU A 1 407 ? -8.639 -4.505 2.626 1.00 90.56 407 LEU A N 1
ATOM 3313 C CA . LEU A 1 407 ? -9.661 -3.590 2.093 1.00 90.56 407 LEU A CA 1
ATOM 3314 C C . LEU A 1 407 ? -9.095 -2.218 1.673 1.00 90.56 407 LEU A C 1
ATOM 3316 O O . LEU A 1 407 ? -9.653 -1.161 1.981 1.00 90.56 407 LEU A O 1
ATOM 3320 N N . ASN A 1 408 ? -7.982 -2.242 0.936 1.00 90.38 408 ASN A N 1
ATOM 3321 C CA . ASN A 1 408 ? -7.250 -1.058 0.478 1.00 90.38 408 ASN A CA 1
ATOM 3322 C C . ASN A 1 408 ? -6.660 -0.176 1.600 1.00 90.38 408 ASN A C 1
ATOM 3324 O O . ASN A 1 408 ? -6.313 0.973 1.344 1.00 90.38 408 ASN A O 1
ATOM 3328 N N . ASN A 1 409 ? -6.569 -0.683 2.832 1.00 92.25 409 ASN A N 1
ATOM 3329 C CA . ASN A 1 409 ? -5.766 -0.110 3.913 1.00 92.25 409 ASN A CA 1
ATOM 3330 C C . ASN A 1 409 ? -4.500 -0.945 4.081 1.00 92.25 409 ASN A C 1
ATOM 3332 O O . ASN A 1 409 ? -4.590 -2.169 4.134 1.00 92.25 409 ASN A O 1
ATOM 3336 N N . ARG A 1 410 ? -3.348 -0.298 4.191 1.00 92.94 410 ARG A N 1
ATOM 3337 C CA . ARG A 1 410 ? -2.080 -0.930 4.547 1.00 92.94 410 ARG A CA 1
ATOM 3338 C C . ARG A 1 410 ? -1.783 -0.666 6.010 1.00 92.94 410 ARG A C 1
ATOM 3340 O O . ARG A 1 410 ? -1.846 0.483 6.445 1.00 92.94 410 ARG A O 1
ATOM 3347 N N . ASP A 1 411 ? -1.425 -1.703 6.745 1.00 92.38 411 ASP A N 1
ATOM 3348 C CA . ASP A 1 411 ? -1.001 -1.553 8.129 1.00 92.38 411 ASP A CA 1
ATOM 3349 C C . ASP A 1 411 ? 0.439 -1.040 8.201 1.00 92.38 411 ASP A C 1
ATOM 3351 O O . ASP A 1 411 ? 1.143 -0.928 7.188 1.00 92.38 411 ASP A O 1
ATOM 3355 N N . VAL A 1 412 ? 0.870 -0.671 9.404 1.00 92.44 412 VAL A N 1
ATOM 3356 C CA . VAL A 1 412 ? 2.246 -0.231 9.635 1.00 92.44 412 VAL A CA 1
ATOM 3357 C C . VAL A 1 412 ? 3.197 -1.398 9.322 1.00 92.44 412 VAL A C 1
ATOM 3359 O O . VAL A 1 412 ? 2.954 -2.508 9.795 1.00 92.44 412 VAL A O 1
ATOM 3362 N N . PRO A 1 413 ? 4.261 -1.192 8.519 1.00 91.94 413 PRO A N 1
ATOM 3363 C CA . PRO A 1 413 ? 5.237 -2.243 8.250 1.00 91.94 413 PRO A CA 1
ATOM 3364 C C . PRO A 1 413 ? 5.902 -2.739 9.537 1.00 91.94 413 PRO A C 1
ATOM 3366 O O . PRO A 1 413 ? 6.384 -1.933 10.336 1.00 91.94 413 PRO A O 1
ATOM 3369 N N . MET A 1 414 ? 5.967 -4.057 9.696 1.00 89.94 414 MET A N 1
ATOM 3370 C CA . MET A 1 414 ? 6.613 -4.742 10.808 1.00 89.94 414 MET A CA 1
ATOM 3371 C C . MET A 1 414 ? 7.998 -5.229 10.388 1.00 89.94 414 MET A C 1
ATOM 3373 O O . MET A 1 414 ? 8.157 -5.909 9.371 1.00 89.94 414 MET A O 1
ATOM 3377 N N . THR A 1 415 ? 9.003 -4.917 11.196 1.00 90.69 415 THR A N 1
ATOM 3378 C CA . THR A 1 415 ? 10.351 -5.464 11.036 1.00 90.69 415 THR A CA 1
ATOM 3379 C C . THR A 1 415 ? 10.406 -6.868 11.633 1.00 90.69 415 THR A C 1
ATOM 3381 O O . THR A 1 415 ? 10.059 -7.059 12.795 1.00 90.69 415 THR A O 1
ATOM 3384 N N . ILE A 1 416 ? 10.828 -7.851 10.836 1.00 89.06 416 ILE A N 1
ATOM 3385 C CA . ILE A 1 416 ? 11.032 -9.238 11.283 1.00 89.06 416 ILE A CA 1
ATOM 3386 C C . ILE A 1 416 ? 12.399 -9.368 11.964 1.00 89.06 416 ILE A C 1
ATOM 3388 O O . ILE A 1 416 ? 12.514 -9.998 13.011 1.00 89.06 416 ILE A O 1
ATOM 3392 N N . PHE A 1 417 ? 13.427 -8.778 11.357 1.00 90.00 417 PHE A N 1
ATOM 3393 C CA . PHE A 1 417 ? 14.757 -8.620 11.937 1.00 90.00 417 PHE A CA 1
ATOM 3394 C C . PHE A 1 417 ? 15.439 -7.396 11.326 1.00 90.00 417 PHE A C 1
ATOM 3396 O O . PHE A 1 417 ? 15.271 -7.133 10.131 1.00 90.00 417 PHE A O 1
ATOM 3403 N N . ASP A 1 418 ? 16.236 -6.702 12.131 1.00 91.25 418 ASP A N 1
ATOM 3404 C CA . ASP A 1 418 ? 17.176 -5.668 11.708 1.00 91.25 418 ASP A CA 1
ATOM 3405 C C . ASP A 1 418 ? 18.579 -5.988 12.244 1.00 91.25 418 ASP A C 1
ATOM 3407 O O . ASP A 1 418 ? 18.845 -6.056 13.446 1.00 91.25 418 ASP A O 1
ATOM 3411 N N . GLY A 1 419 ? 19.500 -6.228 11.320 1.00 89.62 419 GLY A N 1
ATOM 3412 C CA . GLY A 1 419 ? 20.870 -6.583 11.622 1.00 89.62 419 GLY A CA 1
ATOM 3413 C C . GLY A 1 419 ? 21.083 -8.066 11.925 1.00 89.62 419 GLY A C 1
ATOM 3414 O O . GLY A 1 419 ? 20.180 -8.891 12.079 1.00 89.62 419 GLY A O 1
ATOM 3415 N N . TYR A 1 420 ? 22.362 -8.423 11.978 1.00 86.62 420 TYR A N 1
ATOM 3416 C CA . TYR A 1 420 ? 22.804 -9.814 12.013 1.00 86.62 420 TYR A CA 1
ATOM 3417 C C . TYR A 1 420 ? 22.440 -10.539 13.318 1.00 86.62 420 TYR A C 1
ATOM 3419 O O . TYR A 1 420 ? 22.095 -11.720 13.304 1.00 86.62 420 TYR A O 1
ATOM 3427 N N . SER A 1 421 ? 22.492 -9.836 14.451 1.00 87.88 421 SER A N 1
ATOM 3428 C CA . SER A 1 421 ? 22.163 -10.408 15.761 1.00 87.88 421 SER A CA 1
ATOM 3429 C C . SER A 1 421 ? 20.703 -10.855 15.838 1.00 87.88 421 SER A C 1
ATOM 3431 O O . SER A 1 421 ? 20.421 -11.945 16.334 1.00 87.88 421 SER A O 1
ATOM 3433 N N . GLU A 1 422 ? 19.780 -10.040 15.319 1.00 88.44 422 GLU A N 1
ATOM 3434 C CA . GLU A 1 422 ? 18.358 -10.381 15.278 1.00 88.44 422 GLU A CA 1
ATOM 3435 C C . GLU A 1 422 ? 18.079 -11.489 14.268 1.00 88.44 422 GLU A C 1
ATOM 3437 O O . GLU A 1 422 ? 17.359 -12.428 14.596 1.00 88.44 422 GLU A O 1
ATOM 3442 N N . LEU A 1 423 ? 18.719 -11.453 13.092 1.00 88.62 423 LEU A N 1
ATOM 3443 C CA . LEU A 1 423 ? 18.632 -12.535 12.109 1.00 88.62 423 LEU A CA 1
ATOM 3444 C C . LEU A 1 423 ? 19.016 -13.889 12.728 1.00 88.62 423 LEU A C 1
ATOM 3446 O O . LEU A 1 423 ? 18.263 -14.855 12.617 1.00 88.62 423 LEU A O 1
ATOM 3450 N N . ILE A 1 424 ? 20.160 -13.964 13.416 1.00 87.44 424 ILE A N 1
ATOM 3451 C CA . ILE A 1 424 ? 20.603 -15.184 14.105 1.00 87.44 424 ILE A CA 1
ATOM 3452 C C . ILE A 1 424 ? 19.591 -15.617 15.165 1.00 87.44 424 ILE A C 1
ATOM 3454 O O . ILE A 1 424 ? 19.307 -16.808 15.277 1.00 87.44 424 ILE A O 1
ATOM 3458 N N . ASN A 1 425 ? 19.051 -14.676 15.940 1.00 86.25 425 ASN A N 1
ATOM 3459 C CA . ASN A 1 425 ? 18.056 -14.978 16.963 1.00 86.25 425 ASN A CA 1
ATOM 3460 C C . ASN A 1 425 ? 16.777 -15.569 16.347 1.00 86.25 425 ASN A C 1
ATOM 3462 O O . ASN A 1 425 ? 16.267 -16.575 16.833 1.00 86.25 425 ASN A O 1
ATOM 3466 N N . VAL A 1 426 ? 16.286 -14.990 15.248 1.00 85.69 426 VAL A N 1
ATOM 3467 C CA . VAL A 1 426 ? 15.122 -15.507 14.515 1.00 85.69 426 VAL A CA 1
ATOM 3468 C C . VAL A 1 426 ? 15.407 -16.906 13.970 1.00 85.69 426 VAL A C 1
ATOM 3470 O O . VAL A 1 426 ? 14.599 -17.805 14.169 1.00 85.69 426 VAL A O 1
ATOM 3473 N N . VAL A 1 427 ? 16.567 -17.123 13.342 1.00 85.44 427 VAL A N 1
ATOM 3474 C CA . VAL A 1 427 ? 16.939 -18.425 12.764 1.00 85.44 427 VAL A CA 1
ATOM 3475 C C . VAL A 1 427 ? 17.104 -19.504 13.837 1.00 85.44 427 VAL A C 1
ATOM 3477 O O . VAL A 1 427 ? 16.622 -20.617 13.650 1.00 85.44 427 VAL A O 1
ATOM 3480 N N . TRP A 1 428 ? 17.741 -19.203 14.972 1.00 83.62 428 TRP A N 1
ATOM 3481 C CA . TRP A 1 428 ? 17.905 -20.176 16.060 1.00 83.62 428 TRP A CA 1
ATOM 3482 C C . TRP A 1 428 ? 16.599 -20.538 16.758 1.00 83.62 428 TRP A C 1
ATOM 3484 O O . TRP A 1 428 ? 16.467 -21.663 17.238 1.00 83.62 428 TRP A O 1
ATOM 3494 N N . ASN A 1 429 ? 15.651 -19.604 16.812 1.00 81.88 429 ASN A N 1
ATOM 3495 C CA . ASN A 1 429 ? 14.325 -19.847 17.373 1.00 81.88 429 ASN A CA 1
ATOM 3496 C C . ASN A 1 429 ? 13.335 -20.399 16.336 1.00 81.88 429 ASN A C 1
ATOM 3498 O O . ASN A 1 429 ? 12.204 -20.716 16.696 1.00 81.88 429 ASN A O 1
ATOM 3502 N N . ALA A 1 430 ? 13.733 -20.528 15.065 1.00 82.62 430 ALA A N 1
ATOM 3503 C CA . ALA A 1 430 ? 12.907 -21.126 14.027 1.00 82.62 430 ALA A CA 1
ATOM 3504 C C . ALA A 1 430 ? 12.856 -22.652 14.217 1.00 82.62 430 ALA A C 1
ATOM 3506 O O . ALA A 1 430 ? 13.639 -23.409 13.648 1.00 82.62 430 ALA A O 1
ATOM 3507 N N . ASP A 1 431 ? 11.910 -23.110 15.030 1.00 81.00 431 ASP A N 1
ATOM 3508 C CA . ASP A 1 431 ? 11.678 -24.522 15.354 1.00 81.00 431 ASP A CA 1
ATOM 3509 C C . ASP A 1 431 ? 10.651 -25.203 14.424 1.00 81.00 431 ASP A C 1
ATOM 3511 O O . ASP A 1 431 ? 10.309 -26.376 14.599 1.00 81.00 431 ASP A O 1
ATOM 3515 N N . GLY A 1 432 ? 10.158 -24.470 13.420 1.00 81.31 432 GLY A N 1
ATOM 3516 C CA . GLY A 1 432 ? 9.127 -24.919 12.486 1.00 81.31 432 GLY A CA 1
ATOM 3517 C C . GLY A 1 432 ? 7.706 -24.901 13.058 1.00 81.31 432 GLY A C 1
ATOM 3518 O O . GLY A 1 432 ? 6.788 -25.368 12.380 1.00 81.31 432 GLY A O 1
ATOM 3519 N N . GLN A 1 433 ? 7.497 -24.378 14.273 1.00 81.00 433 GLN A N 1
ATOM 3520 C CA . GLN A 1 433 ? 6.159 -24.188 14.827 1.00 81.00 433 GLN A CA 1
ATOM 3521 C C . GLN A 1 433 ? 5.456 -22.982 14.185 1.00 81.00 433 GLN A C 1
ATOM 3523 O O . GLN A 1 433 ? 6.107 -22.017 13.775 1.00 81.00 433 GLN A O 1
ATOM 3528 N N . PRO A 1 434 ? 4.113 -22.999 14.094 1.00 77.88 434 PRO A N 1
ATOM 3529 C CA . PRO A 1 434 ? 3.356 -21.838 13.652 1.00 77.88 434 PRO A CA 1
ATOM 3530 C C . PRO A 1 434 ? 3.614 -20.635 14.565 1.00 77.88 434 PRO A C 1
ATOM 3532 O O . PRO A 1 434 ? 3.353 -20.692 15.766 1.00 77.88 434 PRO A O 1
ATOM 3535 N N . MET A 1 435 ? 4.079 -19.531 13.981 1.00 67.62 435 MET A N 1
ATOM 3536 C CA . MET A 1 435 ? 4.194 -18.249 14.666 1.00 67.62 435 MET A CA 1
ATOM 3537 C C . MET A 1 435 ? 2.975 -17.388 14.348 1.00 67.62 435 MET A C 1
ATOM 3539 O O . MET A 1 435 ? 2.564 -17.256 13.194 1.00 67.62 435 MET A O 1
ATOM 3543 N N . HIS A 1 436 ? 2.394 -16.800 15.385 1.00 69.06 436 HIS A N 1
ATOM 3544 C CA . HIS A 1 436 ? 1.286 -15.876 15.241 1.00 69.06 436 HIS A CA 1
ATOM 3545 C C . HIS A 1 436 ? 1.810 -14.512 14.761 1.00 69.06 436 HIS A C 1
ATOM 3547 O O . HIS A 1 436 ? 2.533 -13.845 15.496 1.00 69.06 436 HIS A O 1
ATOM 3553 N N . LEU A 1 437 ? 1.490 -14.127 13.521 1.00 63.44 437 LEU A N 1
ATOM 3554 C CA . LEU A 1 437 ? 2.013 -12.908 12.878 1.00 63.44 437 LEU A CA 1
ATOM 3555 C C . LEU A 1 437 ? 1.025 -11.732 12.878 1.00 63.44 437 LEU A C 1
ATOM 3557 O O . LEU A 1 437 ? 1.450 -10.591 12.743 1.00 63.44 437 LEU A O 1
ATOM 3561 N N . TYR A 1 438 ? -0.277 -12.002 12.981 1.00 62.38 438 TYR A N 1
ATOM 3562 C CA . TYR A 1 438 ? -1.331 -10.990 12.883 1.00 62.38 438 TYR A CA 1
ATOM 3563 C C . TYR A 1 438 ? -2.595 -11.465 13.611 1.00 62.38 438 TYR A C 1
ATOM 3565 O O . TYR A 1 438 ? -2.917 -12.650 13.524 1.00 62.38 438 TYR A O 1
ATOM 3573 N N . ASP A 1 439 ? -3.278 -10.559 14.316 1.00 52.34 439 ASP A N 1
ATOM 3574 C CA . ASP A 1 439 ? -4.202 -10.819 15.442 1.00 52.34 439 ASP A CA 1
ATOM 3575 C C . ASP A 1 439 ? -5.642 -10.339 15.237 1.00 52.34 439 ASP A C 1
ATOM 3577 O O . ASP A 1 439 ? -5.862 -9.413 14.430 1.00 52.34 439 ASP A O 1
#

Radius of gyration: 23.96 Å; chains: 1; bounding box: 62×47×72 Å